Protein AF-A0A8J9VGG2-F1 (afdb_monomer)

InterPro domains:
  IPR019734 Tetratricopeptide repeat [SM00028] (83-116)
  IPR045464 F-box protein Hrt3/FBXO9, C-terminal [PF19270] (188-276)

Mean predicted aligned error: 22.16 Å

Structure (mmCIF, N/CA/C/O backbone):
data_AF-A0A8J9VGG2-F1
#
_entry.id   AF-A0A8J9VGG2-F1
#
loop_
_atom_site.group_PDB
_atom_site.id
_atom_site.type_symbol
_atom_site.label_atom_id
_atom_site.label_alt_id
_atom_site.label_comp_id
_atom_site.label_asym_id
_atom_site.label_entity_id
_atom_site.label_seq_id
_atom_site.pdbx_PDB_ins_code
_atom_site.Cartn_x
_atom_site.Cartn_y
_atom_site.Cartn_z
_atom_site.occupancy
_atom_site.B_iso_or_equiv
_atom_site.auth_seq_id
_atom_site.auth_comp_id
_atom_site.auth_asym_id
_atom_site.auth_atom_id
_atom_site.pdbx_PDB_model_num
ATOM 1 N N . MET A 1 1 ? -46.929 -49.476 19.664 1.00 39.81 1 MET A N 1
ATOM 2 C CA . MET A 1 1 ? -47.043 -50.307 18.453 1.00 39.81 1 MET A CA 1
ATOM 3 C C . MET A 1 1 ? -45.844 -50.043 17.564 1.00 39.81 1 MET A C 1
ATOM 5 O O . MET A 1 1 ? -45.929 -49.175 16.709 1.00 39.81 1 MET A O 1
ATOM 9 N N . ASP A 1 2 ? -44.697 -50.698 17.651 1.00 34.84 2 ASP A N 1
ATOM 10 C CA . ASP A 1 2 ? -44.003 -51.622 18.573 1.00 34.84 2 ASP A CA 1
ATOM 11 C C . ASP A 1 2 ? -43.024 -52.385 17.660 1.00 34.84 2 ASP A C 1
ATOM 13 O O . ASP A 1 2 ? -43.399 -52.746 16.543 1.00 34.84 2 ASP A O 1
ATOM 17 N N . GLY A 1 3 ? -41.793 -52.610 18.134 1.00 39.62 3 GLY A N 1
ATOM 18 C CA . GLY A 1 3 ? -40.709 -53.344 17.455 1.00 39.62 3 GLY A CA 1
ATOM 19 C C . GLY A 1 3 ? -39.585 -52.405 17.005 1.00 39.62 3 GLY A C 1
ATOM 20 O O . GLY A 1 3 ? -39.687 -51.814 15.937 1.00 39.62 3 GLY A O 1
ATOM 21 N N . GLU A 1 4 ? -38.529 -52.087 17.764 1.00 35.72 4 GLU A N 1
ATOM 22 C CA . GLU A 1 4 ? -37.668 -52.862 18.688 1.00 35.72 4 GLU A CA 1
ATOM 23 C C . GLU A 1 4 ? -36.941 -54.073 18.072 1.00 35.72 4 GLU A C 1
ATOM 25 O O . GLU A 1 4 ? -37.570 -54.963 17.505 1.00 35.72 4 GLU A O 1
ATOM 30 N N . GLY A 1 5 ? -35.607 -54.110 18.258 1.00 34.16 5 GLY A N 1
ATOM 31 C CA . GLY A 1 5 ? -34.723 -55.264 18.013 1.00 34.16 5 GLY A CA 1
ATOM 32 C C . GLY A 1 5 ? -33.374 -54.897 17.356 1.00 34.16 5 GLY A C 1
ATOM 33 O O . GLY A 1 5 ? -33.293 -54.965 16.139 1.00 34.16 5 GLY A O 1
ATOM 34 N N . ASN A 1 6 ? -32.378 -54.304 18.044 1.00 34.09 6 ASN A N 1
ATOM 35 C CA . ASN A 1 6 ? -31.301 -54.956 18.842 1.00 34.09 6 ASN A CA 1
ATOM 36 C C . ASN A 1 6 ? -30.332 -55.816 17.978 1.00 34.09 6 ASN A C 1
ATOM 38 O O . ASN A 1 6 ? -30.805 -56.555 17.132 1.00 34.09 6 ASN A O 1
ATOM 42 N N . ALA A 1 7 ? -29.008 -55.928 18.132 1.00 35.62 7 ALA A N 1
ATOM 43 C CA . ALA A 1 7 ? -27.901 -55.263 18.828 1.00 35.62 7 ALA A CA 1
ATOM 44 C C . ALA A 1 7 ? -26.609 -56.074 18.518 1.00 35.62 7 ALA A C 1
ATOM 46 O O . ALA A 1 7 ? -26.688 -57.231 18.115 1.00 35.62 7 ALA A O 1
ATOM 47 N N . ASN A 1 8 ? -25.459 -55.483 18.856 1.00 32.94 8 ASN A N 1
ATOM 48 C CA . ASN A 1 8 ? -24.209 -56.108 19.321 1.00 32.94 8 ASN A CA 1
ATOM 49 C C . ASN A 1 8 ? -23.148 -56.713 18.371 1.00 32.94 8 ASN A C 1
ATOM 51 O O . ASN A 1 8 ? -23.344 -57.694 17.665 1.00 32.94 8 ASN A O 1
ATOM 55 N N . VAL A 1 9 ? -21.952 -56.135 18.552 1.00 43.19 9 VAL A N 1
ATOM 56 C CA . VAL A 1 9 ? -20.570 -56.619 18.343 1.00 43.19 9 VAL A CA 1
ATOM 57 C C . VAL A 1 9 ? -20.181 -57.581 19.496 1.00 43.19 9 VAL A C 1
ATOM 59 O O . VAL A 1 9 ? -20.784 -57.464 20.568 1.00 43.19 9 VAL A O 1
ATOM 62 N N . PRO A 1 10 ? -19.249 -58.549 19.322 1.00 44.28 10 PRO A N 1
ATOM 63 C CA . PRO A 1 10 ? -17.856 -58.445 19.851 1.00 44.28 10 PRO A CA 1
ATOM 64 C C . PRO A 1 10 ? -16.787 -59.059 18.891 1.00 44.28 10 PRO A C 1
ATOM 66 O O . PRO A 1 10 ? -17.122 -59.918 18.086 1.00 44.28 10 PRO A O 1
ATOM 69 N N . LEU A 1 11 ? -15.564 -58.522 18.726 1.00 35.53 11 LEU A N 1
ATOM 70 C CA . LEU A 1 11 ? -14.311 -58.634 19.526 1.00 35.53 11 LEU A CA 1
ATOM 71 C C . LEU A 1 11 ? -13.658 -60.040 19.624 1.00 35.53 11 LEU A C 1
ATOM 73 O O . LEU A 1 11 ? -14.307 -60.988 20.049 1.00 35.53 11 LEU A O 1
ATOM 77 N N . GLY A 1 12 ? -12.344 -60.094 19.327 1.00 29.00 12 GLY A N 1
ATOM 78 C CA . GLY A 1 12 ? -11.362 -61.168 19.621 1.00 29.00 12 GLY A CA 1
ATOM 79 C C . GLY A 1 12 ? -10.436 -61.433 18.413 1.00 29.00 12 GLY A C 1
ATOM 80 O O . GLY A 1 12 ? -10.952 -61.842 17.382 1.00 29.00 12 GLY A O 1
ATOM 81 N N . SER A 1 13 ? -9.149 -61.059 18.308 1.00 36.41 13 SER A N 1
ATOM 82 C CA . SER A 1 13 ? -7.922 -61.218 19.131 1.00 36.41 13 SER A CA 1
ATOM 83 C C . SER A 1 13 ? -7.431 -62.666 19.305 1.00 36.41 13 SER A C 1
ATOM 85 O O . SER A 1 13 ? -8.048 -63.405 20.060 1.00 36.41 13 SER A O 1
ATOM 87 N N . ASP A 1 14 ? -6.320 -62.999 18.635 1.00 30.70 14 ASP A N 1
ATOM 88 C CA . ASP A 1 14 ? -5.258 -63.976 18.989 1.00 30.70 14 ASP A CA 1
ATOM 89 C C . ASP A 1 14 ? -4.149 -63.768 17.925 1.00 30.70 14 ASP A C 1
ATOM 91 O O . ASP A 1 14 ? -4.469 -63.731 16.736 1.00 30.70 14 ASP A O 1
ATOM 95 N N . GLU A 1 15 ? -2.888 -63.393 18.168 1.00 35.53 15 GLU A N 1
ATOM 96 C CA . GLU A 1 15 ? -1.846 -63.809 19.130 1.00 35.53 15 GLU A CA 1
ATOM 97 C C . GLU A 1 15 ? -1.398 -65.278 19.034 1.00 35.53 15 GLU A C 1
ATOM 99 O O . GLU A 1 15 ? -2.011 -66.158 19.611 1.00 35.53 15 GLU A O 1
ATOM 104 N N . THR A 1 16 ? -0.262 -65.487 18.349 1.00 35.12 16 THR A N 1
ATOM 105 C CA . THR A 1 16 ? 0.821 -66.475 18.602 1.00 35.12 16 THR A CA 1
ATOM 106 C C . THR A 1 16 ? 2.044 -65.949 17.810 1.00 35.12 16 THR A C 1
ATOM 108 O O . THR A 1 16 ? 1.914 -65.800 16.596 1.00 35.12 16 THR A O 1
ATOM 111 N N . ALA A 1 17 ? 3.177 -65.457 18.343 1.00 31.94 17 ALA A N 1
ATOM 112 C CA . ALA A 1 17 ? 4.130 -65.974 19.350 1.00 31.94 17 ALA A CA 1
ATOM 113 C C . ALA A 1 17 ? 4.572 -67.419 19.033 1.00 31.94 17 ALA A C 1
ATOM 115 O O . ALA A 1 17 ? 3.709 -68.275 18.900 1.00 31.94 17 ALA A O 1
ATOM 116 N N . GLY A 1 18 ? 5.847 -67.785 18.874 1.00 29.69 18 GLY A N 1
ATOM 117 C CA . GLY A 1 18 ? 7.128 -67.096 19.036 1.00 29.69 18 GLY A CA 1
ATOM 118 C C . GLY A 1 18 ? 8.285 -67.993 18.547 1.00 29.69 18 GLY A C 1
ATOM 119 O O . GLY A 1 18 ? 8.027 -69.085 18.039 1.00 29.69 18 GLY A O 1
ATOM 120 N N . ASP A 1 19 ? 9.501 -67.447 18.617 1.00 31.78 19 ASP A N 1
ATOM 121 C CA . ASP A 1 19 ? 10.800 -68.060 18.994 1.00 31.78 19 ASP A CA 1
ATOM 122 C C . ASP A 1 19 ? 11.916 -67.164 18.417 1.00 31.78 19 ASP A C 1
ATOM 124 O O . ASP A 1 19 ? 11.993 -66.967 17.202 1.00 31.78 19 ASP A O 1
ATOM 128 N N . GLU A 1 20 ? 12.547 -66.325 19.254 1.00 38.28 20 GLU A N 1
ATOM 129 C CA . GLU A 1 20 ? 13.740 -66.623 20.094 1.00 38.28 20 GLU A CA 1
ATOM 130 C C . GLU A 1 20 ? 14.980 -66.784 19.191 1.00 38.28 20 GLU A C 1
ATOM 132 O O . GLU A 1 20 ? 15.068 -67.723 18.407 1.00 38.28 20 GLU A O 1
ATOM 137 N N . ASP A 1 21 ? 15.836 -65.774 19.015 1.00 36.94 21 ASP A N 1
ATOM 138 C CA . ASP A 1 21 ? 16.807 -65.127 19.927 1.00 36.94 21 ASP A CA 1
ATOM 139 C C . ASP A 1 21 ? 18.221 -65.565 19.502 1.00 36.94 21 ASP A C 1
ATOM 141 O O . ASP A 1 21 ? 18.486 -66.756 19.411 1.00 36.94 21 ASP A O 1
ATOM 145 N N . ASP A 1 22 ? 19.087 -64.597 19.169 1.00 36.78 22 ASP A N 1
ATOM 146 C CA . ASP A 1 22 ? 20.527 -64.596 19.491 1.00 36.78 22 ASP A CA 1
ATOM 147 C C . ASP A 1 22 ? 21.212 -63.305 18.971 1.00 36.78 22 ASP A C 1
ATOM 149 O O . ASP A 1 22 ? 21.416 -63.086 17.776 1.00 36.78 22 ASP A O 1
ATOM 153 N N . GLU A 1 23 ? 21.472 -62.415 19.934 1.00 40.50 23 GLU A N 1
ATOM 154 C CA . GLU A 1 23 ? 22.647 -61.552 20.165 1.00 40.50 23 GLU A CA 1
ATOM 155 C C . GLU A 1 23 ? 23.716 -61.383 19.050 1.00 40.50 23 GLU A C 1
ATOM 157 O O . GLU A 1 23 ? 24.375 -62.331 18.639 1.00 40.50 23 GLU A O 1
ATOM 162 N N . GLU A 1 24 ? 23.992 -60.133 18.641 1.00 33.00 24 GLU A N 1
ATOM 163 C CA . GLU A 1 24 ? 25.226 -59.388 18.995 1.00 33.00 24 GLU A CA 1
ATOM 164 C C . GLU A 1 24 ? 25.444 -58.122 18.121 1.00 33.00 24 GLU A C 1
ATOM 166 O O . GLU A 1 24 ? 25.590 -58.148 16.902 1.00 33.00 24 GLU A O 1
ATOM 171 N N . SER A 1 25 ? 25.499 -56.980 18.810 1.00 31.25 25 SER A N 1
ATOM 172 C CA . SER A 1 25 ? 26.386 -55.818 18.640 1.00 31.25 25 SER A CA 1
ATOM 173 C C . SER A 1 25 ? 27.029 -55.444 17.279 1.00 31.25 25 SER A C 1
ATOM 175 O O . SER A 1 25 ? 27.983 -56.047 16.800 1.00 31.25 25 SER A O 1
ATOM 177 N N . SER A 1 26 ? 26.714 -54.201 16.881 1.00 31.36 26 SER A N 1
ATOM 178 C CA . SER A 1 26 ? 27.638 -53.121 16.460 1.00 31.36 26 SER A CA 1
ATOM 179 C C . SER A 1 26 ? 27.632 -52.629 14.997 1.00 31.36 26 SER A C 1
ATOM 181 O O . SER A 1 26 ? 28.011 -53.295 14.044 1.00 31.36 26 SER A O 1
ATOM 183 N N . SER A 1 27 ? 27.384 -51.317 14.904 1.00 31.31 27 SER A N 1
ATOM 184 C CA . SER A 1 27 ? 27.995 -50.343 13.987 1.00 31.31 27 SER A CA 1
ATOM 185 C C . SER A 1 27 ? 27.492 -50.212 12.533 1.00 31.31 27 SER A C 1
ATOM 187 O O . SER A 1 27 ? 27.743 -51.020 11.653 1.00 31.31 27 SER A O 1
ATOM 189 N N . SER A 1 28 ? 26.890 -49.041 12.287 1.00 36.94 28 SER A N 1
ATOM 190 C CA . SER A 1 28 ? 27.261 -48.097 11.221 1.00 36.94 28 SER A CA 1
ATOM 191 C C . SER A 1 28 ? 27.287 -48.584 9.761 1.00 36.94 28 SER A C 1
ATOM 193 O O . SER A 1 28 ? 28.278 -49.127 9.288 1.00 36.94 28 SER A O 1
ATOM 195 N N . ALA A 1 29 ? 26.274 -48.122 9.018 1.00 43.78 29 ALA A N 1
ATOM 196 C CA . ALA A 1 29 ? 26.357 -47.621 7.640 1.00 43.78 29 ALA A CA 1
ATOM 197 C C . ALA A 1 29 ? 26.977 -48.544 6.579 1.00 43.78 29 ALA A C 1
ATOM 199 O O . ALA A 1 29 ? 28.195 -48.611 6.454 1.00 43.78 29 ALA A O 1
ATOM 200 N N . ARG A 1 30 ? 26.146 -49.112 5.690 1.00 40.47 30 ARG A N 1
ATOM 201 C CA . ARG A 1 30 ? 26.582 -49.494 4.333 1.00 40.47 30 ARG A CA 1
ATOM 202 C C . ARG A 1 30 ? 25.420 -49.843 3.403 1.00 40.47 30 ARG A C 1
ATOM 204 O O . ARG A 1 30 ? 24.946 -50.968 3.374 1.00 40.47 30 ARG A O 1
ATOM 211 N N . ALA A 1 31 ? 25.022 -48.864 2.597 1.00 42.94 31 ALA A N 1
ATOM 212 C CA . ALA A 1 31 ? 24.462 -49.075 1.260 1.00 42.94 31 ALA A CA 1
ATOM 213 C C . ALA A 1 31 ? 24.642 -47.794 0.425 1.00 42.94 31 ALA A C 1
ATOM 215 O O . ALA A 1 31 ? 23.698 -47.247 -0.133 1.00 42.94 31 ALA A O 1
ATOM 216 N N . GLY A 1 32 ? 25.870 -47.273 0.399 1.00 42.00 32 GLY A N 1
ATOM 217 C CA . GLY A 1 32 ? 26.318 -46.336 -0.623 1.00 42.00 32 GLY A CA 1
ATOM 218 C C . GLY A 1 32 ? 27.158 -47.137 -1.599 1.00 42.00 32 GLY A C 1
ATOM 219 O O . GLY A 1 32 ? 28.267 -47.540 -1.260 1.00 42.00 32 GLY A O 1
ATOM 220 N N . VAL A 1 33 ? 26.603 -47.440 -2.767 1.00 56.53 33 VAL A N 1
ATOM 221 C CA . VAL A 1 33 ? 27.398 -47.918 -3.898 1.00 56.53 33 VAL A CA 1
ATOM 222 C C . VAL A 1 33 ? 28.413 -46.809 -4.181 1.00 56.53 33 VAL A C 1
ATOM 224 O O . VAL A 1 33 ? 28.028 -45.656 -4.371 1.00 56.53 33 VAL A O 1
ATOM 227 N N . ASP A 1 34 ? 29.697 -47.132 -4.052 1.00 64.56 34 ASP A N 1
ATOM 228 C CA . ASP A 1 34 ? 30.791 -46.165 -4.003 1.00 64.56 34 ASP A CA 1
ATOM 229 C C . ASP A 1 34 ? 30.998 -45.500 -5.374 1.00 64.56 34 ASP A C 1
ATOM 231 O O . ASP A 1 34 ? 31.777 -45.965 -6.208 1.00 64.56 34 ASP A O 1
ATOM 235 N N . LEU A 1 35 ? 30.270 -44.401 -5.605 1.00 66.69 35 LEU A N 1
ATOM 236 C CA . LEU A 1 35 ? 30.372 -43.551 -6.798 1.00 66.69 35 LEU A CA 1
ATOM 237 C C . LEU A 1 35 ? 31.822 -43.136 -7.087 1.00 66.69 35 LEU A C 1
ATOM 239 O O . LEU A 1 35 ? 32.179 -42.893 -8.239 1.00 66.69 35 LEU A O 1
ATOM 243 N N . GLN A 1 36 ? 32.658 -43.042 -6.050 1.00 66.69 36 GLN A N 1
ATOM 244 C CA . GLN A 1 36 ? 34.047 -42.632 -6.188 1.00 66.69 36 GLN A CA 1
ATOM 245 C C . GLN A 1 36 ? 34.868 -43.702 -6.916 1.00 66.69 36 GLN A C 1
ATOM 247 O O . 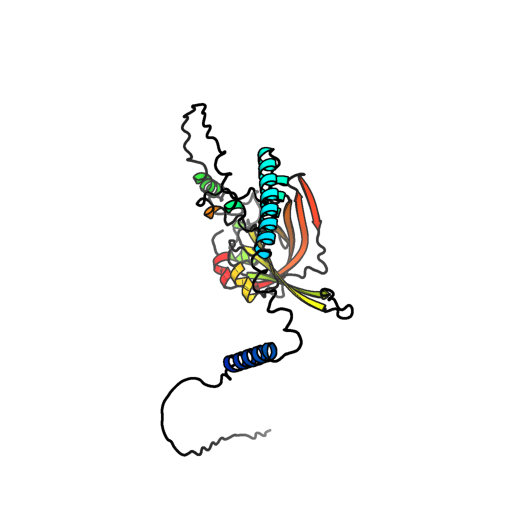GLN A 1 36 ? 35.614 -43.377 -7.839 1.00 66.69 36 GLN A O 1
ATOM 252 N N . ALA A 1 37 ? 34.657 -44.977 -6.581 1.00 75.50 37 ALA A N 1
ATOM 253 C CA . ALA A 1 37 ? 35.302 -46.097 -7.258 1.00 75.50 37 ALA A CA 1
ATOM 254 C C . ALA A 1 37 ? 34.873 -46.209 -8.732 1.00 75.50 37 ALA A C 1
ATOM 256 O O . ALA A 1 37 ? 35.685 -46.546 -9.597 1.00 75.50 37 ALA A O 1
ATOM 257 N N . GLU A 1 38 ? 33.615 -45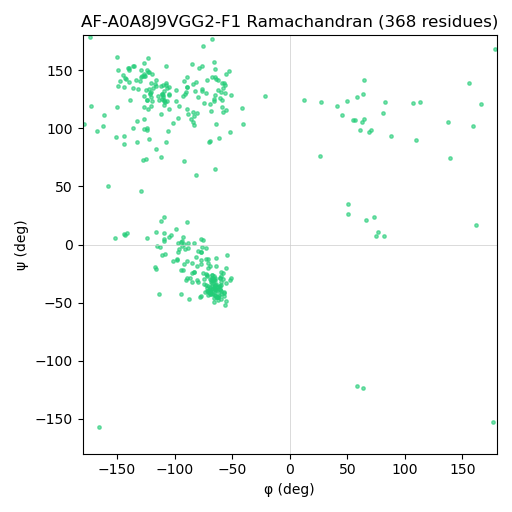.886 -9.044 1.00 77.00 38 GLU A N 1
ATOM 258 C CA . GLU A 1 38 ? 33.110 -45.886 -10.421 1.00 77.00 38 GLU A CA 1
ATOM 259 C C . GLU A 1 38 ? 33.707 -44.736 -11.251 1.00 77.00 38 GLU A C 1
ATOM 261 O O . GLU A 1 38 ? 34.140 -44.942 -12.390 1.00 77.00 38 GLU A O 1
ATOM 266 N N . LEU A 1 39 ? 33.836 -43.546 -10.653 1.00 69.94 39 LEU A N 1
ATOM 267 C CA . LEU A 1 39 ? 34.500 -42.393 -11.265 1.00 69.94 39 LEU A CA 1
ATOM 268 C C . LEU A 1 39 ? 35.997 -42.627 -11.487 1.00 69.94 39 LEU A C 1
ATOM 270 O O . LEU A 1 39 ? 36.541 -42.215 -12.515 1.00 69.94 39 LEU A O 1
ATOM 274 N N . ASP A 1 40 ? 36.672 -43.295 -10.557 1.00 77.88 40 ASP A N 1
ATOM 275 C CA . ASP A 1 40 ? 38.098 -43.582 -10.691 1.00 77.88 40 ASP A CA 1
ATOM 276 C C . ASP A 1 40 ? 38.357 -44.670 -11.741 1.00 77.88 40 ASP A C 1
ATOM 278 O O . ASP A 1 40 ? 39.287 -44.534 -12.542 1.00 77.88 40 ASP A O 1
ATOM 282 N N . ASN A 1 41 ? 37.465 -45.661 -11.860 1.00 84.19 41 ASN A N 1
ATOM 283 C CA . ASN A 1 41 ? 37.478 -46.604 -12.981 1.00 84.19 41 ASN A CA 1
ATOM 284 C C . ASN A 1 41 ? 37.226 -45.915 -14.328 1.00 84.19 41 ASN A C 1
ATOM 286 O O . ASN A 1 41 ? 37.883 -46.242 -15.317 1.00 84.19 41 ASN A O 1
ATOM 290 N N . PHE A 1 42 ? 36.308 -44.948 -14.382 1.00 78.25 42 PHE A N 1
ATOM 291 C CA . PHE A 1 42 ? 36.075 -44.160 -15.592 1.00 78.25 42 PHE A CA 1
ATOM 292 C C . PHE A 1 42 ? 37.321 -43.353 -15.982 1.00 78.25 42 PHE A C 1
ATOM 294 O O . PHE A 1 42 ? 37.749 -43.387 -17.134 1.00 78.25 42 PHE A O 1
ATOM 301 N N . ARG A 1 43 ? 37.968 -42.689 -15.015 1.00 81.44 43 ARG A N 1
ATOM 302 C CA . ARG A 1 43 ? 39.211 -41.932 -15.242 1.00 81.44 43 ARG A CA 1
ATOM 303 C C . ARG A 1 43 ? 40.369 -42.820 -15.685 1.00 81.44 43 ARG A C 1
ATOM 305 O O . ARG A 1 43 ? 41.176 -42.381 -16.500 1.00 81.44 43 ARG A O 1
ATOM 312 N N . ALA A 1 44 ? 40.470 -44.036 -15.152 1.00 79.88 44 ALA A N 1
ATOM 313 C CA . ALA A 1 44 ? 41.478 -45.003 -15.572 1.00 79.88 44 ALA A CA 1
ATOM 314 C C . ALA A 1 44 ? 41.245 -45.442 -17.023 1.00 79.88 44 ALA A C 1
ATOM 316 O O . ALA A 1 44 ? 42.148 -45.317 -17.845 1.00 79.88 44 ALA A O 1
ATOM 317 N N . ARG A 1 45 ? 40.008 -45.827 -17.368 1.00 79.69 45 ARG A N 1
ATOM 318 C CA . ARG A 1 45 ? 39.637 -46.209 -18.740 1.00 79.69 45 ARG A CA 1
ATOM 319 C C . ARG A 1 45 ? 39.853 -45.079 -19.740 1.00 79.69 45 ARG A C 1
ATOM 321 O O . ARG A 1 45 ? 40.351 -45.328 -20.826 1.00 79.69 45 ARG A O 1
ATOM 328 N N . TRP A 1 46 ? 39.550 -43.843 -19.356 1.00 66.69 46 TRP A N 1
ATOM 329 C CA . TRP A 1 46 ? 39.762 -42.674 -20.207 1.00 66.69 46 TRP A CA 1
ATOM 330 C C . TRP A 1 46 ? 41.251 -42.342 -20.411 1.00 66.69 46 TRP A C 1
ATOM 332 O O . TRP A 1 46 ? 41.663 -41.964 -21.506 1.00 66.69 46 TRP A O 1
ATOM 342 N N . ARG A 1 47 ? 42.097 -42.529 -19.384 1.00 71.94 47 ARG A N 1
ATOM 343 C CA . ARG A 1 47 ? 43.562 -42.413 -19.535 1.00 71.94 47 ARG A CA 1
ATOM 344 C C . ARG A 1 47 ? 44.135 -43.516 -20.420 1.00 71.94 47 ARG A C 1
ATOM 346 O O . ARG A 1 47 ? 45.013 -43.239 -21.236 1.00 71.94 47 ARG A O 1
ATOM 353 N N . ASP A 1 48 ? 43.631 -44.734 -20.283 1.00 73.69 48 ASP A N 1
ATOM 354 C CA . ASP A 1 48 ? 44.024 -45.844 -21.146 1.00 73.69 48 ASP A CA 1
ATOM 355 C C . ASP A 1 48 ? 43.557 -45.607 -22.589 1.00 73.69 48 ASP A C 1
ATOM 357 O O . ASP A 1 48 ? 44.320 -45.832 -23.521 1.00 73.69 48 ASP A O 1
ATOM 361 N N . GLU A 1 49 ? 42.366 -45.047 -22.805 1.00 73.62 49 GLU A N 1
ATOM 362 C CA . GLU A 1 49 ? 41.843 -44.668 -24.128 1.00 73.62 49 GLU A CA 1
ATOM 363 C C . GLU A 1 49 ? 42.684 -43.563 -24.800 1.00 73.62 49 GLU A C 1
ATOM 365 O O . GLU A 1 49 ? 42.985 -43.640 -25.992 1.00 73.62 49 GLU A O 1
ATOM 370 N N . LEU A 1 50 ? 43.163 -42.581 -24.025 1.00 64.62 50 LEU A N 1
ATOM 371 C CA . LEU A 1 50 ? 44.094 -41.546 -24.497 1.00 64.62 50 LEU A CA 1
ATOM 372 C C . LEU A 1 50 ? 45.481 -42.097 -24.860 1.00 64.62 50 LEU A C 1
ATOM 374 O O . LEU A 1 50 ? 46.165 -41.527 -25.709 1.00 64.62 50 LEU A O 1
ATOM 378 N N . THR A 1 51 ? 45.917 -43.175 -24.208 1.00 60.38 51 THR A N 1
ATOM 379 C CA . THR A 1 51 ? 47.255 -43.757 -24.415 1.00 60.38 51 THR A CA 1
ATOM 380 C C . THR A 1 51 ? 47.267 -44.897 -25.432 1.00 60.38 51 THR A C 1
ATOM 382 O O . THR A 1 51 ? 48.306 -45.158 -26.036 1.00 60.38 51 THR A O 1
ATOM 385 N N . SER A 1 52 ? 46.122 -45.540 -25.673 1.00 53.69 52 SER A N 1
ATOM 386 C CA . SER A 1 52 ? 45.977 -46.686 -26.580 1.00 53.69 52 SER A CA 1
ATOM 387 C C . SER A 1 52 ? 45.562 -46.326 -28.009 1.00 53.69 52 SER A C 1
ATOM 389 O O . SER A 1 52 ? 45.515 -47.223 -28.845 1.00 53.69 52 SER A O 1
ATOM 391 N N . SER A 1 53 ? 45.335 -45.046 -28.334 1.00 48.62 53 SER A N 1
ATOM 392 C CA . SER A 1 53 ? 45.134 -44.584 -29.718 1.00 48.62 53 SER A CA 1
ATOM 393 C C . SER A 1 53 ? 46.487 -44.351 -30.424 1.00 48.62 53 SER A C 1
ATOM 395 O O . SER A 1 53 ? 47.130 -43.327 -30.177 1.00 48.62 53 SER A O 1
ATOM 397 N N . PRO A 1 54 ? 46.971 -45.252 -31.309 1.00 55.22 54 PRO A N 1
ATOM 398 C CA . PRO A 1 54 ? 48.318 -45.169 -31.878 1.00 55.22 54 PRO A CA 1
ATOM 399 C C . PRO A 1 54 ? 48.366 -44.408 -33.210 1.00 55.22 54 PRO A C 1
ATOM 401 O O . PRO A 1 54 ? 49.421 -44.342 -33.836 1.00 55.22 54 PRO A O 1
ATOM 404 N N . GLU A 1 55 ? 47.266 -43.803 -33.659 1.00 51.06 55 GLU A N 1
ATOM 405 C CA . GLU A 1 55 ? 47.222 -43.056 -34.918 1.00 51.06 55 GLU A CA 1
ATOM 406 C C . GLU A 1 55 ? 46.932 -41.582 -34.647 1.00 51.06 55 GLU A C 1
ATOM 408 O O . GLU A 1 55 ? 45.790 -41.143 -34.683 1.00 51.06 55 GLU A O 1
ATOM 413 N N . LEU A 1 56 ? 48.008 -40.861 -34.307 1.00 51.72 56 LEU A N 1
ATOM 414 C CA . LEU A 1 56 ? 48.288 -39.429 -34.553 1.00 51.72 56 LEU A CA 1
ATOM 415 C C . LEU A 1 56 ? 49.407 -38.882 -33.637 1.00 51.72 56 LEU A C 1
ATOM 417 O O . LEU A 1 56 ? 49.609 -37.675 -33.549 1.00 51.72 56 LEU A O 1
ATOM 421 N N . SER A 1 57 ? 50.214 -39.735 -32.997 1.00 47.28 57 SER A N 1
ATOM 422 C CA . SER A 1 57 ? 51.333 -39.285 -32.158 1.00 47.28 57 SER A CA 1
ATOM 423 C C . SER A 1 57 ? 52.661 -39.906 -32.580 1.00 47.28 57 SER A C 1
ATOM 425 O O . SER A 1 57 ? 53.186 -40.767 -31.890 1.00 47.28 57 SER A O 1
ATOM 427 N N . HIS A 1 58 ? 53.229 -39.454 -33.704 1.00 45.88 58 HIS A N 1
ATOM 428 C CA . HIS A 1 58 ? 54.680 -39.564 -33.968 1.00 45.88 58 HIS A CA 1
ATOM 429 C C . HIS A 1 58 ? 55.289 -38.355 -34.715 1.00 45.88 58 HIS A C 1
ATOM 431 O O . HIS A 1 58 ? 56.469 -38.358 -35.048 1.00 45.88 58 HIS A O 1
ATOM 437 N N . LYS A 1 59 ? 54.531 -37.263 -34.914 1.00 45.78 59 LYS A N 1
ATOM 438 C CA . LYS A 1 59 ? 55.072 -35.965 -35.384 1.00 45.78 59 LYS A CA 1
ATOM 439 C C . LYS A 1 59 ? 54.954 -34.814 -34.378 1.00 45.78 59 LYS A C 1
ATOM 441 O O . LYS A 1 59 ? 55.452 -33.726 -34.650 1.00 45.78 59 LYS A O 1
ATOM 446 N N . GLN A 1 60 ? 54.368 -35.039 -33.200 1.00 48.41 60 GLN A N 1
ATOM 447 C CA . GLN A 1 60 ? 54.162 -33.988 -32.190 1.00 48.41 60 GLN A CA 1
ATOM 448 C C . GLN A 1 60 ? 55.054 -34.089 -30.944 1.00 48.41 60 GLN A C 1
ATOM 450 O O . GLN A 1 60 ? 55.111 -33.131 -30.180 1.00 48.41 60 GLN A O 1
ATOM 455 N N . GLN A 1 61 ? 55.824 -35.165 -30.756 1.00 46.97 61 GLN A N 1
ATOM 456 C CA . GLN A 1 61 ? 56.647 -35.341 -29.545 1.00 46.97 61 GLN A CA 1
ATOM 457 C C . GLN A 1 61 ? 58.125 -34.929 -29.680 1.00 46.97 61 GLN A C 1
ATOM 459 O O . GLN A 1 61 ? 58.854 -34.962 -28.695 1.00 46.97 61 GLN A O 1
ATOM 464 N N . GLN A 1 62 ? 58.560 -34.427 -30.843 1.00 44.41 62 GLN A N 1
ATOM 465 C CA . GLN A 1 62 ? 59.859 -33.739 -30.985 1.00 44.41 62 GLN A CA 1
ATOM 466 C C . GLN A 1 62 ? 59.753 -32.234 -31.296 1.00 44.41 62 GLN A C 1
ATOM 468 O O . GLN A 1 62 ? 60.772 -31.553 -31.305 1.00 44.41 62 GLN A O 1
ATOM 473 N N . ARG A 1 63 ? 58.539 -31.678 -31.458 1.00 42.34 63 ARG A N 1
ATOM 474 C CA . ARG A 1 63 ? 58.319 -30.215 -31.549 1.00 42.34 63 ARG A CA 1
ATOM 475 C C . ARG A 1 63 ? 57.797 -29.564 -30.263 1.00 42.34 63 ARG A C 1
ATOM 477 O O . ARG A 1 63 ? 57.910 -28.356 -30.137 1.00 42.34 63 ARG A O 1
ATOM 484 N N . ARG A 1 64 ? 57.310 -30.333 -29.282 1.00 43.97 64 ARG A N 1
ATOM 485 C CA . ARG A 1 64 ? 56.701 -29.797 -28.041 1.00 43.97 64 ARG A CA 1
ATOM 486 C C . ARG A 1 64 ? 57.621 -29.760 -26.817 1.00 43.97 64 ARG A C 1
ATOM 488 O O . ARG A 1 64 ? 57.155 -29.585 -25.703 1.00 43.97 64 ARG A O 1
ATOM 495 N N . LYS A 1 65 ? 58.937 -29.930 -26.989 1.00 43.84 65 LYS A N 1
ATOM 496 C CA . LYS A 1 65 ? 59.903 -29.814 -25.872 1.00 43.84 65 LYS A CA 1
ATOM 497 C C . LYS A 1 65 ? 60.910 -28.671 -26.026 1.00 43.84 65 LYS A C 1
ATOM 499 O O . LYS A 1 65 ? 61.874 -28.604 -25.274 1.00 43.84 65 LYS A O 1
ATOM 504 N N . ARG A 1 66 ? 60.694 -27.778 -27.000 1.00 42.28 66 ARG A N 1
ATOM 505 C CA . ARG A 1 66 ? 61.520 -26.577 -27.225 1.00 42.28 66 ARG A CA 1
ATOM 506 C C . ARG A 1 66 ? 60.739 -25.333 -27.690 1.00 42.28 66 ARG A C 1
ATOM 508 O O . ARG A 1 66 ? 61.384 -24.373 -28.076 1.00 42.28 66 ARG A O 1
ATOM 515 N N . GLN A 1 67 ? 59.401 -25.335 -27.690 1.00 44.84 67 GLN A N 1
ATOM 516 C CA . GLN A 1 67 ? 58.613 -24.246 -28.300 1.00 44.84 67 GLN A CA 1
ATOM 517 C C . GLN A 1 67 ? 57.335 -23.823 -27.546 1.00 44.84 67 GLN A C 1
ATOM 519 O O . GLN A 1 67 ? 56.585 -23.030 -28.091 1.00 44.84 67 GLN A O 1
ATOM 524 N N . ASP A 1 68 ? 57.104 -24.291 -26.313 1.00 40.88 68 ASP A N 1
ATOM 525 C CA . ASP A 1 68 ? 55.893 -23.961 -25.523 1.00 40.88 68 ASP A CA 1
ATOM 526 C C . ASP A 1 68 ? 56.213 -23.086 -24.283 1.00 40.88 68 ASP A C 1
ATOM 528 O O . ASP A 1 68 ? 55.446 -23.051 -23.331 1.00 40.88 68 ASP A O 1
ATOM 532 N N . SER A 1 69 ? 57.359 -22.393 -24.256 1.00 45.16 69 SER A N 1
ATOM 533 C CA . SER A 1 69 ? 57.716 -21.457 -23.168 1.00 45.16 69 SER A CA 1
ATOM 534 C C . SER A 1 69 ? 58.034 -20.036 -23.643 1.00 45.16 69 SER A C 1
ATOM 536 O O . SER A 1 69 ? 58.461 -19.227 -22.838 1.00 45.16 69 SER A O 1
ATOM 538 N N . GLU A 1 70 ? 57.864 -19.731 -24.933 1.00 45.00 70 GLU A N 1
ATOM 539 C CA . GLU A 1 70 ? 58.100 -18.382 -25.483 1.00 45.00 70 GLU A CA 1
ATOM 540 C C . GLU A 1 70 ? 56.824 -17.745 -26.068 1.00 45.00 70 GLU A C 1
ATOM 542 O O . GLU A 1 70 ? 56.766 -16.533 -26.203 1.00 45.00 70 GLU A O 1
ATOM 547 N N . SER A 1 71 ? 55.778 -18.520 -26.393 1.00 48.59 71 SER A N 1
ATOM 548 C CA . SER A 1 71 ? 54.554 -18.000 -27.038 1.00 48.59 71 SER A CA 1
ATOM 549 C C . SER A 1 71 ? 53.452 -17.551 -26.076 1.00 48.59 71 SER A C 1
ATOM 551 O O . SER A 1 71 ? 52.683 -16.655 -26.416 1.00 48.59 71 SER A O 1
ATOM 553 N N . ASP A 1 72 ? 53.353 -18.170 -24.897 1.00 49.69 72 ASP A N 1
ATOM 554 C CA . ASP A 1 72 ? 52.320 -17.818 -23.911 1.00 49.69 72 ASP A CA 1
ATOM 555 C C . ASP A 1 72 ? 52.718 -16.572 -23.099 1.00 49.69 72 ASP A C 1
ATOM 557 O O . ASP A 1 72 ? 51.854 -15.775 -22.733 1.00 49.69 72 ASP A O 1
ATOM 561 N N . ASP A 1 73 ? 54.022 -16.355 -22.891 1.00 52.03 73 ASP A N 1
ATOM 562 C CA . ASP A 1 73 ? 54.550 -15.130 -22.277 1.00 52.03 73 ASP A CA 1
ATOM 563 C C . ASP A 1 73 ? 54.419 -13.923 -23.221 1.00 52.03 73 ASP A C 1
ATOM 565 O O . ASP A 1 73 ? 54.001 -12.860 -22.776 1.00 52.03 73 ASP A O 1
ATOM 569 N N . ASP A 1 74 ? 54.660 -14.087 -24.529 1.00 56.22 74 ASP A N 1
ATOM 570 C CA . ASP A 1 74 ? 54.532 -13.006 -25.526 1.00 56.22 74 ASP A CA 1
ATOM 571 C C . ASP A 1 74 ? 53.071 -12.534 -25.683 1.00 56.22 74 ASP A C 1
ATOM 573 O O . ASP A 1 74 ? 52.786 -11.340 -25.788 1.00 56.22 74 ASP A O 1
ATOM 577 N N . PHE A 1 75 ? 52.107 -13.461 -25.600 1.00 57.28 75 PHE A N 1
ATOM 578 C CA . PHE A 1 75 ? 50.680 -13.126 -25.646 1.00 57.28 75 PHE A CA 1
ATOM 579 C C . PHE A 1 75 ? 50.191 -12.426 -24.368 1.00 57.28 75 PHE A C 1
ATOM 581 O O . PHE A 1 75 ? 49.407 -11.476 -24.439 1.00 57.28 75 PHE A O 1
ATOM 588 N N . ASN A 1 76 ? 50.660 -12.868 -23.197 1.00 65.38 76 ASN A N 1
ATOM 589 C CA . ASN A 1 76 ? 50.355 -12.197 -21.933 1.00 65.38 76 ASN A CA 1
ATOM 590 C C . ASN A 1 76 ? 51.016 -10.814 -21.859 1.00 65.38 76 ASN A C 1
ATOM 592 O O . ASN A 1 76 ? 50.395 -9.872 -21.365 1.00 65.38 76 ASN A O 1
ATOM 596 N N . GLN A 1 77 ? 52.216 -10.667 -22.421 1.00 68.44 77 GLN A N 1
ATOM 597 C CA . GLN A 1 77 ? 52.928 -9.396 -22.487 1.00 68.44 77 GLN A CA 1
ATOM 598 C C . GLN A 1 77 ? 52.245 -8.396 -23.438 1.00 68.44 77 GLN A C 1
ATOM 600 O O . GLN A 1 77 ? 52.092 -7.231 -23.068 1.00 68.44 77 GLN A O 1
ATOM 605 N N . ASP A 1 78 ? 51.729 -8.836 -24.595 1.00 82.75 78 ASP A N 1
ATOM 606 C CA . ASP A 1 78 ? 50.933 -7.983 -25.502 1.00 82.75 78 ASP A CA 1
ATOM 607 C C . ASP A 1 78 ? 49.599 -7.542 -24.863 1.00 82.75 78 ASP A C 1
ATOM 609 O O . ASP A 1 78 ? 49.177 -6.382 -24.979 1.00 82.75 78 ASP A O 1
ATOM 613 N N . LEU A 1 79 ? 48.944 -8.440 -24.115 1.00 82.06 79 LEU A N 1
ATOM 614 C CA . LEU A 1 79 ? 47.720 -8.123 -23.374 1.00 82.06 79 LEU A CA 1
ATOM 615 C C . LEU A 1 79 ? 47.981 -7.089 -22.267 1.00 82.06 79 LEU A C 1
ATOM 617 O O . LEU A 1 79 ? 47.214 -6.129 -22.114 1.00 82.06 79 LEU A O 1
ATOM 621 N N . GLU A 1 80 ? 49.079 -7.254 -21.531 1.00 84.25 80 GLU A N 1
ATOM 622 C CA . GLU A 1 80 ? 49.507 -6.345 -20.472 1.00 84.25 80 GLU A CA 1
ATOM 623 C C . GLU A 1 80 ? 49.907 -4.972 -21.033 1.00 84.25 80 GLU A C 1
ATOM 625 O O . GLU A 1 80 ? 49.482 -3.934 -20.520 1.00 84.25 80 GLU A O 1
ATOM 630 N N . GLU A 1 81 ? 50.643 -4.933 -22.145 1.00 85.50 81 GLU A N 1
ATOM 631 C CA . GLU A 1 81 ? 51.034 -3.689 -22.811 1.00 85.50 81 GLU A CA 1
ATOM 632 C C . GLU A 1 81 ? 49.817 -2.923 -23.357 1.00 85.50 81 GLU A C 1
ATOM 634 O O . GLU A 1 81 ? 49.755 -1.685 -23.327 1.00 85.50 81 GLU A O 1
ATOM 639 N N . ARG A 1 82 ? 48.798 -3.645 -23.833 1.00 87.12 82 ARG A N 1
ATOM 640 C CA . ARG A 1 82 ? 47.524 -3.052 -24.253 1.00 87.12 82 ARG A CA 1
ATOM 641 C C . ARG A 1 82 ? 46.728 -2.498 -23.069 1.00 87.12 82 ARG A C 1
ATOM 643 O O . ARG A 1 82 ? 46.143 -1.418 -23.196 1.00 87.12 82 ARG A O 1
ATOM 650 N N . ALA A 1 83 ? 46.731 -3.190 -21.929 1.00 89.38 83 ALA A N 1
ATOM 651 C CA . ALA A 1 83 ? 46.103 -2.719 -20.696 1.00 89.38 83 ALA A CA 1
ATOM 652 C C . ALA A 1 83 ? 46.798 -1.459 -20.148 1.00 89.38 83 ALA A C 1
ATOM 654 O O . ALA A 1 83 ? 46.118 -0.477 -19.838 1.00 89.38 83 ALA A O 1
ATOM 655 N N . LYS A 1 84 ? 48.140 -1.422 -20.144 1.00 89.44 84 LYS A N 1
ATOM 656 C CA . LYS A 1 84 ? 48.939 -0.250 -19.734 1.00 89.44 84 LYS A CA 1
ATOM 657 C C . LYS A 1 84 ? 48.643 0.979 -20.589 1.00 89.44 84 LYS A C 1
ATOM 659 O O . LYS A 1 84 ? 48.371 2.051 -20.055 1.00 89.44 84 LYS A O 1
ATOM 664 N N . ARG A 1 85 ? 48.605 0.832 -21.919 1.00 89.88 85 ARG A N 1
ATOM 665 C CA . ARG A 1 85 ? 48.273 1.943 -22.834 1.00 89.88 85 ARG A CA 1
ATOM 666 C C . ARG A 1 85 ? 46.886 2.535 -22.577 1.00 89.88 85 ARG A C 1
ATOM 668 O O . ARG A 1 85 ? 46.715 3.751 -22.651 1.00 89.88 85 ARG A O 1
ATOM 675 N N . LEU A 1 86 ? 45.897 1.691 -22.282 1.00 91.94 86 LEU A N 1
ATOM 676 C CA . LEU A 1 86 ? 44.551 2.148 -21.930 1.00 91.94 86 LEU A CA 1
ATOM 677 C C . LEU A 1 86 ? 44.539 2.863 -20.576 1.00 91.94 86 LEU A C 1
ATOM 679 O O . LEU A 1 86 ? 43.920 3.917 -20.463 1.00 91.94 86 LEU A O 1
ATOM 683 N N . PHE A 1 87 ? 45.265 2.344 -19.587 1.00 91.38 87 PHE A N 1
ATOM 684 C CA . PHE A 1 87 ? 45.370 2.962 -18.268 1.00 91.38 87 PHE A CA 1
ATOM 685 C C . PHE A 1 87 ? 46.012 4.358 -18.330 1.00 91.38 87 PHE A C 1
ATOM 687 O O . PHE A 1 87 ? 45.432 5.323 -17.840 1.00 91.38 87 PHE A O 1
ATOM 694 N N . LEU A 1 88 ? 47.138 4.502 -19.037 1.00 89.81 88 LEU A N 1
ATOM 695 C CA . LEU A 1 88 ? 47.831 5.786 -19.228 1.00 89.81 88 LEU A CA 1
ATOM 696 C C . LEU A 1 88 ? 46.960 6.838 -19.929 1.00 89.81 88 LEU A C 1
ATOM 698 O O . LEU A 1 88 ? 47.011 8.026 -19.610 1.00 89.81 88 LEU A O 1
ATOM 702 N N . ARG A 1 89 ? 46.111 6.403 -20.864 1.00 89.50 89 ARG A N 1
ATOM 703 C CA . ARG A 1 89 ? 45.134 7.282 -21.514 1.00 89.50 89 ARG A CA 1
ATOM 704 C C . ARG A 1 89 ? 44.039 7.748 -20.549 1.00 89.50 89 ARG A C 1
ATOM 706 O O . ARG A 1 89 ? 43.546 8.863 -20.700 1.00 89.50 89 ARG A O 1
ATOM 713 N N . GLY A 1 90 ? 43.680 6.912 -19.574 1.00 92.25 90 GLY A N 1
ATOM 714 C CA . GLY A 1 90 ? 42.813 7.287 -18.457 1.00 92.25 90 GLY A CA 1
ATOM 715 C C . GLY A 1 90 ? 43.431 8.391 -17.599 1.00 92.25 90 GLY A C 1
ATOM 716 O O . GLY A 1 90 ? 42.765 9.392 -17.350 1.00 92.25 90 GLY A O 1
ATOM 717 N N . VAL A 1 91 ? 44.721 8.261 -17.268 1.00 88.75 91 VAL A N 1
ATOM 718 C CA . VAL A 1 91 ? 45.473 9.248 -16.467 1.00 88.75 91 VAL A CA 1
ATOM 719 C C . VAL A 1 91 ? 45.575 10.599 -17.178 1.00 88.75 91 VAL A C 1
ATOM 721 O O . VAL A 1 91 ? 45.302 11.633 -16.577 1.00 88.75 91 VAL A O 1
ATOM 724 N N . SER A 1 92 ? 45.894 10.609 -18.477 1.00 87.25 92 SER A N 1
ATOM 725 C CA . SER A 1 92 ? 45.913 11.852 -19.267 1.00 87.25 92 SER A CA 1
ATOM 726 C C . SER A 1 92 ? 44.538 12.531 -19.282 1.00 87.25 92 SER A C 1
ATOM 728 O O . SER A 1 92 ? 44.450 13.737 -19.091 1.00 87.25 92 SER A O 1
ATOM 730 N N . ALA A 1 93 ? 43.455 11.762 -19.450 1.00 88.44 93 ALA A N 1
ATOM 731 C CA . ALA A 1 93 ? 42.098 12.308 -19.440 1.00 88.44 93 ALA A CA 1
ATOM 732 C C . ALA A 1 93 ? 41.672 12.836 -18.055 1.00 88.44 93 ALA A C 1
ATOM 734 O O . ALA A 1 93 ? 40.855 13.751 -17.975 1.00 88.44 93 ALA A O 1
ATOM 735 N N . GLU A 1 94 ? 42.217 12.278 -16.972 1.00 86.81 94 GLU A N 1
ATOM 736 C CA . GLU A 1 94 ? 42.024 12.762 -15.603 1.00 86.81 94 GLU A CA 1
ATOM 737 C C . GLU A 1 94 ? 42.763 14.085 -15.356 1.00 86.81 94 GLU A C 1
ATOM 739 O O . GLU A 1 94 ? 42.163 15.016 -14.819 1.00 86.81 94 GLU A O 1
ATOM 744 N N . GLN A 1 95 ? 44.011 14.202 -15.828 1.00 84.25 95 GLN A N 1
ATOM 745 C CA . GLN A 1 95 ? 44.788 15.451 -15.796 1.00 84.25 95 GLN A CA 1
ATOM 746 C C . GLN A 1 95 ? 44.125 16.564 -16.623 1.00 84.25 95 GLN A C 1
ATOM 748 O O . GLN A 1 95 ? 44.101 17.718 -16.200 1.00 84.25 95 GLN A O 1
ATOM 753 N N . ASP A 1 96 ? 43.504 16.205 -17.748 1.00 87.69 96 ASP A N 1
ATOM 754 C CA . ASP A 1 96 ? 42.724 17.119 -18.590 1.00 87.69 96 ASP A CA 1
ATOM 755 C C . ASP A 1 96 ? 41.329 17.450 -18.003 1.00 87.69 96 ASP A C 1
ATOM 757 O O . ASP A 1 96 ? 40.559 18.212 -18.594 1.00 87.69 96 ASP A O 1
ATOM 761 N N . GLY A 1 97 ? 40.958 16.867 -16.852 1.00 83.31 97 GLY A N 1
ATOM 762 C CA . GLY A 1 97 ? 39.675 17.088 -16.173 1.00 83.31 97 GLY A CA 1
ATOM 763 C C . GLY A 1 97 ? 38.468 16.396 -16.823 1.00 83.31 97 GLY A C 1
ATOM 764 O O . GLY A 1 97 ? 37.326 16.593 -16.396 1.00 83.31 97 GLY A O 1
ATOM 765 N N . ASN A 1 98 ? 38.683 15.555 -17.838 1.00 85.19 98 ASN A N 1
ATOM 766 C CA . ASN A 1 98 ? 37.634 14.829 -18.549 1.00 85.19 98 ASN A CA 1
ATOM 767 C C . ASN A 1 98 ? 37.384 13.440 -17.929 1.00 85.19 98 ASN A C 1
ATOM 769 O O . ASN A 1 98 ? 37.687 12.382 -18.491 1.00 85.19 98 ASN A O 1
ATOM 773 N N . LEU A 1 99 ? 36.771 13.462 -16.743 1.00 82.62 99 LEU A N 1
ATOM 774 C CA . LEU A 1 99 ? 36.547 12.287 -15.890 1.00 82.62 99 LEU A CA 1
ATOM 775 C C . LEU A 1 99 ? 35.694 11.187 -16.547 1.00 82.62 99 LEU A C 1
ATOM 777 O O . LEU A 1 99 ? 35.844 10.008 -16.231 1.00 82.62 99 LEU A O 1
ATOM 781 N N . HIS A 1 100 ? 34.791 11.546 -17.464 1.00 83.44 100 HIS A N 1
ATOM 782 C CA . HIS A 1 100 ? 33.924 10.574 -18.135 1.00 83.44 100 HIS A CA 1
ATOM 783 C C . HIS A 1 100 ? 34.717 9.664 -19.083 1.00 83.44 100 HIS A C 1
ATOM 785 O O . HIS A 1 100 ? 34.513 8.445 -19.106 1.00 83.44 100 HIS A O 1
ATOM 791 N N . ASP A 1 101 ? 35.649 10.246 -19.838 1.00 80.31 101 ASP A N 1
ATOM 792 C CA . ASP A 1 101 ? 36.516 9.491 -20.737 1.00 80.31 101 ASP A CA 1
ATOM 793 C C . ASP A 1 101 ? 37.594 8.731 -19.954 1.00 80.31 101 ASP A C 1
ATOM 795 O O . ASP A 1 101 ? 37.880 7.579 -20.289 1.00 80.31 101 ASP A O 1
ATOM 799 N N . ALA A 1 102 ? 38.089 9.296 -18.846 1.00 89.31 102 ALA A N 1
ATOM 800 C CA . ALA A 1 102 ? 39.011 8.618 -17.933 1.00 89.31 102 ALA A CA 1
ATOM 801 C C . ALA A 1 102 ? 38.432 7.292 -17.398 1.00 89.31 102 ALA A C 1
ATOM 803 O O . ALA A 1 102 ? 39.028 6.227 -17.573 1.00 89.31 102 ALA A O 1
ATOM 804 N N . VAL A 1 103 ? 37.208 7.317 -16.853 1.00 89.69 103 VAL A N 1
ATOM 805 C CA . VAL A 1 103 ? 36.523 6.117 -16.327 1.00 89.69 103 VAL A CA 1
ATOM 806 C C . VAL A 1 103 ? 36.315 5.052 -17.408 1.00 89.69 103 VAL A C 1
ATOM 808 O O . VAL A 1 103 ? 36.416 3.851 -17.137 1.00 89.69 103 VAL A O 1
ATOM 811 N N . LYS A 1 104 ? 36.043 5.467 -18.650 1.00 90.12 104 LYS A N 1
ATOM 812 C CA . LYS A 1 104 ? 35.891 4.543 -19.778 1.00 90.12 104 LYS A CA 1
ATOM 813 C C . LYS A 1 104 ? 37.196 3.803 -20.071 1.00 90.12 1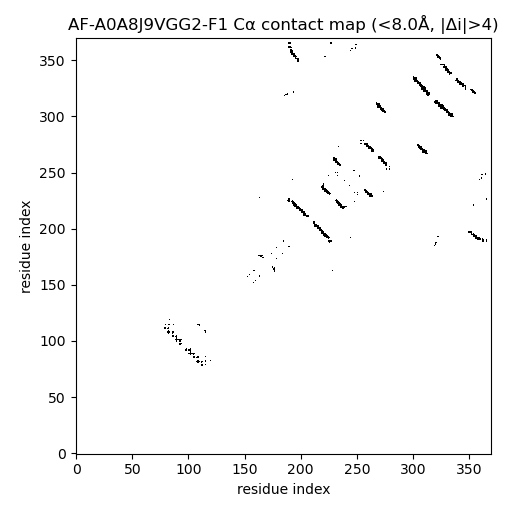04 LYS A C 1
ATOM 815 O O . LYS A 1 104 ? 37.157 2.588 -20.264 1.00 90.12 104 LYS A O 1
ATOM 820 N N . PHE A 1 105 ? 38.323 4.511 -20.096 1.00 91.50 105 PHE A N 1
ATOM 821 C CA . PHE A 1 105 ? 39.628 3.911 -20.367 1.00 91.50 105 PHE A CA 1
ATOM 822 C C . PHE A 1 105 ? 40.109 3.017 -19.217 1.00 91.50 105 PHE A C 1
ATOM 824 O O . PHE A 1 105 ? 40.545 1.896 -19.480 1.00 91.50 105 PHE A O 1
ATOM 831 N N . TYR A 1 106 ? 39.908 3.424 -17.958 1.00 91.75 106 TYR A N 1
ATOM 832 C CA . TYR A 1 106 ? 40.221 2.583 -16.795 1.00 91.75 106 TYR A CA 1
ATOM 833 C C . TYR A 1 106 ? 39.410 1.285 -16.778 1.00 91.75 106 TYR A C 1
ATOM 835 O O . TYR A 1 106 ? 39.960 0.198 -16.599 1.00 91.75 106 TYR A O 1
ATOM 843 N N . LYS A 1 107 ? 38.106 1.362 -17.069 1.00 89.56 107 LYS A N 1
ATOM 844 C CA . LYS A 1 107 ? 37.250 0.172 -17.162 1.00 89.56 107 LYS A CA 1
ATOM 845 C C . LYS A 1 107 ? 37.718 -0.797 -18.251 1.00 89.56 107 LYS A C 1
ATOM 847 O O . LYS A 1 107 ? 37.630 -2.005 -18.059 1.00 89.56 107 LYS A O 1
ATOM 852 N N . GLN A 1 108 ? 38.193 -0.283 -19.386 1.00 89.00 108 GLN A N 1
ATOM 853 C CA . GLN A 1 108 ? 38.724 -1.111 -20.473 1.00 89.00 108 GLN A CA 1
ATOM 854 C C . GLN A 1 108 ? 40.071 -1.752 -20.112 1.00 89.00 108 GLN A C 1
ATOM 856 O O . GLN A 1 108 ? 40.298 -2.895 -20.492 1.00 89.00 108 GLN A O 1
ATOM 861 N N . ALA A 1 109 ? 40.931 -1.062 -19.358 1.00 90.75 109 ALA A N 1
ATOM 862 C CA . ALA A 1 109 ? 42.196 -1.619 -18.876 1.00 90.75 109 ALA A CA 1
ATOM 863 C C . ALA A 1 109 ? 41.980 -2.773 -17.876 1.00 90.75 109 ALA A C 1
ATOM 865 O O . ALA A 1 109 ? 42.546 -3.849 -18.059 1.00 90.75 109 ALA A O 1
ATOM 866 N N . ILE A 1 110 ? 41.083 -2.594 -16.896 1.00 89.44 110 ILE A N 1
ATOM 867 C CA . ILE A 1 110 ? 40.764 -3.610 -15.870 1.00 89.44 110 ILE A CA 1
ATOM 868 C C . ILE A 1 110 ? 40.118 -4.864 -16.483 1.00 89.44 110 ILE A C 1
ATOM 870 O O . ILE A 1 110 ? 40.282 -5.970 -15.977 1.00 89.44 110 ILE A O 1
ATOM 874 N N . GLN A 1 111 ? 39.378 -4.711 -17.587 1.00 87.00 111 GLN A N 1
ATOM 875 C CA . GLN A 1 111 ? 38.797 -5.844 -18.316 1.00 87.00 111 GLN A CA 1
ATOM 876 C C . GLN A 1 111 ? 39.845 -6.738 -18.990 1.00 87.00 111 GLN A C 1
ATOM 878 O O . GLN A 1 111 ? 39.552 -7.909 -19.223 1.00 87.00 111 GLN A O 1
ATOM 883 N N . LEU A 1 112 ? 41.018 -6.194 -19.331 1.00 85.62 112 LEU A N 1
ATOM 884 C CA . LEU A 1 112 ? 42.113 -6.952 -19.940 1.00 85.62 112 LEU A CA 1
ATOM 885 C C . LEU A 1 112 ? 43.005 -7.584 -18.871 1.00 85.62 112 LEU A C 1
ATOM 887 O O . LEU A 1 112 ? 43.297 -8.771 -18.956 1.00 85.62 112 LEU A O 1
ATOM 891 N N . VAL A 1 113 ? 43.390 -6.807 -17.855 1.00 84.25 113 VAL A N 1
ATOM 892 C CA . VAL A 1 113 ? 44.197 -7.275 -16.724 1.00 84.25 113 VAL A CA 1
ATOM 893 C C . VAL A 1 113 ? 43.556 -6.778 -15.424 1.00 84.25 113 VAL A C 1
ATOM 895 O O . VAL A 1 113 ? 43.637 -5.582 -15.117 1.00 84.25 113 VAL A O 1
ATOM 898 N N . PRO A 1 114 ? 42.901 -7.665 -14.653 1.00 78.00 114 PRO A N 1
ATOM 899 C CA . PRO A 1 114 ? 42.515 -7.369 -13.278 1.00 78.00 114 PRO A CA 1
ATOM 900 C C . PRO A 1 114 ? 43.777 -7.026 -12.471 1.00 78.00 114 PRO A C 1
ATOM 902 O O . PRO A 1 114 ? 44.789 -7.701 -12.614 1.00 78.00 114 PRO A O 1
ATOM 905 N N . ASP A 1 115 ? 43.736 -5.967 -11.664 1.00 77.19 115 ASP A N 1
ATOM 906 C CA . ASP A 1 115 ? 44.864 -5.461 -10.857 1.00 77.19 115 ASP A CA 1
ATOM 907 C C . ASP A 1 115 ? 45.995 -4.747 -11.631 1.00 77.19 115 ASP A C 1
ATOM 909 O O . ASP A 1 115 ? 47.107 -4.601 -11.116 1.00 77.19 115 ASP A O 1
ATOM 913 N N . ILE A 1 116 ? 45.702 -4.206 -12.825 1.00 80.62 116 ILE A N 1
ATOM 914 C CA . ILE A 1 116 ? 46.643 -3.398 -13.634 1.00 80.62 116 ILE A CA 1
ATOM 915 C C . ILE A 1 116 ? 47.298 -2.236 -12.860 1.00 80.62 116 ILE A C 1
ATOM 917 O O . ILE A 1 116 ? 48.446 -1.894 -13.125 1.00 80.62 116 ILE A O 1
ATOM 921 N N . GLU A 1 117 ? 46.603 -1.671 -11.866 1.00 77.38 117 GLU A N 1
ATOM 922 C CA . GLU A 1 117 ? 47.109 -0.597 -10.995 1.00 77.38 117 GLU A CA 1
ATOM 923 C C . GLU A 1 117 ? 48.366 -1.011 -10.217 1.00 77.38 117 GLU A C 1
ATOM 925 O O . GLU A 1 117 ? 49.252 -0.194 -9.995 1.00 77.38 117 GLU A O 1
ATOM 930 N N . SER A 1 118 ? 48.485 -2.290 -9.852 1.00 74.25 118 SER A N 1
ATOM 931 C CA . SER A 1 118 ? 49.649 -2.812 -9.125 1.00 74.25 118 SER A CA 1
ATOM 932 C C . SER A 1 118 ? 50.891 -2.981 -10.007 1.00 74.25 118 SER A C 1
ATOM 934 O O . SER A 1 118 ? 52.011 -2.971 -9.504 1.00 74.25 118 SER A O 1
ATOM 936 N N . HIS A 1 119 ? 50.694 -3.134 -11.322 1.00 65.75 119 HIS A N 1
ATOM 937 C CA . HIS A 1 119 ? 51.759 -3.306 -12.319 1.00 65.75 119 HIS A CA 1
ATOM 938 C C . HIS A 1 119 ? 52.280 -1.973 -12.872 1.00 65.75 119 HIS A C 1
ATOM 940 O O . HIS A 1 119 ? 53.204 -1.952 -13.686 1.00 65.75 119 HIS A O 1
ATOM 946 N N . ILE A 1 120 ? 51.687 -0.857 -12.446 1.00 71.62 120 ILE A N 1
ATOM 947 C CA . ILE A 1 120 ? 52.074 0.499 -12.825 1.00 71.62 120 ILE A CA 1
ATOM 948 C C . ILE A 1 120 ? 52.646 1.161 -11.564 1.00 71.62 120 ILE A C 1
ATOM 950 O O . ILE A 1 120 ? 51.998 1.960 -10.896 1.00 71.62 120 ILE A O 1
ATOM 954 N N . THR A 1 121 ? 53.870 0.771 -11.203 1.00 56.56 121 THR A N 1
ATOM 955 C CA . THR A 1 121 ? 54.552 1.178 -9.960 1.00 56.56 121 THR A CA 1
ATOM 956 C C . THR 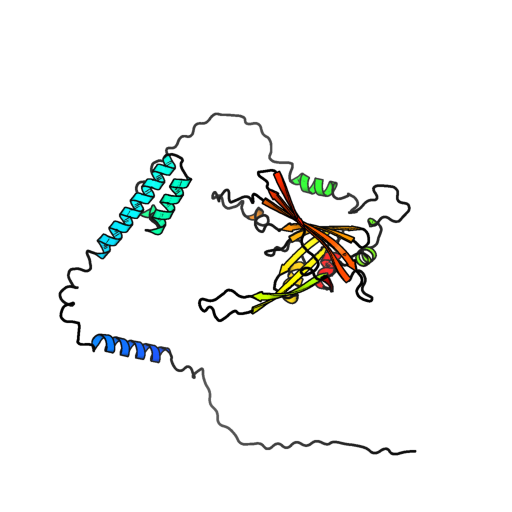A 1 121 ? 55.035 2.631 -9.933 1.00 56.56 121 THR A C 1
ATOM 958 O O . THR A 1 121 ? 55.503 3.081 -8.894 1.00 56.56 121 THR A O 1
ATOM 961 N N . ASP A 1 122 ? 54.879 3.391 -11.019 1.00 56.94 122 ASP A N 1
ATOM 962 C CA . ASP A 1 122 ? 55.577 4.677 -11.182 1.00 56.94 122 ASP A CA 1
ATOM 963 C C . ASP A 1 122 ? 54.661 5.917 -11.092 1.00 56.94 122 ASP A C 1
ATOM 965 O O . ASP A 1 122 ? 55.091 7.026 -11.394 1.00 56.94 122 ASP A O 1
ATOM 969 N N . TYR A 1 123 ? 53.394 5.775 -10.681 1.00 53.62 123 TYR A N 1
ATOM 970 C CA . TYR A 1 123 ? 52.411 6.878 -10.726 1.00 53.62 123 TYR A CA 1
ATOM 971 C C . TYR A 1 123 ? 51.995 7.468 -9.366 1.00 53.62 123 TYR A C 1
ATOM 973 O O . TYR A 1 123 ? 51.171 8.382 -9.325 1.00 53.62 123 TYR A O 1
ATOM 981 N N . SER A 1 124 ? 52.568 7.014 -8.244 1.00 45.97 124 SER A N 1
ATOM 982 C CA . SER A 1 124 ? 52.215 7.519 -6.904 1.00 45.97 124 SER A CA 1
ATOM 983 C C . SER A 1 124 ? 52.918 8.818 -6.474 1.00 45.97 124 SER A C 1
ATOM 985 O O . SER A 1 124 ? 52.664 9.283 -5.368 1.00 45.97 124 SER A O 1
ATOM 987 N N . GLU A 1 125 ? 53.768 9.436 -7.304 1.00 45.16 125 GLU A N 1
ATOM 988 C CA . GLU A 1 125 ? 54.621 10.575 -6.895 1.00 45.16 125 GLU A CA 1
ATOM 989 C C . GLU A 1 125 ? 54.233 11.955 -7.473 1.00 45.16 125 GLU A C 1
ATOM 991 O O . GLU A 1 125 ? 55.059 12.861 -7.528 1.00 45.16 125 GLU A O 1
ATOM 996 N N . GLN A 1 126 ? 52.977 12.182 -7.876 1.00 43.03 126 GLN A N 1
ATOM 997 C CA . GLN A 1 126 ? 52.522 13.521 -8.312 1.00 43.03 126 GLN A CA 1
ATOM 998 C C . GLN A 1 126 ? 51.240 14.000 -7.618 1.00 43.03 126 GLN A C 1
ATOM 1000 O O . GLN A 1 126 ? 50.334 14.548 -8.243 1.00 43.03 126 GLN A O 1
ATOM 1005 N N . LYS A 1 127 ? 51.177 13.846 -6.293 1.00 39.38 127 LYS A N 1
ATOM 1006 C CA . LYS A 1 127 ? 50.370 14.734 -5.444 1.00 39.38 127 LYS A CA 1
ATOM 1007 C C . LYS A 1 127 ? 51.333 15.636 -4.685 1.00 39.38 127 LYS A C 1
ATOM 1009 O O . LYS A 1 127 ? 51.807 15.277 -3.617 1.00 39.38 127 LYS A O 1
ATOM 1014 N N . SER A 1 128 ? 51.676 16.762 -5.303 1.00 32.62 128 SER A N 1
ATOM 1015 C CA . SER A 1 128 ? 52.372 17.852 -4.632 1.00 32.62 128 SER A CA 1
ATOM 1016 C C . SER A 1 128 ? 51.458 18.445 -3.566 1.00 32.62 128 SER A C 1
ATOM 1018 O O . SER A 1 128 ? 50.334 18.859 -3.862 1.00 32.62 128 SER A O 1
ATOM 1020 N N . ASP A 1 129 ? 51.975 18.443 -2.344 1.00 43.00 129 ASP A N 1
ATOM 1021 C CA . ASP A 1 129 ? 51.547 19.268 -1.228 1.00 43.00 129 ASP A CA 1
ATOM 1022 C C . ASP A 1 129 ? 51.492 20.741 -1.653 1.00 43.00 129 ASP A C 1
ATOM 1024 O O . ASP A 1 129 ? 52.470 21.262 -2.182 1.00 43.00 129 ASP A O 1
ATOM 1028 N N . ASP A 1 130 ? 50.363 21.401 -1.407 1.00 30.56 130 ASP A N 1
ATOM 1029 C CA . ASP A 1 130 ? 50.302 22.853 -1.238 1.00 30.56 130 ASP A CA 1
ATOM 1030 C C . ASP A 1 130 ? 49.128 23.179 -0.303 1.00 30.56 130 ASP A C 1
ATOM 1032 O O . ASP A 1 130 ? 47.967 23.302 -0.703 1.00 30.56 130 ASP A O 1
ATOM 1036 N N . GLU A 1 131 ? 49.462 23.273 0.985 1.00 40.88 131 GLU A N 1
ATOM 1037 C CA . GLU A 1 131 ? 48.751 24.092 1.962 1.00 40.88 131 GLU A CA 1
ATOM 1038 C C . GLU A 1 131 ? 49.199 25.557 1.810 1.00 40.88 131 GLU A C 1
ATOM 1040 O O . GLU A 1 131 ? 50.385 25.869 1.877 1.00 40.88 131 GLU A O 1
ATOM 1045 N N . SER A 1 132 ? 48.241 26.470 1.656 1.00 32.50 132 SER A N 1
ATOM 1046 C CA . SER A 1 132 ? 48.261 27.838 2.206 1.00 32.50 132 SER A CA 1
ATOM 1047 C C . SER A 1 132 ? 46.812 28.339 2.158 1.00 32.50 132 SER A C 1
ATOM 1049 O O . SER A 1 132 ? 46.197 28.408 1.097 1.00 32.50 132 SER A O 1
ATOM 1051 N N . ASP A 1 133 ? 46.089 28.339 3.273 1.00 31.22 133 ASP A N 1
ATOM 1052 C CA . ASP A 1 133 ? 46.144 29.293 4.389 1.00 31.22 133 ASP A CA 1
ATOM 1053 C C . ASP A 1 133 ? 45.763 30.728 3.986 1.00 31.22 133 ASP A C 1
ATOM 1055 O O . ASP A 1 133 ? 46.532 31.461 3.365 1.00 31.22 133 ASP A O 1
ATOM 1059 N N . SER A 1 134 ? 44.553 31.120 4.395 1.00 30.77 134 SER A N 1
ATOM 1060 C CA . SER A 1 134 ? 44.279 32.475 4.867 1.00 30.77 134 SER A CA 1
ATOM 1061 C C . SER A 1 134 ? 43.263 32.413 6.016 1.00 30.77 134 SER A C 1
ATOM 1063 O O . SER A 1 134 ? 42.051 32.443 5.795 1.00 30.77 134 SER A O 1
ATOM 1065 N N . SER A 1 135 ? 43.803 32.229 7.220 1.00 34.75 135 SER A N 1
ATOM 1066 C CA . SER A 1 135 ? 43.574 33.030 8.434 1.00 34.75 135 SER A CA 1
ATOM 1067 C C . SER A 1 135 ? 42.154 33.515 8.785 1.00 34.75 135 SER A C 1
ATOM 1069 O O . SER A 1 135 ? 41.597 34.393 8.126 1.00 34.75 135 SER A O 1
ATOM 1071 N N . ASP A 1 136 ? 41.735 33.039 9.960 1.00 31.95 136 ASP A N 1
ATOM 1072 C CA . ASP A 1 136 ? 41.119 33.777 11.070 1.00 31.95 136 ASP A CA 1
ATOM 1073 C C . ASP A 1 136 ? 39.713 34.365 10.897 1.00 31.95 136 ASP A C 1
ATOM 1075 O O . ASP A 1 136 ? 39.539 35.507 10.494 1.00 31.95 136 ASP A O 1
ATOM 1079 N N . ASP A 1 137 ? 38.731 33.604 11.388 1.00 29.52 137 ASP A N 1
ATOM 1080 C CA . ASP A 1 137 ? 37.716 34.128 12.309 1.00 29.52 137 ASP A CA 1
ATOM 1081 C C . ASP A 1 137 ? 37.368 33.018 13.322 1.00 29.52 137 ASP A C 1
ATOM 1083 O O . ASP A 1 137 ? 36.541 32.134 13.089 1.00 29.52 137 ASP A O 1
ATOM 1087 N N . GLU A 1 138 ? 38.067 33.044 14.459 1.00 44.19 138 GLU A N 1
ATOM 1088 C CA . GLU A 1 138 ? 37.610 32.439 15.711 1.00 44.19 138 GLU A CA 1
ATOM 1089 C C . GLU A 1 138 ? 36.426 33.273 16.216 1.00 44.19 138 GLU A C 1
ATOM 1091 O O . GLU A 1 138 ? 36.604 34.224 16.973 1.00 44.19 138 GLU A O 1
ATOM 1096 N N . ASP A 1 139 ? 35.214 32.912 15.795 1.00 32.47 139 ASP A N 1
ATOM 1097 C CA . ASP A 1 139 ? 34.001 33.261 16.528 1.00 32.47 139 ASP A CA 1
ATOM 1098 C C . ASP A 1 139 ? 33.220 31.985 16.851 1.00 32.47 139 ASP A C 1
ATOM 1100 O O . ASP A 1 139 ? 32.525 31.364 16.043 1.00 32.47 139 ASP A O 1
ATOM 1104 N N . LEU A 1 140 ? 33.411 31.593 18.104 1.00 45.06 140 LEU A N 1
ATOM 1105 C CA . LEU A 1 140 ? 32.680 30.609 18.877 1.00 45.06 140 LEU A CA 1
ATOM 1106 C C . LEU A 1 140 ? 31.164 30.689 18.631 1.00 45.06 140 LEU A C 1
ATOM 1108 O O . LEU A 1 140 ? 30.464 31.490 19.249 1.00 45.06 140 LEU A O 1
ATOM 1112 N N . LEU A 1 141 ? 30.626 29.761 17.843 1.00 32.09 141 LEU A N 1
ATOM 1113 C CA . LEU A 1 141 ? 29.249 29.302 18.008 1.00 32.09 141 LEU A CA 1
ATOM 1114 C C . LEU A 1 141 ? 29.246 27.780 18.133 1.00 32.09 141 LEU A C 1
ATOM 1116 O O . LEU A 1 141 ? 29.344 27.029 17.166 1.00 32.09 141 LEU A O 1
ATOM 1120 N N . SER A 1 142 ? 29.162 27.359 19.392 1.00 35.84 142 SER A N 1
ATOM 1121 C CA . SER A 1 142 ? 28.651 26.073 19.862 1.00 35.84 142 SER A CA 1
ATOM 1122 C C . SER A 1 142 ? 27.717 25.373 18.859 1.00 35.84 142 SER A C 1
ATOM 1124 O O . SER A 1 142 ? 26.696 25.965 18.499 1.00 35.84 142 SER A O 1
ATOM 1126 N N . PRO A 1 143 ? 27.944 24.099 18.484 1.00 37.09 143 PRO A N 1
ATOM 1127 C CA . PRO A 1 143 ? 26.907 23.276 17.881 1.00 37.09 143 PRO A CA 1
ATOM 1128 C C . PRO A 1 143 ? 26.035 22.710 19.004 1.00 37.09 143 PRO A C 1
ATOM 1130 O O . PRO A 1 143 ? 25.948 21.503 19.187 1.00 37.09 143 PRO A O 1
ATOM 1133 N N . ASP A 1 144 ? 25.422 23.592 19.785 1.00 43.44 144 ASP A N 1
ATOM 1134 C CA . ASP A 1 144 ? 24.382 23.205 20.721 1.00 43.44 144 ASP A CA 1
ATOM 1135 C C . ASP A 1 144 ? 23.162 24.075 20.453 1.00 43.44 144 ASP A C 1
ATOM 1137 O O . ASP A 1 144 ? 23.243 25.301 20.481 1.00 43.44 144 ASP A O 1
ATOM 1141 N N . ILE A 1 145 ? 22.030 23.387 20.267 1.00 48.28 145 ILE A N 1
ATOM 1142 C CA . ILE A 1 145 ? 20.681 23.879 19.948 1.00 48.28 145 ILE A CA 1
ATOM 1143 C C . ILE A 1 145 ? 20.510 24.009 18.420 1.00 48.28 145 ILE A C 1
ATOM 1145 O O . ILE A 1 145 ? 20.955 24.964 17.808 1.00 48.28 145 ILE A O 1
ATOM 1149 N N . GLU A 1 146 ? 19.978 22.999 17.720 1.00 50.97 146 GLU A N 1
ATOM 1150 C CA . GLU A 1 146 ? 18.517 22.884 17.541 1.00 50.97 146 GLU A CA 1
ATOM 1151 C C . GLU A 1 146 ? 17.968 21.447 17.358 1.00 50.97 146 GLU A C 1
ATOM 1153 O O . GLU A 1 146 ? 16.763 21.280 17.198 1.00 50.97 146 GLU A O 1
ATOM 1158 N N . ASP A 1 147 ? 18.760 20.375 17.473 1.00 46.59 147 ASP A N 1
ATOM 1159 C CA . ASP A 1 147 ? 18.193 19.008 17.364 1.00 46.59 147 ASP A CA 1
ATOM 1160 C C . ASP A 1 147 ? 17.584 18.486 18.678 1.00 46.59 147 ASP A C 1
ATOM 1162 O O . ASP A 1 147 ? 16.657 17.670 18.667 1.00 46.59 147 ASP A O 1
ATOM 1166 N N . ALA A 1 148 ? 18.013 19.020 19.827 1.00 45.41 148 ALA A N 1
ATOM 1167 C CA . ALA A 1 148 ? 17.323 18.794 21.100 1.00 45.41 148 ALA A CA 1
ATOM 1168 C C . ALA A 1 148 ? 15.949 19.494 21.144 1.00 45.41 148 ALA A C 1
ATOM 1170 O O . ALA A 1 148 ? 15.078 19.124 21.941 1.00 45.41 148 ALA A O 1
ATOM 1171 N N . ASP A 1 149 ? 15.739 20.481 20.262 1.00 55.72 149 ASP A N 1
ATOM 1172 C CA . ASP A 1 149 ? 14.492 21.223 20.192 1.00 55.72 149 ASP A CA 1
ATOM 1173 C C . ASP A 1 149 ? 13.541 20.728 19.108 1.00 55.72 149 ASP A C 1
ATOM 1175 O O . ASP A 1 149 ? 12.371 21.046 19.188 1.00 55.72 149 ASP A O 1
ATOM 1179 N N . LEU A 1 150 ? 13.938 19.884 18.153 1.00 56.12 150 LEU A N 1
ATOM 1180 C CA . LEU A 1 150 ? 12.963 19.305 17.219 1.00 56.12 150 LEU A CA 1
ATOM 1181 C C . LEU A 1 150 ? 12.074 18.265 17.890 1.00 56.12 150 LEU A C 1
ATOM 1183 O O . LEU A 1 150 ? 10.882 18.237 17.611 1.00 56.12 150 LEU A O 1
ATOM 1187 N N . LEU A 1 151 ? 12.606 17.451 18.809 1.00 52.91 151 LEU A N 1
ATOM 1188 C CA . LEU A 1 151 ? 11.782 16.536 19.602 1.00 52.91 151 LEU A CA 1
ATOM 1189 C C . LEU A 1 151 ? 10.901 17.318 20.579 1.00 52.91 151 LEU A C 1
ATOM 1191 O O . LEU A 1 151 ? 9.739 16.979 20.728 1.00 52.91 151 LEU A O 1
ATOM 1195 N N . SER A 1 152 ? 11.417 18.393 21.181 1.00 56.78 152 SER A N 1
ATOM 1196 C CA . SER A 1 152 ? 10.673 19.274 22.094 1.00 56.78 152 SER A CA 1
ATOM 1197 C C . SER A 1 152 ? 9.685 20.196 21.361 1.00 56.78 152 SER A C 1
ATOM 1199 O O . SER A 1 152 ? 8.630 20.515 21.898 1.00 56.78 152 SER A O 1
ATOM 1201 N N . GLN A 1 153 ? 9.956 20.581 20.113 1.00 54.00 153 GLN A N 1
ATOM 1202 C CA . GLN A 1 153 ? 9.035 21.249 19.189 1.00 54.00 153 GLN A CA 1
ATOM 1203 C C . GLN A 1 153 ? 8.000 20.263 18.681 1.00 54.00 153 GLN A C 1
ATOM 1205 O O . GLN A 1 153 ? 6.833 20.612 18.674 1.00 54.00 153 GLN A O 1
ATOM 1210 N N . PHE A 1 154 ? 8.361 19.020 18.356 1.00 49.47 154 PHE A N 1
ATOM 1211 C CA . PHE A 1 154 ? 7.389 17.963 18.085 1.00 49.47 154 PHE A CA 1
ATOM 1212 C C . PHE A 1 154 ? 6.581 17.606 19.326 1.00 49.47 154 PHE A C 1
ATOM 1214 O O . PHE A 1 154 ? 5.426 17.256 19.175 1.00 49.47 154 PHE A O 1
ATOM 1221 N N . HIS A 1 155 ? 7.128 17.736 20.534 1.00 50.16 155 HIS A N 1
ATOM 1222 C CA . HIS A 1 155 ? 6.412 17.534 21.796 1.00 50.16 155 HIS A CA 1
ATOM 1223 C C . HIS A 1 155 ? 5.571 18.764 22.199 1.00 50.16 155 HIS A C 1
ATOM 1225 O O . HIS A 1 155 ? 4.663 18.637 23.016 1.00 50.16 155 HIS A O 1
ATOM 1231 N N . ARG A 1 156 ? 5.855 19.945 21.622 1.00 52.78 156 ARG A N 1
ATOM 1232 C CA . ARG A 1 156 ? 5.046 21.180 21.710 1.00 52.78 156 ARG A CA 1
ATOM 1233 C C . ARG A 1 156 ? 3.991 21.290 20.599 1.00 52.78 156 ARG A C 1
ATOM 1235 O O . ARG A 1 156 ? 2.967 21.931 20.808 1.00 52.78 156 ARG A O 1
ATOM 1242 N N . LEU A 1 157 ? 4.247 20.690 19.434 1.00 52.75 157 LEU A N 1
ATOM 1243 C CA . LEU A 1 157 ? 3.339 20.549 18.286 1.00 52.75 157 LEU A CA 1
ATOM 1244 C C . LEU A 1 157 ? 2.459 19.305 18.416 1.00 52.75 157 LEU A C 1
ATOM 1246 O O . LEU A 1 157 ? 1.331 19.290 17.925 1.00 52.75 157 LEU A O 1
ATOM 1250 N N . ALA A 1 158 ? 2.950 18.268 19.098 1.00 52.44 158 ALA A N 1
ATOM 1251 C CA . ALA A 1 158 ? 2.106 17.293 19.749 1.00 52.44 158 ALA A CA 1
ATOM 1252 C C . ALA A 1 158 ? 1.264 18.100 20.718 1.00 52.44 158 ALA A C 1
ATOM 1254 O O . ALA A 1 158 ? 1.774 18.746 21.633 1.00 52.44 158 ALA A O 1
ATOM 1255 N N . VAL A 1 159 ? -0.028 18.122 20.429 1.00 52.47 159 VAL A N 1
ATOM 1256 C CA . VAL A 1 159 ? -1.043 18.740 21.259 1.00 52.47 159 VAL A CA 1
ATOM 1257 C C . VAL A 1 159 ? -0.715 18.399 22.709 1.00 52.47 159 VAL A C 1
ATOM 1259 O O . VAL A 1 159 ? -0.707 17.223 23.065 1.00 52.47 159 VAL A O 1
ATOM 1262 N N . SER A 1 160 ? -0.436 19.415 23.526 1.00 51.97 160 SER A N 1
ATOM 1263 C CA . SER A 1 160 ? -0.029 19.303 24.940 1.00 51.97 160 SER A CA 1
ATOM 1264 C C . SER A 1 160 ? -0.994 18.484 25.809 1.00 51.97 160 SER A C 1
ATOM 1266 O O . SER A 1 160 ? -0.690 18.149 26.947 1.00 51.97 160 SER A O 1
ATOM 1268 N N . ASP A 1 161 ? -2.144 18.141 25.241 1.00 51.81 161 ASP A N 1
ATOM 1269 C CA . ASP A 1 161 ? -3.257 17.420 25.832 1.00 51.81 161 ASP A CA 1
ATOM 1270 C C . ASP A 1 161 ? -3.427 15.982 25.281 1.00 51.81 161 ASP A C 1
ATOM 1272 O O . ASP A 1 161 ? -4.422 15.330 25.591 1.00 51.81 161 ASP A O 1
ATOM 1276 N N . GLY A 1 162 ? -2.522 15.493 24.415 1.00 52.03 162 GLY A N 1
ATOM 1277 C CA . GLY A 1 162 ? -2.592 14.146 23.818 1.00 52.03 162 GLY A CA 1
ATOM 1278 C C . GLY A 1 162 ? -3.775 13.937 22.860 1.00 52.03 162 GLY A C 1
ATOM 1279 O O . GLY A 1 162 ? -4.223 12.818 22.633 1.00 52.03 162 GLY A O 1
ATOM 1280 N N . ARG A 1 163 ? -4.353 15.019 22.319 1.00 51.25 163 ARG A N 1
ATOM 1281 C CA . ARG A 1 163 ? -5.546 14.946 21.456 1.00 51.25 163 ARG A CA 1
ATOM 1282 C C . ARG A 1 163 ? -5.166 15.184 19.999 1.00 51.25 163 ARG A C 1
ATOM 1284 O O . ARG A 1 163 ? -5.092 16.325 19.561 1.00 51.25 163 ARG A O 1
ATOM 1291 N N . LEU A 1 164 ? -5.003 14.099 19.240 1.00 52.84 164 LEU A N 1
ATOM 1292 C CA . LEU A 1 164 ? -4.708 14.079 17.793 1.00 52.84 164 LEU A CA 1
ATOM 1293 C C . LEU A 1 164 ? -5.708 14.855 16.912 1.00 52.84 164 LEU A C 1
ATOM 1295 O O . LEU A 1 164 ? -5.397 15.206 15.777 1.00 52.84 164 LEU A O 1
ATOM 1299 N N . CYS A 1 165 ? -6.921 15.114 17.401 1.00 55.75 165 CYS A N 1
ATOM 1300 C CA . CYS A 1 165 ? -7.926 15.918 16.713 1.00 55.75 165 CYS A CA 1
ATOM 1301 C C . CYS A 1 165 ? -8.570 16.868 17.724 1.00 55.75 165 CYS A C 1
ATOM 1303 O O . CYS A 1 165 ? -8.993 16.429 18.795 1.00 55.75 165 CYS A O 1
ATOM 1305 N N . GLN A 1 166 ? -8.731 18.138 17.361 1.00 61.56 166 GLN A N 1
ATOM 1306 C CA . GLN A 1 166 ? -9.474 19.119 18.149 1.00 61.56 166 GLN A CA 1
ATOM 1307 C C . GLN A 1 166 ? -10.545 19.796 17.286 1.00 61.56 166 GLN A C 1
ATOM 1309 O O . GLN A 1 166 ? -10.328 19.981 16.086 1.00 61.56 166 GLN A O 1
ATOM 1314 N N . PRO A 1 167 ? -11.700 20.158 17.870 1.00 63.16 167 PRO A N 1
ATOM 1315 C CA . PRO A 1 167 ? -12.729 20.884 17.145 1.00 63.16 167 PRO A CA 1
ATOM 1316 C C . PRO A 1 167 ? -12.228 22.296 16.832 1.00 63.16 167 PRO A C 1
ATOM 1318 O O . PRO A 1 167 ? -12.027 23.101 17.734 1.00 63.16 167 PRO A O 1
ATOM 1321 N N . GLU A 1 168 ? -12.051 22.597 15.548 1.00 66.62 168 GLU A N 1
ATOM 1322 C CA . GLU A 1 168 ? -11.633 23.922 15.062 1.00 66.62 168 GLU A CA 1
ATOM 1323 C C . GLU A 1 168 ? -12.747 24.977 15.209 1.00 66.62 168 GLU A C 1
ATOM 1325 O O . GLU A 1 168 ? -12.495 26.177 15.252 1.00 66.62 168 GLU A O 1
ATOM 1330 N N . LEU A 1 169 ? -13.999 24.527 15.333 1.00 75.06 169 LEU A N 1
ATOM 1331 C CA . LEU A 1 169 ? -15.184 25.362 15.506 1.00 75.06 169 LEU A CA 1
ATOM 1332 C C . LEU A 1 169 ? -16.082 24.781 16.607 1.00 75.06 169 LEU A C 1
ATOM 1334 O O . LEU A 1 169 ? -16.083 23.564 16.817 1.00 75.06 169 LEU A O 1
ATOM 1338 N N . PRO A 1 170 ? -16.891 25.609 17.292 1.00 69.69 170 PRO A N 1
ATOM 1339 C CA . PRO A 1 170 ? -17.900 25.123 18.221 1.00 69.69 170 PRO A CA 1
ATOM 1340 C C . PRO A 1 170 ? -18.951 24.307 17.461 1.00 69.69 170 PRO A C 1
ATOM 1342 O O . PRO A 1 170 ? -19.806 24.832 16.747 1.00 69.69 170 PRO A O 1
ATOM 1345 N N . LEU A 1 171 ? -18.856 22.989 17.600 1.00 67.75 171 LEU A N 1
ATOM 1346 C CA . LEU A 1 171 ? -19.771 22.036 16.991 1.00 67.75 171 LEU A CA 1
ATOM 1347 C C . LEU A 1 171 ? -20.943 21.771 17.937 1.00 67.75 171 LEU A C 1
ATOM 1349 O O . LEU A 1 171 ? -20.788 21.679 19.152 1.00 67.75 171 LEU A O 1
ATOM 1353 N N . ARG A 1 172 ? -22.132 21.579 17.362 1.00 70.19 172 ARG A N 1
ATOM 1354 C CA . ARG A 1 172 ? -23.345 21.197 18.103 1.00 70.19 172 ARG A CA 1
ATOM 1355 C C . ARG A 1 172 ? -23.370 19.703 18.482 1.00 70.19 172 ARG A C 1
ATOM 1357 O O . ARG A 1 172 ? -24.271 19.267 19.189 1.00 70.19 172 ARG A O 1
ATOM 1364 N N . MET A 1 173 ? -22.404 18.922 17.995 1.00 60.75 173 MET A N 1
ATOM 1365 C CA . MET A 1 173 ? -22.277 17.475 18.200 1.00 60.75 173 MET A CA 1
ATOM 1366 C C . MET A 1 173 ? -20.922 17.120 18.829 1.00 60.75 173 MET A C 1
ATOM 1368 O O . MET A 1 173 ? -19.976 17.902 18.756 1.00 60.75 173 MET A O 1
ATOM 1372 N N . THR A 1 174 ? -20.824 15.928 19.428 1.00 66.06 174 THR A N 1
ATOM 1373 C CA . THR A 1 174 ? -19.600 15.414 20.064 1.00 66.06 174 THR A CA 1
ATOM 1374 C C . THR A 1 174 ? -18.453 15.288 19.061 1.00 66.06 174 THR A C 1
ATOM 1376 O O . THR A 1 174 ? -18.592 14.631 18.029 1.00 66.06 174 THR A O 1
ATOM 1379 N N . HIS A 1 175 ? -17.312 15.898 19.380 1.00 73.19 175 HIS A N 1
ATOM 1380 C CA . HIS A 1 175 ? -16.099 15.838 18.568 1.00 73.19 175 HIS A CA 1
ATOM 1381 C C . HIS A 1 175 ? -15.499 14.417 18.555 1.00 73.19 175 HIS A C 1
ATOM 1383 O O . HIS A 1 175 ? -15.528 13.727 19.572 1.00 73.19 175 HIS A O 1
ATOM 1389 N N . ILE A 1 176 ? -14.926 13.979 17.426 1.00 71.94 176 ILE A N 1
ATOM 1390 C CA . ILE A 1 176 ? -14.428 12.600 17.231 1.00 71.94 176 ILE A CA 1
ATOM 1391 C C . ILE A 1 176 ? -13.372 12.178 18.266 1.00 71.94 176 ILE A C 1
ATOM 1393 O O . ILE A 1 176 ? -13.310 11.013 18.641 1.00 71.94 176 ILE A O 1
ATOM 1397 N N . SER A 1 177 ? -12.587 13.127 18.783 1.00 67.88 177 SER A N 1
ATOM 1398 C CA . SER A 1 177 ? -11.579 12.874 19.823 1.00 67.88 177 SER A CA 1
ATOM 1399 C C . SER A 1 177 ? -12.163 12.573 21.207 1.00 67.88 177 SER A C 1
ATOM 1401 O O . SER A 1 177 ? -11.422 12.180 22.097 1.00 67.88 177 SER A O 1
ATOM 1403 N N . ALA A 1 178 ? -13.460 12.816 21.418 1.00 68.25 178 ALA A N 1
ATOM 1404 C CA . ALA A 1 178 ? -14.162 12.492 22.658 1.00 68.25 178 ALA A CA 1
ATOM 1405 C C . ALA A 1 178 ? -14.800 11.092 22.615 1.00 68.25 178 ALA A C 1
ATOM 1407 O O . ALA A 1 178 ? -15.460 10.685 23.570 1.00 68.25 178 ALA A O 1
ATOM 1408 N N . LEU A 1 179 ? -14.642 10.367 21.502 1.00 66.25 179 LEU A N 1
ATOM 1409 C CA . LEU A 1 179 ? -15.140 9.008 21.363 1.00 66.25 179 LEU A CA 1
ATOM 1410 C C . LEU A 1 179 ? -14.143 8.024 21.996 1.00 66.25 179 LEU A C 1
ATOM 1412 O O . LEU A 1 179 ? -12.953 8.093 21.682 1.00 66.25 179 LEU A O 1
ATOM 1416 N N . PRO A 1 180 ? -14.611 7.081 22.832 1.00 66.31 180 PRO A N 1
ATOM 1417 C CA . PRO A 1 180 ? -13.796 5.957 23.278 1.00 66.31 180 PRO A CA 1
ATOM 1418 C C . PRO A 1 180 ? -13.179 5.201 22.088 1.00 66.31 180 PRO A C 1
ATOM 1420 O O . PRO A 1 180 ? -13.761 5.149 20.997 1.00 66.31 180 PRO A O 1
ATOM 1423 N N . THR A 1 181 ? -12.002 4.601 22.264 1.00 55.09 181 THR A N 1
ATOM 1424 C CA . THR A 1 181 ? -11.286 3.858 21.206 1.00 55.09 181 THR A CA 1
ATOM 1425 C C . THR A 1 181 ? -12.103 2.680 20.662 1.00 55.09 181 THR A C 1
ATOM 1427 O O . THR A 1 181 ? -11.966 2.295 19.497 1.00 55.09 181 THR A O 1
ATOM 1430 N N . GLU A 1 182 ? -13.039 2.163 21.451 1.00 54.97 182 GLU A N 1
ATOM 1431 C CA . GLU A 1 182 ? -14.044 1.172 21.065 1.00 54.97 182 GLU A CA 1
ATOM 1432 C C . GLU A 1 182 ? -15.020 1.717 20.004 1.00 54.97 182 GLU A C 1
ATOM 1434 O O . GLU A 1 182 ? -15.444 0.993 19.103 1.00 54.97 182 GLU A O 1
ATOM 1439 N N . LEU A 1 183 ? -15.346 3.013 20.049 1.00 59.66 183 LEU A N 1
ATOM 1440 C CA . LEU A 1 183 ? -16.154 3.671 19.018 1.00 59.66 183 LEU A CA 1
ATOM 1441 C C . LEU A 1 183 ? -15.317 4.027 17.783 1.00 59.66 183 LEU A C 1
ATOM 1443 O O . LEU A 1 183 ? -15.817 3.932 16.663 1.00 59.66 183 LEU A O 1
ATOM 1447 N N . LEU A 1 184 ? -14.028 4.347 17.948 1.00 59.44 184 LEU A N 1
ATOM 1448 C CA . LEU A 1 184 ? -13.106 4.525 16.817 1.00 59.44 184 LEU A CA 1
ATOM 1449 C C . LEU A 1 184 ? -12.884 3.214 16.048 1.00 59.44 184 LEU A C 1
ATOM 1451 O O . LEU A 1 184 ? -12.831 3.227 14.820 1.00 59.44 184 LEU A O 1
ATOM 1455 N N . THR A 1 185 ? -12.824 2.081 16.751 1.00 57.72 185 THR A N 1
ATOM 1456 C CA . THR A 1 185 ? -12.748 0.744 16.134 1.00 57.72 185 THR A CA 1
ATOM 1457 C C . THR A 1 185 ? -14.062 0.304 15.486 1.00 57.72 185 THR A C 1
ATOM 1459 O O . THR A 1 185 ? -14.038 -0.445 14.506 1.00 57.72 185 THR A O 1
ATOM 1462 N N . TYR A 1 186 ? -15.206 0.808 15.965 1.00 59.91 186 TYR A N 1
ATOM 1463 C CA . TYR A 1 186 ? -16.498 0.654 15.288 1.00 59.91 186 TYR A CA 1
ATOM 1464 C C . TYR A 1 186 ? -16.543 1.426 13.957 1.00 59.91 186 TYR A C 1
ATOM 1466 O O . TYR A 1 186 ? -17.144 0.971 12.981 1.00 59.91 186 TYR A O 1
ATOM 1474 N N . ILE A 1 187 ? -15.856 2.571 13.895 1.00 68.12 187 ILE A N 1
ATOM 1475 C CA . ILE A 1 187 ? -15.731 3.401 12.693 1.00 68.12 187 ILE A CA 1
ATOM 1476 C C . ILE A 1 187 ? -14.715 2.801 11.702 1.00 68.12 187 ILE A C 1
ATOM 1478 O O . ILE A 1 187 ? -15.002 2.726 10.509 1.00 68.12 187 ILE A O 1
ATOM 1482 N N . PHE A 1 188 ? -13.549 2.335 12.164 1.00 73.94 188 PHE A N 1
ATOM 1483 C CA . PHE A 1 188 ? -12.516 1.751 11.301 1.00 73.94 188 PHE A CA 1
ATOM 1484 C C . PHE A 1 188 ? -11.694 0.676 12.027 1.00 73.94 188 PHE A C 1
ATOM 1486 O O . PHE A 1 188 ? -11.261 0.861 13.159 1.00 73.94 188 PHE A O 1
ATOM 1493 N N . ARG A 1 189 ? -11.428 -0.461 11.372 1.00 83.19 189 ARG A N 1
ATOM 1494 C CA . ARG A 1 189 ? -10.764 -1.607 12.019 1.00 83.19 189 ARG A CA 1
ATOM 1495 C C . ARG A 1 189 ? -9.235 -1.545 11.945 1.00 83.19 189 ARG A C 1
ATOM 1497 O O . ARG A 1 189 ? -8.660 -1.726 10.872 1.00 83.19 189 ARG A O 1
ATOM 1504 N N . TYR A 1 190 ? -8.591 -1.351 13.098 1.00 86.69 190 TYR A N 1
ATOM 1505 C CA . TYR A 1 190 ? -7.122 -1.267 13.263 1.00 86.69 190 TYR A CA 1
ATOM 1506 C C . TYR A 1 190 ? -6.464 -2.571 13.715 1.00 86.69 190 TYR A C 1
ATOM 1508 O O . TYR A 1 190 ? -5.249 -2.754 13.658 1.00 86.69 190 TYR A O 1
ATOM 1516 N N . ASP A 1 191 ? -7.279 -3.511 14.163 1.00 88.31 191 ASP A N 1
ATOM 1517 C CA . ASP A 1 191 ? -6.872 -4.736 14.827 1.00 88.31 191 ASP A CA 1
ATOM 1518 C C . ASP A 1 191 ? -6.623 -5.889 13.826 1.00 88.31 191 ASP A C 1
ATOM 1520 O O . ASP A 1 191 ? -6.604 -7.075 14.171 1.00 88.31 191 ASP A O 1
ATOM 1524 N N . GLY A 1 192 ? -6.405 -5.552 12.556 1.00 92.19 192 GLY A N 1
ATOM 1525 C CA . GLY A 1 192 ? -6.197 -6.506 11.475 1.00 92.19 192 GLY A CA 1
ATOM 1526 C C . GLY A 1 192 ? -5.634 -5.869 10.211 1.00 92.19 192 GLY A C 1
ATOM 1527 O O . GLY A 1 192 ? -4.971 -4.833 10.251 1.00 92.19 192 GLY A O 1
ATOM 1528 N N . VAL A 1 193 ? -5.864 -6.533 9.086 1.00 94.88 193 VAL A N 1
ATOM 1529 C CA . VAL A 1 193 ? -5.357 -6.141 7.767 1.00 94.88 193 VAL A CA 1
ATOM 1530 C C . VAL A 1 193 ? -6.416 -6.426 6.713 1.00 94.88 193 VAL A C 1
ATOM 1532 O O . VAL A 1 193 ? -7.126 -7.429 6.784 1.00 94.88 193 VAL A O 1
ATOM 1535 N N . TYR A 1 194 ? -6.524 -5.551 5.723 1.00 96.06 194 TYR A N 1
ATOM 1536 C CA . TYR A 1 194 ? -7.370 -5.775 4.561 1.00 96.06 194 TYR A CA 1
ATOM 1537 C C . TYR A 1 194 ? -6.553 -6.459 3.472 1.00 96.06 194 TYR A C 1
ATOM 1539 O O . TYR A 1 194 ? -5.453 -6.012 3.146 1.00 96.06 194 TYR A O 1
ATOM 1547 N N . ILE A 1 195 ? -7.086 -7.551 2.930 1.00 96.88 195 ILE A N 1
ATOM 1548 C CA . ILE A 1 195 ? -6.392 -8.404 1.967 1.00 96.88 195 ILE A CA 1
ATOM 1549 C C . ILE A 1 195 ? -7.250 -8.539 0.714 1.00 96.88 195 ILE A C 1
ATOM 1551 O O . ILE A 1 195 ? -8.446 -8.817 0.796 1.00 96.88 195 ILE A O 1
ATOM 1555 N N . SER A 1 196 ? -6.634 -8.366 -0.449 1.00 96.00 196 SER A N 1
ATOM 1556 C CA . SER A 1 196 ? -7.236 -8.672 -1.748 1.00 96.00 196 SER A CA 1
ATOM 1557 C C . SER A 1 196 ? -6.346 -9.654 -2.495 1.00 96.00 196 SER A C 1
ATOM 1559 O O . SER A 1 196 ? -5.158 -9.388 -2.669 1.00 96.00 196 SER A O 1
ATOM 1561 N N . LYS A 1 197 ? -6.912 -10.792 -2.908 1.00 94.38 197 LYS A N 1
ATOM 1562 C CA . LYS A 1 197 ? -6.258 -11.771 -3.783 1.00 94.38 197 LYS A CA 1
ATOM 1563 C C . LYS A 1 197 ? -6.629 -11.441 -5.223 1.00 94.38 197 LYS A C 1
ATOM 1565 O O . LYS A 1 197 ? -7.807 -11.307 -5.542 1.00 94.38 197 LYS A O 1
ATOM 1570 N N . THR A 1 198 ? -5.634 -11.314 -6.089 1.00 92.56 198 THR A N 1
ATOM 1571 C CA . THR A 1 198 ? -5.832 -11.167 -7.532 1.00 92.56 198 THR A CA 1
ATOM 1572 C C . THR A 1 198 ? -5.085 -12.286 -8.238 1.00 92.56 198 THR A C 1
ATOM 1574 O O . THR A 1 198 ? -3.933 -12.565 -7.915 1.00 92.56 198 THR A O 1
ATOM 1577 N N . SER A 1 199 ? -5.745 -12.925 -9.198 1.00 91.44 199 SER A N 1
ATOM 1578 C CA . SER A 1 199 ? -5.135 -13.944 -10.044 1.00 91.44 199 SER A CA 1
ATOM 1579 C C . SER A 1 199 ? -5.424 -13.640 -11.508 1.00 91.44 199 SER A C 1
ATOM 1581 O O . SER A 1 199 ? -6.506 -13.150 -11.835 1.00 91.44 199 SER A O 1
ATOM 1583 N N . TYR A 1 200 ? -4.442 -13.849 -12.377 1.00 90.25 200 TYR A N 1
ATOM 1584 C CA . TYR A 1 200 ? -4.603 -13.677 -13.815 1.00 90.25 200 TYR A CA 1
ATOM 1585 C C . TYR A 1 200 ? -3.690 -14.634 -14.570 1.00 90.25 200 TYR A C 1
ATOM 1587 O O . TYR A 1 200 ? -2.605 -14.984 -14.108 1.00 90.25 200 TYR A O 1
ATOM 1595 N N . VAL A 1 201 ? -4.127 -15.029 -15.760 1.00 90.06 201 VAL A N 1
ATOM 1596 C CA . VAL A 1 201 ? -3.318 -15.833 -16.671 1.00 90.06 201 VAL A CA 1
ATOM 1597 C C . VAL A 1 201 ? -2.525 -14.893 -17.572 1.00 90.06 201 VAL A C 1
ATOM 1599 O O . VAL A 1 201 ? -3.092 -13.964 -18.150 1.00 90.06 201 VAL A O 1
ATOM 1602 N N . ARG A 1 202 ? -1.218 -15.127 -17.710 1.00 87.44 202 ARG A N 1
ATOM 1603 C CA . ARG A 1 202 ? -0.372 -14.426 -18.682 1.00 87.44 202 ARG A CA 1
ATOM 1604 C C . ARG A 1 202 ? 0.380 -15.411 -19.575 1.00 87.44 202 ARG A C 1
ATOM 1606 O O . ARG A 1 202 ? 0.795 -16.460 -19.082 1.00 87.44 202 ARG A O 1
ATOM 1613 N N . PRO A 1 203 ? 0.604 -15.086 -20.855 1.00 87.88 203 PRO A N 1
ATOM 1614 C CA . PRO A 1 203 ? 1.544 -15.834 -21.679 1.00 87.88 203 PRO A CA 1
ATOM 1615 C C . PRO A 1 203 ? 2.948 -15.795 -21.058 1.00 87.88 203 PRO A C 1
ATOM 1617 O O . PRO A 1 203 ? 3.370 -14.762 -20.531 1.00 87.88 203 PRO A O 1
ATOM 1620 N N . GLY A 1 204 ? 3.647 -16.924 -21.088 1.00 84.56 204 GLY A N 1
ATOM 1621 C CA . GLY A 1 204 ? 5.067 -17.017 -20.772 1.00 84.56 204 GLY A CA 1
ATOM 1622 C C . GLY A 1 204 ? 5.938 -16.486 -21.904 1.00 84.56 204 GLY A C 1
ATOM 1623 O O . GLY A 1 204 ? 5.450 -16.174 -22.994 1.00 84.56 204 GLY A O 1
ATOM 1624 N N . GLU A 1 205 ? 7.234 -16.358 -21.629 1.00 82.00 205 GLU A N 1
ATOM 1625 C CA . GLU A 1 205 ? 8.203 -15.973 -22.653 1.00 82.00 205 GLU A CA 1
ATOM 1626 C C . GLU A 1 205 ? 8.245 -17.024 -23.765 1.00 82.00 205 GLU A C 1
ATOM 1628 O O . GLU A 1 205 ? 8.125 -18.227 -23.520 1.00 82.00 205 GLU A O 1
ATOM 1633 N N . GLN A 1 206 ? 8.380 -16.555 -25.006 1.00 73.31 206 GLN A N 1
ATOM 1634 C CA . GLN A 1 206 ? 8.562 -17.446 -26.144 1.00 73.31 206 GLN A CA 1
ATOM 1635 C C . GLN A 1 206 ? 9.945 -18.083 -26.021 1.00 73.31 206 GLN A C 1
ATOM 1637 O O . GLN A 1 206 ? 10.951 -17.376 -25.963 1.00 73.31 206 GLN A O 1
ATOM 1642 N N . GLY A 1 207 ? 9.989 -19.413 -25.951 1.00 70.25 207 GLY A N 1
ATOM 1643 C CA . GLY A 1 207 ? 11.246 -20.144 -26.046 1.00 70.25 207 GLY A CA 1
ATOM 1644 C C . GLY A 1 207 ? 11.855 -20.034 -27.447 1.00 70.25 207 GLY A C 1
ATOM 1645 O O . GLY A 1 207 ? 11.254 -19.481 -28.367 1.00 70.25 207 GLY A O 1
ATOM 1646 N N . LEU A 1 208 ? 13.044 -20.617 -27.622 1.00 71.00 208 LEU A N 1
ATOM 1647 C CA . LEU A 1 208 ? 13.672 -20.775 -28.943 1.00 71.00 208 LEU A CA 1
ATOM 1648 C C . LEU A 1 208 ? 12.798 -21.602 -29.902 1.00 71.00 208 LEU A C 1
ATOM 1650 O O . LEU A 1 208 ? 12.869 -21.420 -31.115 1.00 71.00 208 LEU A O 1
ATOM 1654 N N . ASP A 1 209 ? 11.963 -22.486 -29.350 1.00 71.31 209 ASP A N 1
ATOM 1655 C CA . ASP A 1 209 ? 10.999 -23.273 -30.104 1.00 71.31 209 ASP A CA 1
ATOM 1656 C C . 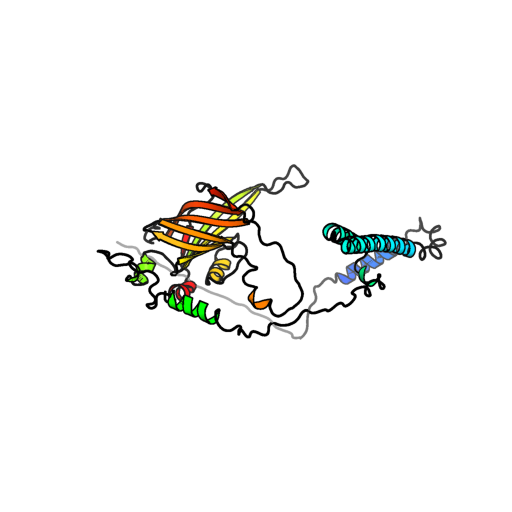ASP A 1 209 ? 9.661 -22.524 -30.224 1.00 71.31 209 ASP A C 1
ATOM 1658 O O . ASP A 1 209 ? 8.990 -22.221 -29.235 1.00 71.31 209 ASP A O 1
ATOM 1662 N N . THR A 1 210 ? 9.271 -22.192 -31.455 1.00 68.75 210 THR A N 1
ATOM 1663 C CA . THR A 1 210 ? 8.151 -21.281 -31.757 1.00 68.75 210 THR A CA 1
ATOM 1664 C C . THR A 1 210 ? 6.775 -21.907 -31.492 1.00 68.75 210 THR A C 1
ATOM 1666 O O . THR A 1 210 ? 5.760 -21.199 -31.478 1.00 68.75 210 THR A O 1
ATOM 1669 N N . PHE A 1 211 ? 6.732 -23.227 -31.285 1.00 72.31 211 PHE A N 1
ATOM 1670 C CA . PHE A 1 211 ? 5.507 -24.015 -31.141 1.00 72.31 211 PHE A CA 1
ATOM 1671 C C . PHE A 1 211 ? 5.029 -24.170 -29.691 1.00 72.31 211 PHE A C 1
ATOM 1673 O O . PHE A 1 211 ? 3.858 -24.482 -29.473 1.00 72.31 211 PHE A O 1
ATOM 1680 N N . TYR A 1 212 ? 5.883 -23.909 -28.696 1.00 72.62 212 TYR A N 1
ATOM 1681 C CA . TYR A 1 212 ? 5.514 -24.020 -27.286 1.00 72.62 212 TYR A CA 1
ATOM 1682 C C . TYR A 1 212 ? 5.312 -22.639 -26.652 1.00 72.62 212 TYR A C 1
ATOM 1684 O O . TYR A 1 212 ? 6.237 -21.835 -26.546 1.00 72.62 212 TYR A O 1
ATOM 1692 N N . ARG A 1 213 ? 4.078 -22.360 -26.216 1.00 70.88 213 ARG A N 1
ATOM 1693 C CA . ARG A 1 213 ? 3.703 -21.115 -25.527 1.00 70.88 213 ARG A CA 1
ATOM 1694 C C . ARG A 1 213 ? 3.111 -21.448 -24.159 1.00 70.88 213 ARG A C 1
ATOM 1696 O O . ARG A 1 213 ? 1.903 -21.674 -24.069 1.00 70.88 213 ARG A O 1
ATOM 1703 N N . PRO A 1 214 ? 3.932 -21.515 -23.099 1.00 84.38 214 PRO A N 1
ATOM 1704 C CA . PRO A 1 214 ? 3.418 -21.783 -21.765 1.00 84.38 214 PRO A CA 1
ATOM 1705 C C . PRO A 1 214 ? 2.512 -20.631 -21.315 1.00 84.38 214 PRO A C 1
ATOM 1707 O O . PRO A 1 214 ? 2.776 -19.469 -21.615 1.00 84.38 214 PRO A O 1
ATOM 1710 N N . PHE A 1 215 ? 1.446 -20.940 -20.581 1.00 86.88 215 PHE A N 1
ATOM 1711 C CA . PHE A 1 215 ? 0.650 -19.944 -19.866 1.00 86.88 215 PHE A CA 1
ATOM 1712 C C . PHE A 1 215 ? 0.976 -20.029 -18.377 1.00 86.88 215 PHE A C 1
ATOM 1714 O O . PHE A 1 215 ? 1.045 -21.117 -17.808 1.00 86.88 215 PHE A O 1
ATOM 1721 N N . HIS A 1 216 ? 1.163 -18.880 -17.736 1.00 88.50 216 HIS A N 1
ATOM 1722 C CA . HIS A 1 216 ? 1.392 -18.779 -16.301 1.00 88.50 216 HIS A CA 1
ATOM 1723 C C . HIS A 1 216 ? 0.141 -18.264 -15.607 1.00 88.50 216 HIS A C 1
ATOM 1725 O O . HIS A 1 216 ? -0.380 -17.208 -15.967 1.00 88.50 216 HIS A O 1
ATOM 1731 N N . MET A 1 217 ? -0.296 -18.974 -14.573 1.00 90.38 217 MET A N 1
ATOM 1732 C CA . MET A 1 217 ? -1.248 -18.452 -13.602 1.00 90.38 217 MET A CA 1
ATOM 1733 C C . MET A 1 217 ? -0.469 -17.639 -12.568 1.00 90.38 217 MET A C 1
ATOM 1735 O O . MET A 1 217 ? 0.322 -18.191 -11.807 1.00 90.38 217 MET A O 1
ATOM 1739 N N . VAL A 1 218 ? -0.642 -16.320 -12.581 1.00 91.06 218 VAL A N 1
ATOM 1740 C CA . VAL A 1 218 ? -0.000 -15.411 -11.631 1.00 91.06 218 VAL A CA 1
ATOM 1741 C C . VAL A 1 218 ? -0.998 -15.074 -10.542 1.00 91.06 218 VAL A C 1
ATOM 1743 O O . VAL A 1 218 ? -2.068 -14.539 -10.827 1.00 91.06 218 VAL A O 1
ATOM 1746 N N . GLU A 1 219 ? -0.621 -15.330 -9.296 1.00 93.38 219 GLU A N 1
ATOM 1747 C CA . GLU A 1 219 ? -1.388 -14.943 -8.118 1.00 93.38 219 GLU A CA 1
ATOM 1748 C C . GLU A 1 219 ? -0.593 -13.951 -7.275 1.00 93.38 219 GLU A C 1
ATOM 1750 O O . GLU A 1 219 ? 0.616 -14.091 -7.092 1.00 93.38 219 GLU A O 1
ATOM 1755 N N . TYR A 1 220 ? -1.273 -12.926 -6.771 1.00 94.12 220 TYR A N 1
ATOM 1756 C CA . TYR A 1 220 ? -0.684 -11.978 -5.839 1.00 94.12 220 TYR A CA 1
ATOM 1757 C C . TYR A 1 220 ? -1.732 -11.407 -4.888 1.00 94.12 220 TYR A C 1
ATOM 1759 O O . TYR A 1 220 ? -2.942 -11.429 -5.138 1.00 94.12 220 TYR A O 1
ATOM 1767 N N . TYR A 1 221 ? -1.239 -10.860 -3.788 1.00 95.56 221 TYR A N 1
ATOM 1768 C CA . TYR A 1 221 ? -2.017 -10.307 -2.700 1.00 95.56 221 TYR A CA 1
ATOM 1769 C C . TYR A 1 221 ? -1.676 -8.832 -2.502 1.00 95.56 221 TYR A C 1
ATOM 1771 O O . TYR A 1 221 ? -0.511 -8.429 -2.545 1.00 95.56 221 TYR A O 1
ATOM 1779 N N . ARG A 1 222 ? -2.704 -8.020 -2.250 1.00 95.19 222 ARG A N 1
ATOM 1780 C CA . ARG A 1 222 ? -2.560 -6.647 -1.761 1.00 95.19 222 ARG A CA 1
ATOM 1781 C C . ARG A 1 222 ? -2.961 -6.595 -0.299 1.00 95.19 222 ARG A C 1
ATOM 1783 O O . ARG A 1 222 ? -4.088 -6.950 0.039 1.00 95.19 222 ARG A O 1
ATOM 1790 N N . TYR A 1 223 ? -2.043 -6.130 0.533 1.00 96.12 223 TYR A N 1
ATOM 1791 C CA . TYR A 1 223 ? -2.217 -5.963 1.966 1.00 96.12 223 TYR A CA 1
ATOM 1792 C C . TYR A 1 223 ? -2.291 -4.475 2.287 1.00 96.12 223 TYR A C 1
ATOM 1794 O O . TYR A 1 223 ? -1.372 -3.727 1.952 1.00 96.12 223 TYR A O 1
ATOM 1802 N N . MET A 1 224 ? -3.366 -4.058 2.953 1.00 95.44 224 MET A N 1
ATOM 1803 C CA . MET A 1 224 ? -3.517 -2.709 3.492 1.00 95.44 224 MET A CA 1
ATOM 1804 C C . MET A 1 224 ? -3.714 -2.769 4.996 1.00 95.44 224 MET A C 1
ATOM 1806 O O . MET A 1 224 ? -4.686 -3.353 5.487 1.00 95.44 224 MET A O 1
ATOM 1810 N N . ARG A 1 225 ? -2.787 -2.154 5.726 1.00 93.38 225 ARG A N 1
ATOM 1811 C CA . ARG A 1 225 ? -2.858 -2.038 7.179 1.00 93.38 225 ARG A CA 1
ATOM 1812 C C . ARG A 1 225 ? -2.972 -0.577 7.574 1.00 93.38 225 ARG A C 1
ATOM 1814 O O . ARG A 1 225 ? -2.240 0.256 7.050 1.00 93.38 225 ARG A O 1
ATOM 1821 N N . PHE A 1 226 ? -3.857 -0.309 8.522 1.00 90.88 226 PHE A N 1
ATOM 1822 C CA . PHE A 1 226 ? -4.156 1.024 9.024 1.00 90.88 226 PHE A CA 1
ATOM 1823 C C . PHE A 1 226 ? -3.842 1.091 10.510 1.00 90.88 226 PHE A C 1
ATOM 1825 O O . PHE A 1 226 ? -4.011 0.100 11.227 1.00 90.88 226 PHE A O 1
ATOM 1832 N N . PHE A 1 227 ? -3.406 2.259 10.954 1.00 88.06 227 PHE A N 1
ATOM 1833 C CA . PHE A 1 227 ? -3.058 2.524 12.339 1.00 88.06 227 PHE A CA 1
ATOM 1834 C C . PHE A 1 227 ? -3.869 3.701 12.888 1.00 88.06 227 PHE A C 1
ATOM 1836 O O . PHE A 1 227 ? -4.145 4.628 12.132 1.00 88.06 227 PHE A O 1
ATOM 1843 N N . PRO A 1 228 ? -4.187 3.718 14.194 1.00 82.69 228 PRO A N 1
ATOM 1844 C CA . PRO A 1 228 ? -4.998 4.778 14.803 1.00 82.69 228 PRO A CA 1
ATOM 1845 C C . PRO A 1 228 ? -4.444 6.202 14.642 1.00 82.69 228 PRO A C 1
ATOM 1847 O O . PRO A 1 228 ? -5.211 7.157 14.654 1.00 82.69 228 PRO A O 1
ATOM 1850 N N . ASP A 1 229 ? -3.131 6.349 14.449 1.00 79.19 229 ASP A N 1
ATOM 1851 C CA . ASP A 1 229 ? -2.454 7.636 14.234 1.00 79.19 229 ASP A CA 1
ATOM 1852 C C . ASP A 1 229 ? -2.624 8.194 12.809 1.00 79.19 229 ASP A C 1
ATOM 1854 O O . ASP A 1 229 ? -1.992 9.183 12.441 1.00 79.19 229 ASP A O 1
ATOM 1858 N N . GLY A 1 230 ? -3.427 7.541 11.966 1.00 83.56 230 GLY A N 1
ATOM 1859 C CA . GLY A 1 230 ? -3.623 7.944 10.578 1.00 83.56 230 GLY A CA 1
ATOM 1860 C C . GLY A 1 230 ? -2.527 7.453 9.633 1.00 83.56 230 GLY A C 1
ATOM 1861 O O . GLY A 1 230 ? -2.532 7.835 8.465 1.00 83.56 230 GLY A O 1
ATOM 1862 N N . THR A 1 231 ? -1.590 6.609 10.082 1.00 88.75 231 THR A N 1
ATOM 1863 C CA . THR A 1 231 ? -0.599 5.987 9.186 1.00 88.75 231 THR A CA 1
ATOM 1864 C C . THR A 1 231 ? -1.133 4.715 8.532 1.00 88.75 231 THR A C 1
ATOM 1866 O O . THR A 1 231 ? -2.033 4.037 9.032 1.00 88.75 231 THR A O 1
ATOM 1869 N N . MET A 1 232 ? -0.571 4.371 7.377 1.00 91.12 232 MET A N 1
ATOM 1870 C CA . MET A 1 232 ? -0.993 3.221 6.583 1.00 91.12 232 MET A CA 1
ATOM 1871 C C . MET A 1 232 ? 0.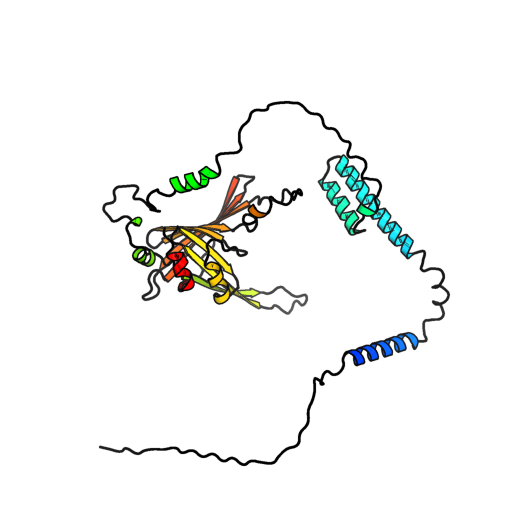195 2.559 5.881 1.00 91.12 232 MET A C 1
ATOM 1873 O O . MET A 1 232 ? 1.121 3.229 5.413 1.00 91.12 232 MET A O 1
ATOM 1877 N N . LEU A 1 233 ? 0.112 1.233 5.751 1.00 93.94 233 LEU A N 1
ATOM 1878 C CA . LEU A 1 233 ? 0.979 0.418 4.901 1.00 93.94 233 LEU A CA 1
ATOM 1879 C C . LEU A 1 233 ? 0.170 -0.144 3.738 1.00 93.94 233 LEU A C 1
ATOM 1881 O O . LEU A 1 233 ? -0.915 -0.688 3.948 1.00 93.94 233 LEU A O 1
ATOM 1885 N N . LEU A 1 234 ? 0.745 -0.089 2.542 1.00 94.50 234 LEU A N 1
ATOM 1886 C CA . LEU A 1 234 ? 0.272 -0.804 1.364 1.00 94.50 234 LEU A CA 1
ATOM 1887 C C . LEU A 1 234 ? 1.410 -1.668 0.819 1.00 94.50 234 LEU A C 1
ATOM 1889 O O . LEU A 1 234 ? 2.489 -1.168 0.503 1.00 94.50 234 LEU A O 1
ATOM 1893 N N . LEU A 1 235 ? 1.160 -2.966 0.677 1.00 94.56 235 LEU A N 1
ATOM 1894 C CA . LEU A 1 235 ? 2.106 -3.917 0.100 1.00 94.56 235 LEU A CA 1
ATOM 1895 C C . LEU A 1 235 ? 1.413 -4.772 -0.953 1.00 94.56 235 LEU A C 1
ATOM 1897 O O . LEU A 1 235 ? 0.343 -5.320 -0.705 1.00 94.56 235 LEU A O 1
ATOM 1901 N N . THR A 1 236 ? 2.064 -4.936 -2.101 1.00 93.75 236 THR A N 1
ATOM 1902 C CA . THR A 1 236 ? 1.698 -5.948 -3.096 1.00 93.75 236 THR A CA 1
ATOM 1903 C C . THR A 1 236 ? 2.776 -7.028 -3.088 1.00 93.75 236 THR A C 1
ATOM 1905 O O . THR A 1 236 ? 3.939 -6.706 -3.315 1.00 93.75 236 THR A O 1
ATOM 1908 N N . SER A 1 237 ? 2.413 -8.280 -2.799 1.00 93.19 237 SER A N 1
ATOM 1909 C CA . SER A 1 237 ? 3.345 -9.419 -2.778 1.00 93.19 237 SER A CA 1
ATOM 1910 C C . SER A 1 237 ? 2.708 -10.669 -3.385 1.00 93.19 237 SER A C 1
ATOM 1912 O O . SER A 1 237 ? 1.491 -10.828 -3.329 1.00 93.19 237 SER A O 1
ATOM 1914 N N . ALA A 1 238 ? 3.526 -11.556 -3.949 1.00 93.81 238 ALA A N 1
ATOM 1915 C CA . ALA A 1 238 ? 3.104 -12.900 -4.348 1.00 93.81 238 ALA A CA 1
ATOM 1916 C C . ALA A 1 238 ? 2.978 -13.855 -3.143 1.00 93.81 238 ALA A C 1
ATOM 1918 O O . ALA A 1 238 ? 2.315 -14.882 -3.241 1.00 93.81 238 ALA A O 1
ATOM 1919 N N . ASP A 1 239 ? 3.575 -13.499 -2.002 1.00 94.19 239 ASP A N 1
ATOM 1920 C CA . ASP A 1 239 ? 3.575 -14.332 -0.803 1.00 94.19 239 ASP A CA 1
ATOM 1921 C C . ASP A 1 239 ? 2.197 -14.383 -0.134 1.00 94.19 239 ASP A C 1
ATOM 1923 O O . ASP A 1 239 ? 1.495 -13.370 -0.001 1.00 94.19 239 ASP A O 1
ATOM 1927 N N . GLU A 1 240 ? 1.848 -15.567 0.364 1.00 93.81 240 GLU A N 1
ATOM 1928 C CA . GLU A 1 240 ? 0.609 -15.808 1.094 1.00 93.81 240 GLU A CA 1
ATOM 1929 C C . GLU A 1 240 ? 0.544 -15.065 2.444 1.00 93.81 240 GLU A C 1
ATOM 1931 O O . GLU A 1 240 ? 1.577 -14.758 3.060 1.00 93.81 240 GLU A O 1
ATOM 1936 N N . PRO A 1 241 ? -0.674 -14.821 2.977 1.00 94.06 241 PRO A N 1
ATOM 1937 C CA . PRO A 1 241 ? -0.860 -14.022 4.187 1.00 94.06 241 PRO A CA 1
ATOM 1938 C C . PRO A 1 241 ? -0.069 -14.514 5.402 1.00 94.06 241 PRO A C 1
ATOM 1940 O O . PRO A 1 241 ? 0.382 -13.695 6.201 1.00 94.06 241 PRO A O 1
ATOM 1943 N N . TYR A 1 242 ? 0.139 -15.825 5.539 1.00 92.19 242 TYR A N 1
ATOM 1944 C CA . TYR A 1 242 ? 0.805 -16.411 6.703 1.00 92.19 242 TYR A CA 1
ATOM 1945 C C . TYR A 1 242 ? 2.215 -15.836 6.942 1.00 92.19 242 TYR A C 1
ATOM 1947 O O . TYR A 1 242 ? 2.564 -15.522 8.079 1.00 92.19 242 TYR A O 1
ATOM 1955 N N . GLY A 1 243 ? 3.001 -15.619 5.880 1.00 91.75 243 GLY A N 1
ATOM 1956 C CA . GLY A 1 243 ? 4.366 -15.088 5.986 1.00 91.75 243 GLY A CA 1
ATOM 1957 C C . GLY A 1 243 ? 4.454 -13.558 6.056 1.00 91.75 243 GLY A C 1
ATOM 1958 O O . GLY A 1 243 ? 5.426 -13.014 6.587 1.00 91.75 243 GLY A O 1
ATOM 1959 N N . ILE A 1 244 ? 3.451 -12.851 5.529 1.00 93.56 244 ILE A N 1
ATOM 1960 C CA . ILE A 1 244 ? 3.458 -11.385 5.397 1.00 93.56 244 ILE A CA 1
ATOM 1961 C C . ILE A 1 244 ? 2.781 -10.693 6.578 1.00 93.56 244 ILE A C 1
ATOM 1963 O O . ILE A 1 244 ? 3.290 -9.695 7.093 1.00 93.56 244 ILE A O 1
ATOM 1967 N N . VAL A 1 245 ? 1.648 -11.222 7.040 1.00 93.81 245 VAL A N 1
ATOM 1968 C CA . VAL A 1 245 ? 0.839 -10.600 8.095 1.00 93.81 245 VAL A CA 1
ATOM 1969 C C . VAL A 1 245 ? 1.642 -10.361 9.384 1.00 93.81 245 VAL A C 1
ATOM 1971 O O . VAL A 1 245 ? 1.580 -9.247 9.908 1.00 93.81 245 VAL A O 1
ATOM 1974 N N . PRO A 1 246 ? 2.471 -11.294 9.891 1.00 91.81 246 PRO A N 1
ATOM 1975 C CA . PRO A 1 246 ? 3.290 -11.024 11.075 1.00 91.81 246 PRO A CA 1
ATOM 1976 C C . PRO A 1 246 ? 4.281 -9.866 10.878 1.00 91.81 246 PRO A C 1
ATOM 1978 O O . PRO A 1 246 ? 4.486 -9.065 11.791 1.00 91.81 246 PRO A O 1
ATOM 1981 N N . LYS A 1 247 ? 4.846 -9.728 9.670 1.00 90.44 247 LYS A N 1
ATOM 1982 C CA . LYS A 1 247 ? 5.822 -8.679 9.330 1.00 90.44 247 LYS A CA 1
ATOM 1983 C C . LYS A 1 247 ? 5.181 -7.298 9.292 1.00 90.44 247 LYS A C 1
ATOM 1985 O O . LYS A 1 247 ? 5.826 -6.309 9.622 1.00 90.44 247 LYS A O 1
ATOM 1990 N N . LEU A 1 248 ? 3.898 -7.216 8.958 1.00 90.62 248 LEU A N 1
ATOM 1991 C CA . LEU A 1 248 ? 3.166 -5.954 8.910 1.00 90.62 248 LEU A CA 1
ATOM 1992 C C . LEU A 1 248 ? 2.792 -5.400 10.295 1.00 90.62 248 LEU A C 1
ATOM 1994 O O . LEU A 1 248 ? 2.142 -4.367 10.328 1.00 90.62 248 LEU A O 1
ATOM 1998 N N . ARG A 1 249 ? 3.192 -6.017 11.426 1.00 88.19 249 ARG A N 1
ATOM 1999 C CA . ARG A 1 249 ? 2.837 -5.593 12.805 1.00 88.19 249 ARG A CA 1
ATOM 2000 C C . ARG A 1 249 ? 3.385 -4.221 13.226 1.00 88.19 249 ARG A C 1
ATOM 2002 O O . ARG A 1 249 ? 2.746 -3.544 14.034 1.00 88.19 249 ARG A O 1
ATOM 2009 N N . GLY A 1 250 ? 4.520 -3.781 12.694 1.00 83.38 250 GLY A N 1
ATOM 2010 C CA . GLY A 1 250 ? 5.118 -2.482 13.022 1.00 83.38 250 GLY A CA 1
ATOM 2011 C C . GLY A 1 250 ? 4.995 -1.463 11.889 1.00 83.38 250 GLY A C 1
ATOM 2012 O O . GLY A 1 250 ? 4.970 -1.835 10.720 1.00 83.38 250 GLY A O 1
ATOM 2013 N N . LYS A 1 251 ? 4.988 -0.166 12.228 1.00 79.62 251 LYS A N 1
ATOM 2014 C CA . LYS A 1 251 ? 5.146 0.938 11.254 1.00 79.62 251 LYS A CA 1
ATOM 2015 C C . LYS A 1 251 ? 6.566 0.969 10.663 1.00 79.62 251 LYS A C 1
ATOM 2017 O O . LYS A 1 251 ? 6.782 1.357 9.518 1.00 79.62 251 LYS A O 1
ATOM 2022 N N . GLY A 1 252 ? 7.548 0.530 11.455 1.00 71.50 252 GLY A N 1
ATOM 2023 C CA . GLY A 1 252 ? 8.972 0.516 11.112 1.00 71.50 252 GLY A CA 1
ATOM 2024 C C . GLY A 1 252 ? 9.420 -0.638 10.212 1.00 71.50 252 GLY A C 1
ATOM 2025 O O . GLY A 1 252 ? 10.577 -0.638 9.796 1.00 71.50 252 GLY A O 1
ATOM 2026 N N . THR A 1 253 ? 8.538 -1.592 9.893 1.00 74.00 253 THR A N 1
ATOM 2027 C CA . THR A 1 253 ? 8.849 -2.677 8.956 1.00 74.00 253 THR A CA 1
ATOM 2028 C C . THR A 1 253 ? 9.280 -2.079 7.624 1.00 74.00 253 THR A C 1
ATOM 2030 O O . THR A 1 253 ? 8.679 -1.115 7.164 1.00 74.00 253 THR A O 1
ATOM 2033 N N . SER A 1 254 ? 10.302 -2.644 6.989 1.00 74.38 254 SER A N 1
ATOM 2034 C CA . SER A 1 254 ? 10.718 -2.266 5.641 1.00 74.38 254 SER A CA 1
ATOM 2035 C C . SER A 1 254 ? 10.769 -3.524 4.790 1.00 74.38 254 SER A C 1
ATOM 2037 O O . SER A 1 254 ? 11.486 -4.468 5.107 1.00 74.38 254 SER A O 1
ATOM 2039 N N . MET A 1 255 ? 9.943 -3.563 3.749 1.00 82.81 255 MET A N 1
ATOM 2040 C CA . MET A 1 255 ? 9.896 -4.647 2.775 1.00 82.81 255 MET A CA 1
ATOM 2041 C C . MET A 1 255 ? 9.996 -4.044 1.382 1.00 82.81 255 MET A C 1
ATOM 2043 O O . MET A 1 255 ? 9.473 -2.955 1.124 1.00 82.81 255 MET A O 1
ATOM 2047 N N . THR A 1 256 ? 10.661 -4.757 0.480 1.00 83.00 256 THR A N 1
ATOM 2048 C CA . THR A 1 256 ? 10.762 -4.360 -0.922 1.00 83.00 256 THR A CA 1
ATOM 2049 C C . THR A 1 256 ? 9.368 -4.182 -1.514 1.00 83.00 256 THR A C 1
ATOM 2051 O O . THR A 1 256 ? 8.507 -5.043 -1.370 1.00 83.00 256 THR A O 1
ATOM 2054 N N . GLY A 1 257 ? 9.138 -3.045 -2.174 1.00 83.19 257 GLY A N 1
ATOM 2055 C CA . GLY A 1 257 ? 7.840 -2.747 -2.785 1.00 83.19 257 GLY A CA 1
ATOM 2056 C C . GLY A 1 257 ? 6.753 -2.308 -1.799 1.00 83.19 257 GLY A C 1
ATOM 2057 O O . GLY A 1 257 ? 5.593 -2.211 -2.193 1.00 83.19 257 GLY A O 1
ATOM 2058 N N . MET A 1 258 ? 7.103 -2.021 -0.541 1.00 89.81 258 MET A N 1
ATOM 2059 C CA . MET A 1 258 ? 6.160 -1.453 0.414 1.00 89.81 258 MET A CA 1
ATOM 2060 C C . MET A 1 258 ? 6.010 0.058 0.245 1.00 89.81 258 MET A C 1
ATOM 2062 O O . MET A 1 258 ? 6.978 0.806 0.072 1.00 89.81 258 MET A O 1
ATOM 2066 N N . TYR A 1 259 ? 4.767 0.494 0.368 1.00 92.38 259 TYR A N 1
ATOM 2067 C CA . TYR A 1 259 ? 4.365 1.881 0.382 1.00 92.38 259 TYR A CA 1
ATOM 2068 C C . TYR A 1 259 ? 3.891 2.257 1.780 1.00 92.38 259 TYR A C 1
ATOM 2070 O O . TYR A 1 259 ? 3.173 1.501 2.437 1.00 92.38 259 TYR A O 1
ATOM 2078 N N . THR A 1 260 ? 4.304 3.434 2.224 1.00 92.56 260 THR A N 1
ATOM 2079 C CA . THR A 1 260 ? 3.969 4.000 3.529 1.00 92.56 260 THR A CA 1
ATOM 2080 C C . THR A 1 260 ? 3.379 5.382 3.325 1.00 92.56 260 THR A C 1
ATOM 2082 O O . THR A 1 260 ? 3.804 6.116 2.430 1.00 92.56 260 THR A O 1
ATOM 2085 N N . GLY A 1 261 ? 2.425 5.759 4.161 1.00 90.81 261 GLY A N 1
ATOM 2086 C CA . GLY A 1 261 ? 1.896 7.111 4.137 1.00 90.81 261 GLY A CA 1
ATOM 2087 C C . GLY A 1 261 ? 0.758 7.305 5.116 1.00 90.81 261 GLY A C 1
ATOM 2088 O O . GLY A 1 261 ? 0.688 6.606 6.127 1.00 90.81 261 GLY A O 1
ATOM 2089 N N . HIS A 1 262 ? -0.121 8.248 4.801 1.00 89.88 262 HIS A N 1
ATOM 2090 C CA . HIS A 1 262 ? -1.186 8.680 5.695 1.00 89.88 262 HIS A CA 1
ATOM 2091 C C . HIS A 1 262 ? -2.548 8.512 5.040 1.00 89.88 262 HIS A C 1
ATOM 2093 O O . HIS A 1 262 ? -2.686 8.638 3.821 1.00 89.88 262 HIS A O 1
ATOM 2099 N N . TYR A 1 263 ? -3.553 8.229 5.856 1.00 89.62 263 TYR A N 1
ATOM 2100 C CA . TYR A 1 263 ? -4.937 8.146 5.431 1.00 89.62 263 TYR A CA 1
ATOM 2101 C C . TYR A 1 263 ? -5.814 9.053 6.287 1.00 89.62 263 TYR A C 1
ATOM 2103 O O . TYR A 1 263 ? -5.499 9.378 7.432 1.00 89.62 263 TYR A O 1
ATOM 2111 N N . ARG A 1 264 ? -6.948 9.443 5.717 1.00 85.62 264 ARG A N 1
ATOM 2112 C CA . ARG A 1 264 ? -8.009 10.163 6.406 1.00 85.62 264 ARG A CA 1
ATOM 2113 C C . ARG A 1 264 ? -9.342 9.520 6.076 1.00 85.62 264 ARG A C 1
ATOM 2115 O O . ARG A 1 264 ? -9.582 9.101 4.944 1.00 85.62 264 ARG A O 1
ATOM 2122 N N . LEU A 1 265 ? -10.202 9.453 7.081 1.00 82.19 265 LEU A N 1
ATOM 2123 C CA . LEU A 1 265 ? -11.551 8.930 6.950 1.00 82.19 265 LEU A CA 1
ATOM 2124 C C . LEU A 1 265 ? -12.564 10.074 7.001 1.00 82.19 265 LEU A C 1
ATOM 2126 O O . LEU A 1 265 ? -12.480 10.949 7.863 1.00 82.19 265 LEU A O 1
ATOM 2130 N N . GLN A 1 266 ? -13.533 10.044 6.094 1.00 79.31 266 GLN A N 1
ATOM 2131 C CA . GLN A 1 266 ? -14.675 10.945 6.068 1.00 79.31 266 GLN A CA 1
ATOM 2132 C C . GLN A 1 266 ? -15.938 10.126 5.777 1.00 79.31 266 GLN A C 1
ATOM 2134 O O . GLN A 1 266 ? -16.209 9.758 4.634 1.00 79.31 266 GLN A O 1
ATOM 2139 N N . GLY A 1 267 ? -16.709 9.820 6.823 1.00 80.31 267 GLY A N 1
ATOM 2140 C CA . GLY A 1 267 ? -17.872 8.937 6.712 1.00 80.31 267 GLY A CA 1
ATOM 2141 C C . GLY A 1 267 ? -17.467 7.521 6.294 1.00 80.31 267 GLY A C 1
ATOM 2142 O O . GLY A 1 267 ? -16.638 6.896 6.950 1.00 80.31 267 GLY A O 1
ATOM 2143 N N . ASP A 1 268 ? -18.036 7.033 5.190 1.00 83.38 268 ASP A N 1
ATOM 2144 C CA . ASP A 1 268 ? -17.729 5.731 4.586 1.00 83.38 268 ASP A CA 1
ATOM 2145 C C . ASP A 1 268 ? -16.565 5.785 3.582 1.00 83.38 268 ASP A C 1
ATOM 2147 O O . ASP A 1 268 ? -16.236 4.768 2.976 1.00 83.38 268 ASP A O 1
ATOM 2151 N N . LYS A 1 269 ? -15.933 6.944 3.370 1.00 86.81 269 LYS A N 1
ATOM 2152 C CA . LYS A 1 269 ? -14.840 7.108 2.404 1.00 86.81 269 LYS A CA 1
ATOM 2153 C C . LYS A 1 269 ? -13.507 7.307 3.104 1.00 86.81 269 LYS A C 1
ATOM 2155 O O . LYS A 1 269 ? -13.369 8.155 3.982 1.00 86.81 269 LYS A O 1
ATOM 2160 N N . MET A 1 270 ? -12.510 6.558 2.662 1.00 88.81 270 MET A N 1
ATOM 2161 C CA . MET A 1 270 ? -11.118 6.686 3.066 1.00 88.81 270 MET A CA 1
ATOM 2162 C C . MET A 1 270 ? -10.309 7.220 1.886 1.00 88.81 270 MET A C 1
ATOM 2164 O O . MET A 1 270 ? -10.391 6.679 0.783 1.00 88.81 270 MET A O 1
ATOM 2168 N N . ALA A 1 271 ? -9.531 8.270 2.136 1.00 91.69 271 ALA A N 1
ATOM 2169 C CA . ALA A 1 271 ? -8.559 8.816 1.200 1.00 91.69 271 ALA A CA 1
ATOM 2170 C C . ALA A 1 271 ? -7.153 8.674 1.781 1.00 91.69 271 ALA A C 1
ATOM 2172 O O . ALA A 1 271 ? -6.944 8.839 2.983 1.00 91.69 271 ALA A O 1
ATOM 2173 N N . ALA A 1 272 ? -6.193 8.356 0.928 1.00 91.31 272 ALA A N 1
ATOM 2174 C CA . ALA A 1 272 ? -4.884 7.881 1.325 1.00 91.31 272 ALA A CA 1
ATOM 2175 C C . ALA A 1 272 ? -3.806 8.422 0.389 1.00 91.31 272 ALA A C 1
ATOM 2177 O O . ALA A 1 272 ? -3.951 8.370 -0.831 1.00 91.31 272 ALA A O 1
ATOM 2178 N N . PHE A 1 273 ? -2.703 8.887 0.969 1.00 93.44 273 PHE A N 1
ATOM 2179 C CA . PHE A 1 273 ? -1.521 9.341 0.251 1.00 93.44 273 PHE A CA 1
ATOM 2180 C C . PHE A 1 273 ? -0.325 8.486 0.650 1.00 93.44 273 PHE A C 1
ATOM 2182 O O . PHE A 1 273 ? -0.004 8.384 1.834 1.00 93.44 273 PHE A O 1
ATOM 2189 N N . LEU A 1 274 ? 0.334 7.869 -0.329 1.00 93.12 274 LEU A N 1
ATOM 2190 C CA . LEU A 1 274 ? 1.408 6.906 -0.110 1.00 93.12 274 LEU A CA 1
ATOM 2191 C C . LEU A 1 274 ? 2.651 7.253 -0.922 1.00 93.12 274 LEU A C 1
ATOM 2193 O O . LEU A 1 274 ? 2.564 7.652 -2.082 1.00 93.12 274 LEU A O 1
ATOM 2197 N N . LYS A 1 275 ? 3.822 6.993 -0.347 1.00 91.12 275 LYS A N 1
ATOM 2198 C CA . LYS A 1 275 ? 5.107 7.019 -1.050 1.00 91.12 275 LYS A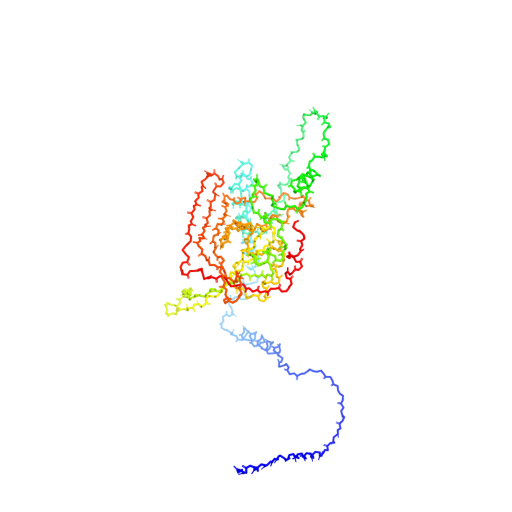 CA 1
ATOM 2199 C C . LYS A 1 275 ? 5.800 5.676 -0.891 1.00 91.12 275 LYS A C 1
ATOM 2201 O O . LYS A 1 275 ? 5.596 4.963 0.093 1.00 91.12 275 LYS A O 1
ATOM 2206 N N . LYS A 1 276 ? 6.605 5.304 -1.886 1.00 87.44 276 LYS A N 1
ATOM 2207 C CA . LYS A 1 276 ? 7.431 4.099 -1.786 1.00 87.44 276 LYS A CA 1
ATOM 2208 C C . LYS A 1 276 ? 8.451 4.322 -0.677 1.00 87.44 276 LYS A C 1
ATOM 2210 O O . LYS A 1 276 ? 9.148 5.334 -0.691 1.00 87.44 276 LYS A O 1
ATOM 2215 N N . ARG A 1 277 ? 8.545 3.388 0.267 1.00 74.50 277 ARG A N 1
ATOM 2216 C CA . ARG A 1 277 ? 9.544 3.483 1.331 1.00 74.50 277 ARG A CA 1
ATOM 2217 C C . ARG A 1 277 ? 10.933 3.354 0.710 1.00 74.50 277 ARG A C 1
ATOM 2219 O O . ARG A 1 277 ? 11.196 2.386 -0.007 1.00 74.50 277 ARG A O 1
ATOM 2226 N N . ASN A 1 278 ? 11.804 4.329 0.959 1.00 67.25 278 ASN A N 1
ATOM 2227 C CA . ASN A 1 278 ? 13.172 4.298 0.466 1.00 67.25 278 ASN A CA 1
ATOM 2228 C C . ASN A 1 278 ? 14.019 3.394 1.382 1.00 67.25 278 ASN A C 1
ATOM 2230 O O . ASN A 1 278 ? 14.224 3.741 2.547 1.00 67.25 278 ASN A O 1
ATOM 2234 N N . PRO A 1 279 ? 14.523 2.239 0.908 1.00 56.25 279 PRO A N 1
ATOM 2235 C CA . PRO A 1 279 ? 15.343 1.361 1.741 1.00 56.25 279 PRO A CA 1
ATOM 2236 C C . PRO A 1 279 ? 16.670 2.014 2.172 1.00 56.25 279 PRO A C 1
ATOM 2238 O O . PRO A 1 279 ? 17.271 1.568 3.146 1.00 56.25 279 PRO A O 1
ATOM 2241 N N . TYR A 1 280 ? 17.113 3.080 1.492 1.00 52.28 280 TYR A N 1
ATOM 2242 C CA . TYR A 1 280 ? 18.362 3.782 1.799 1.00 52.28 280 TYR A CA 1
ATOM 2243 C C . TYR A 1 280 ? 18.247 4.814 2.933 1.00 52.28 280 TYR A C 1
ATOM 2245 O O . TYR A 1 280 ? 19.245 5.090 3.594 1.00 52.28 280 TYR A O 1
ATOM 2253 N N . GLU A 1 281 ? 17.056 5.351 3.213 1.00 53.41 281 GLU A N 1
ATOM 2254 C CA . GLU A 1 281 ? 16.866 6.368 4.265 1.00 53.41 281 GLU A CA 1
ATOM 2255 C C . GLU A 1 281 ? 16.968 5.782 5.681 1.00 53.41 281 GLU A C 1
ATOM 2257 O O . GLU A 1 281 ? 17.377 6.469 6.610 1.00 53.41 281 GLU A O 1
ATOM 2262 N N . GLN A 1 282 ? 16.700 4.484 5.848 1.00 51.44 282 GLN A N 1
ATOM 2263 C CA . GLN A 1 282 ? 16.759 3.816 7.153 1.00 51.44 282 GLN A CA 1
ATOM 2264 C C . GLN A 1 282 ? 18.196 3.510 7.625 1.00 51.44 282 GLN A C 1
ATOM 2266 O O . GLN A 1 282 ? 18.405 3.220 8.798 1.00 51.44 282 GLN A O 1
ATOM 2271 N N . ASN A 1 283 ? 19.187 3.608 6.730 1.00 48.03 283 ASN A N 1
ATOM 2272 C CA . ASN A 1 283 ? 20.599 3.302 6.999 1.00 48.03 283 ASN A CA 1
ATOM 2273 C C . ASN A 1 283 ? 21.490 4.546 7.179 1.00 48.03 283 ASN A C 1
ATOM 2275 O O . ASN A 1 283 ? 22.709 4.410 7.265 1.00 48.03 283 ASN A O 1
ATOM 2279 N N . GLN A 1 284 ? 20.912 5.749 7.241 1.00 49.31 284 GLN A N 1
ATOM 2280 C CA . GLN A 1 284 ? 21.671 6.998 7.408 1.00 49.31 284 GLN A CA 1
ATOM 2281 C C . GLN A 1 284 ? 22.347 7.086 8.793 1.00 49.31 284 GLN A C 1
ATOM 2283 O O . GLN A 1 284 ? 23.462 7.583 8.890 1.00 49.31 284 GLN A O 1
ATOM 2288 N N . TYR A 1 285 ? 21.755 6.510 9.848 1.00 46.16 285 TYR A N 1
ATOM 2289 C CA . TYR A 1 285 ? 22.305 6.591 11.213 1.00 46.16 285 TYR A CA 1
ATOM 2290 C C . TYR A 1 285 ? 23.575 5.738 11.431 1.00 46.16 285 TYR A C 1
ATOM 2292 O O . TYR A 1 285 ? 24.423 6.086 12.243 1.00 46.16 285 TYR A O 1
ATOM 2300 N N . TYR A 1 286 ? 23.771 4.658 10.663 1.00 47.34 286 TYR A N 1
ATOM 2301 C CA . TYR A 1 286 ? 24.945 3.773 10.789 1.00 47.34 286 TYR A CA 1
ATOM 2302 C C . TYR A 1 286 ? 26.104 4.120 9.840 1.00 47.34 286 TYR A C 1
ATOM 2304 O O . TYR A 1 286 ? 27.105 3.403 9.803 1.00 47.34 286 TYR A O 1
ATOM 2312 N N . ARG A 1 287 ? 25.991 5.188 9.037 1.00 48.25 287 ARG A N 1
ATOM 2313 C CA . ARG A 1 287 ? 27.016 5.551 8.040 1.00 48.25 287 ARG A CA 1
ATOM 2314 C C . ARG A 1 287 ? 28.018 6.609 8.501 1.00 48.25 287 ARG A C 1
ATOM 2316 O O . ARG A 1 287 ? 28.981 6.848 7.782 1.00 48.25 287 ARG A O 1
ATOM 2323 N N . TYR A 1 288 ? 27.866 7.172 9.698 1.00 50.03 288 TYR A N 1
ATOM 2324 C CA . TYR A 1 288 ? 28.784 8.199 10.205 1.00 50.03 288 TYR A CA 1
ATOM 2325 C C . TYR A 1 288 ? 30.134 7.658 10.711 1.00 50.03 288 TYR A C 1
ATOM 2327 O O . TYR A 1 288 ? 31.026 8.443 11.003 1.00 50.03 288 TYR A O 1
ATOM 2335 N N . THR A 1 289 ? 30.336 6.336 10.784 1.00 47.47 289 THR A N 1
ATOM 2336 C CA . THR A 1 289 ? 31.560 5.746 11.375 1.00 47.47 289 THR A CA 1
ATOM 2337 C C . THR A 1 289 ? 32.563 5.189 10.360 1.00 47.47 289 THR A C 1
ATOM 2339 O O . THR A 1 289 ? 33.547 4.566 10.748 1.00 47.47 289 THR A O 1
ATOM 2342 N N . ARG A 1 290 ? 32.360 5.373 9.050 1.00 47.31 290 ARG A N 1
ATOM 2343 C CA . ARG A 1 290 ? 33.361 4.972 8.046 1.00 47.31 290 ARG A CA 1
ATOM 2344 C C . ARG A 1 290 ? 33.583 6.095 7.049 1.00 47.31 290 ARG A C 1
ATOM 2346 O O . ARG A 1 290 ? 32.936 6.154 6.008 1.00 47.31 290 ARG A O 1
ATOM 2353 N N . GLY A 1 291 ? 34.520 6.972 7.401 1.00 50.47 291 GLY A N 1
ATOM 2354 C CA . GLY A 1 291 ? 35.109 7.944 6.494 1.00 50.47 291 GLY A CA 1
ATOM 2355 C C . GLY A 1 291 ? 35.819 7.229 5.352 1.00 50.47 291 GLY A C 1
ATOM 2356 O O . GLY A 1 291 ? 36.973 6.863 5.477 1.00 50.47 291 GLY A O 1
ATOM 2357 N N . TYR A 1 292 ? 35.096 6.995 4.265 1.00 46.47 292 TYR A N 1
ATOM 2358 C CA . TYR A 1 292 ? 35.625 6.795 2.922 1.00 46.47 292 TYR A CA 1
ATOM 2359 C C . TYR A 1 292 ? 34.549 7.317 1.979 1.00 46.47 292 TYR A C 1
ATOM 2361 O O . TYR A 1 292 ? 33.414 6.834 2.007 1.00 46.47 292 TYR A O 1
ATOM 2369 N N . GLY A 1 293 ? 34.896 8.342 1.200 1.00 53.38 293 GLY A N 1
ATOM 2370 C CA . GLY A 1 293 ? 34.011 9.023 0.263 1.00 53.38 293 GLY A CA 1
ATOM 2371 C C . GLY A 1 293 ? 33.312 8.036 -0.665 1.00 53.38 293 GLY A C 1
ATOM 2372 O O . GLY A 1 293 ? 33.855 7.616 -1.681 1.00 53.38 293 GLY A O 1
ATOM 2373 N N . ARG A 1 294 ? 32.082 7.659 -0.315 1.00 48.53 294 ARG A N 1
ATOM 2374 C CA . ARG A 1 294 ? 31.198 6.902 -1.191 1.00 48.53 294 ARG A CA 1
ATOM 2375 C C . ARG A 1 294 ? 30.260 7.876 -1.865 1.00 48.53 294 ARG A C 1
ATOM 2377 O O . ARG A 1 294 ? 29.364 8.408 -1.225 1.00 48.53 294 ARG A O 1
ATOM 2384 N N . SER A 1 295 ? 30.515 8.034 -3.161 1.00 43.94 295 SER A N 1
ATOM 2385 C CA . SER A 1 295 ? 29.536 8.191 -4.230 1.00 43.94 295 SER A CA 1
ATOM 2386 C C . SER A 1 295 ? 28.398 9.166 -3.929 1.00 43.94 295 SER A C 1
ATOM 2388 O O . SER A 1 295 ? 27.477 8.893 -3.160 1.00 43.94 295 SER A O 1
ATOM 2390 N N . ARG A 1 296 ? 28.415 10.290 -4.645 1.00 45.81 296 ARG A N 1
ATOM 2391 C CA . ARG A 1 296 ? 27.257 11.155 -4.897 1.00 45.81 296 ARG A CA 1
ATOM 2392 C C . ARG A 1 296 ? 26.247 10.351 -5.743 1.00 45.81 296 ARG A C 1
ATOM 2394 O O . ARG A 1 296 ? 26.055 10.593 -6.929 1.00 45.81 296 ARG A O 1
ATOM 2401 N N . GLU A 1 297 ? 25.707 9.291 -5.153 1.00 51.59 297 GLU A N 1
ATOM 2402 C CA . GLU A 1 297 ? 25.061 8.173 -5.831 1.00 51.59 297 GLU A CA 1
ATOM 2403 C C . GLU A 1 297 ? 23.606 8.549 -6.126 1.00 51.59 297 GLU A C 1
ATOM 2405 O O . GLU A 1 297 ? 22.781 8.631 -5.221 1.00 51.59 297 GLU A O 1
ATOM 2410 N N . ASN A 1 298 ? 23.326 8.851 -7.400 1.00 57.66 298 ASN A N 1
ATOM 2411 C CA . ASN A 1 298 ? 22.006 8.926 -8.040 1.00 57.66 298 ASN A CA 1
ATOM 2412 C C . ASN A 1 298 ? 20.825 9.255 -7.109 1.00 57.66 298 ASN A C 1
ATOM 2414 O O . ASN A 1 298 ? 19.992 8.397 -6.808 1.00 57.66 298 ASN A O 1
ATOM 2418 N N . VAL A 1 299 ? 20.692 10.525 -6.712 1.00 60.75 299 VAL A N 1
ATOM 2419 C CA . VAL A 1 299 ? 19.436 11.000 -6.117 1.00 60.75 299 VAL A CA 1
ATOM 2420 C C . VAL A 1 299 ? 18.317 10.767 -7.142 1.00 60.75 299 VAL A C 1
ATOM 2422 O O . VAL A 1 299 ? 18.431 11.261 -8.269 1.00 60.75 299 VAL A O 1
ATOM 2425 N N . PRO A 1 300 ? 17.232 10.045 -6.795 1.00 65.88 300 PRO A N 1
ATOM 2426 C CA . PRO A 1 300 ? 16.124 9.817 -7.713 1.00 65.88 300 PRO A CA 1
ATOM 2427 C C . PRO A 1 300 ? 15.587 11.154 -8.232 1.00 65.88 300 PRO A C 1
ATOM 2429 O O . PRO A 1 300 ? 15.081 11.979 -7.463 1.00 65.88 300 PRO A O 1
ATOM 2432 N N . GLN A 1 301 ? 15.709 11.374 -9.544 1.00 74.94 301 GLN A N 1
ATOM 2433 C CA . GLN A 1 301 ? 15.283 12.618 -10.192 1.00 74.94 301 GLN A CA 1
ATOM 2434 C C . GLN A 1 301 ? 13.751 12.742 -10.247 1.00 74.94 301 GLN A C 1
ATOM 2436 O O . GLN A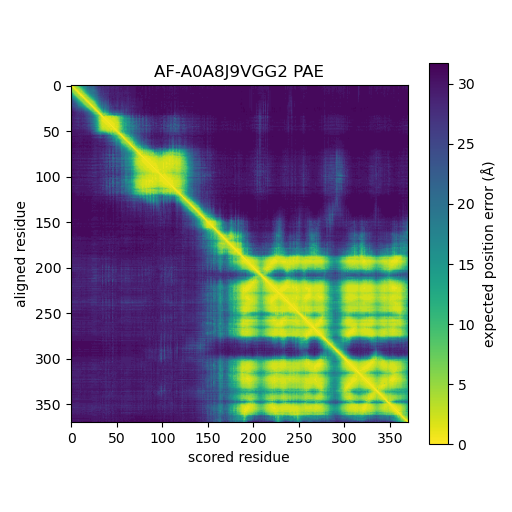 1 301 ? 13.219 13.834 -10.442 1.00 74.94 301 GLN A O 1
ATOM 2441 N N . THR A 1 302 ? 13.041 11.635 -10.029 1.00 81.38 302 THR A N 1
ATOM 2442 C CA . THR A 1 302 ? 11.582 11.569 -9.974 1.00 81.38 302 THR A CA 1
ATOM 2443 C C . THR A 1 302 ? 11.103 11.091 -8.614 1.00 81.38 302 THR A C 1
ATOM 2445 O O . THR A 1 302 ? 11.594 10.088 -8.095 1.00 81.38 302 THR A O 1
ATOM 2448 N N . GLU A 1 303 ? 10.098 11.764 -8.072 1.00 86.50 303 GLU A N 1
ATOM 2449 C CA . GLU A 1 303 ? 9.383 11.351 -6.872 1.00 86.50 303 GLU A CA 1
ATOM 2450 C C . GLU A 1 303 ? 8.012 10.801 -7.258 1.00 86.50 303 GLU A C 1
ATOM 2452 O O . GLU A 1 303 ? 7.278 11.430 -8.016 1.00 86.50 303 GLU A O 1
ATOM 2457 N N . GLN A 1 304 ? 7.683 9.612 -6.758 1.00 90.50 304 GLN A N 1
ATOM 2458 C CA . GLN A 1 304 ? 6.408 8.954 -7.024 1.00 90.50 304 GLN A CA 1
ATOM 2459 C C . GLN A 1 304 ? 5.558 8.951 -5.760 1.00 90.50 304 GLN A C 1
ATOM 2461 O O . GLN A 1 304 ? 6.001 8.489 -4.704 1.00 90.50 304 GLN A O 1
ATOM 2466 N N . SER A 1 305 ? 4.323 9.419 -5.889 1.00 92.62 305 SER A N 1
ATOM 2467 C CA . SER A 1 305 ? 3.314 9.326 -4.841 1.00 92.62 305 SER A CA 1
ATOM 2468 C C . SER A 1 305 ? 2.019 8.746 -5.385 1.00 92.62 305 SER A C 1
ATOM 2470 O O . SER A 1 305 ? 1.705 8.875 -6.565 1.00 92.62 305 SER A O 1
ATOM 2472 N N . PHE A 1 306 ? 1.280 8.065 -4.525 1.00 94.19 306 PHE A N 1
ATOM 2473 C CA . PHE A 1 306 ? 0.067 7.354 -4.882 1.00 94.19 306 PHE A CA 1
ATOM 2474 C C . PHE A 1 306 ? -1.091 7.896 -4.067 1.00 94.19 306 PHE A C 1
ATOM 2476 O O . PHE A 1 306 ? -0.997 7.985 -2.843 1.00 94.19 306 PHE A O 1
ATOM 2483 N N . HIS A 1 307 ? -2.183 8.215 -4.751 1.00 94.19 307 HIS A N 1
ATOM 2484 C CA . HIS A 1 307 ? -3.429 8.649 -4.136 1.00 94.19 307 HIS A CA 1
ATOM 2485 C C . HIS A 1 307 ? -4.451 7.537 -4.289 1.00 94.19 307 HIS A C 1
ATOM 2487 O O . HIS A 1 307 ? -4.721 7.068 -5.397 1.00 94.19 307 HIS A O 1
ATOM 2493 N N . VAL A 1 308 ? -4.983 7.090 -3.162 1.00 94.31 308 VAL A N 1
ATOM 2494 C CA . VAL A 1 308 ? -5.930 5.984 -3.067 1.00 94.31 308 VAL A CA 1
ATOM 2495 C C . VAL A 1 308 ? -7.202 6.517 -2.432 1.00 94.31 308 VAL A C 1
ATOM 2497 O O . VAL A 1 308 ? -7.158 7.081 -1.344 1.00 94.31 308 VAL A O 1
ATOM 2500 N N . GLU A 1 309 ? -8.339 6.297 -3.078 1.00 94.56 309 GLU A N 1
ATOM 2501 C CA . GLU A 1 309 ? -9.655 6.525 -2.491 1.00 94.56 309 GLU A CA 1
ATOM 2502 C C . GLU A 1 309 ? -10.426 5.214 -2.482 1.00 94.56 309 GLU A C 1
ATOM 2504 O O . GLU A 1 309 ? -10.506 4.509 -3.495 1.00 94.56 309 GLU A O 1
ATOM 2509 N N . MET A 1 310 ? -11.011 4.884 -1.336 1.00 94.50 310 MET A N 1
ATOM 2510 C CA . MET A 1 310 ? -11.798 3.672 -1.164 1.00 94.50 310 MET A CA 1
ATOM 2511 C C . MET A 1 310 ? -13.031 3.922 -0.309 1.00 94.50 310 MET A C 1
ATOM 2513 O O . MET A 1 310 ? -13.036 4.775 0.575 1.00 94.50 310 MET A O 1
ATOM 2517 N N . ARG A 1 311 ? -14.070 3.126 -0.543 1.00 93.44 311 ARG A N 1
ATOM 2518 C CA . ARG A 1 311 ? -15.275 3.074 0.280 1.00 93.44 311 ARG A CA 1
ATOM 2519 C C . ARG A 1 311 ? -15.203 1.903 1.254 1.00 93.44 311 ARG A C 1
ATOM 2521 O O . ARG A 1 311 ? -14.912 0.779 0.842 1.00 93.44 311 ARG A O 1
ATOM 2528 N N . LEU A 1 312 ? -15.518 2.154 2.517 1.00 91.81 312 LEU A N 1
ATOM 2529 C CA . LEU A 1 312 ? -15.773 1.134 3.521 1.00 91.81 312 LEU A CA 1
ATOM 2530 C C . LEU A 1 312 ? -17.163 0.544 3.304 1.00 91.81 312 LEU A C 1
ATOM 2532 O O . LEU A 1 312 ? -18.144 1.258 3.116 1.00 91.81 312 LEU A O 1
ATOM 2536 N N . ALA A 1 313 ? -17.238 -0.776 3.344 1.00 91.94 313 ALA A N 1
ATOM 2537 C CA . ALA A 1 313 ? -18.478 -1.512 3.218 1.00 91.94 313 ALA A CA 1
ATOM 2538 C C . ALA A 1 313 ? -18.547 -2.642 4.244 1.00 91.94 313 ALA A C 1
ATOM 2540 O O . ALA A 1 313 ? -17.535 -3.203 4.680 1.00 91.94 313 ALA A O 1
ATOM 2541 N N . ASP A 1 314 ? -19.773 -3.000 4.594 1.00 91.19 314 ASP A N 1
ATOM 2542 C CA . ASP A 1 314 ? -20.062 -4.101 5.498 1.00 91.19 314 ASP A CA 1
ATOM 2543 C C . ASP A 1 314 ? -19.961 -5.449 4.768 1.00 91.19 314 ASP A C 1
ATOM 2545 O O . ASP A 1 314 ? -20.194 -5.555 3.560 1.00 91.19 314 ASP A O 1
ATOM 2549 N N . VAL A 1 315 ? -19.631 -6.505 5.513 1.00 90.00 315 VAL A N 1
ATOM 2550 C CA . VAL A 1 315 ? -19.684 -7.894 5.034 1.00 90.00 315 VAL A CA 1
ATOM 2551 C C . VAL A 1 315 ? -20.575 -8.689 5.976 1.00 90.00 315 VAL A C 1
ATOM 2553 O O . VAL A 1 315 ? -20.151 -9.105 7.059 1.00 90.00 315 VAL A O 1
ATOM 2556 N N . GLY A 1 316 ? -21.831 -8.878 5.574 1.00 87.88 316 GLY A N 1
ATOM 2557 C CA . GLY A 1 316 ? -22.857 -9.450 6.443 1.00 87.88 316 GLY A CA 1
ATOM 2558 C C . GLY A 1 316 ? -23.025 -8.598 7.702 1.00 87.88 316 GLY A C 1
ATOM 2559 O O . GLY A 1 316 ? -23.280 -7.403 7.615 1.00 87.88 316 GLY A O 1
ATOM 2560 N N . GLN A 1 317 ? -22.828 -9.203 8.874 1.00 84.88 317 GLN A N 1
ATOM 2561 C CA . GLN A 1 317 ? -22.904 -8.509 10.169 1.00 84.88 317 GLN A CA 1
ATOM 2562 C C . GLN A 1 317 ? -21.619 -7.751 10.542 1.00 84.88 317 GLN A C 1
ATOM 2564 O O . GLN A 1 317 ? -21.592 -7.000 11.515 1.00 84.88 317 GLN A O 1
ATOM 2569 N N . ARG A 1 318 ? -20.520 -7.956 9.803 1.00 85.56 318 ARG A N 1
ATOM 2570 C CA . ARG A 1 318 ? -19.233 -7.326 10.113 1.00 85.56 318 ARG A CA 1
ATOM 2571 C C . ARG A 1 318 ? -19.183 -5.941 9.479 1.00 85.56 318 ARG A C 1
ATOM 2573 O O . ARG A 1 318 ? -19.045 -5.829 8.260 1.00 85.56 318 ARG A O 1
ATOM 2580 N N . LYS A 1 319 ? -19.263 -4.907 10.316 1.00 85.69 319 LYS A N 1
ATOM 2581 C CA . LYS A 1 319 ? -19.153 -3.513 9.887 1.00 85.69 319 LYS A CA 1
ATOM 2582 C C . LYS A 1 319 ? -17.779 -3.200 9.313 1.00 85.69 319 LYS A C 1
ATOM 2584 O O . LYS A 1 319 ? -16.777 -3.723 9.812 1.00 85.69 319 LYS A O 1
ATOM 2589 N N . ASN A 1 320 ? -17.747 -2.372 8.267 1.00 87.00 320 ASN A N 1
ATOM 2590 C CA . ASN A 1 320 ? -16.515 -1.841 7.673 1.00 87.00 320 ASN A CA 1
ATOM 2591 C C . ASN A 1 320 ? -15.476 -2.936 7.365 1.00 87.00 320 ASN A C 1
ATOM 2593 O O . ASN A 1 320 ? -14.274 -2.767 7.536 1.00 87.00 320 ASN A O 1
ATOM 2597 N N . ALA A 1 321 ? -15.943 -4.123 6.974 1.00 91.94 321 ALA A N 1
ATOM 2598 C CA . ALA A 1 321 ? -15.116 -5.310 6.788 1.00 91.94 321 ALA A CA 1
ATOM 2599 C C . ALA A 1 321 ? -14.626 -5.486 5.345 1.00 91.94 321 ALA A C 1
ATOM 2601 O O . ALA A 1 321 ? -13.976 -6.488 5.042 1.00 91.94 321 ALA A O 1
ATOM 2602 N N . LYS A 1 322 ? -14.941 -4.538 4.463 1.00 94.38 322 LYS A N 1
ATOM 2603 C CA . LYS A 1 322 ? -14.557 -4.541 3.056 1.00 94.38 322 LYS A CA 1
ATOM 2604 C C . LYS A 1 322 ? -14.166 -3.138 2.615 1.00 94.38 322 LYS A C 1
ATOM 2606 O O . LYS A 1 322 ? -14.827 -2.173 2.980 1.00 94.38 322 LYS A O 1
ATOM 2611 N N . LEU A 1 323 ? -13.116 -3.042 1.809 1.00 95.31 323 LEU A N 1
ATOM 2612 C CA . LEU A 1 323 ? -12.690 -1.813 1.148 1.00 95.31 323 LEU A CA 1
ATOM 2613 C C . LEU A 1 323 ? -12.879 -1.968 -0.356 1.00 95.31 323 LEU A C 1
ATOM 2615 O O . LEU A 1 323 ? -12.388 -2.923 -0.959 1.00 95.31 323 LEU A O 1
ATOM 2619 N N . ILE A 1 324 ? -13.625 -1.042 -0.945 1.00 94.88 324 ILE A N 1
ATOM 2620 C CA . ILE A 1 324 ? -13.952 -1.014 -2.369 1.00 94.88 324 ILE A CA 1
ATOM 2621 C C . ILE A 1 324 ? -13.211 0.163 -2.991 1.00 94.88 324 ILE A C 1
ATOM 2623 O O . ILE A 1 324 ? -13.338 1.287 -2.515 1.00 94.88 324 ILE A O 1
ATOM 2627 N N . TRP A 1 325 ? -12.449 -0.091 -4.047 1.00 94.88 325 TRP A N 1
ATOM 2628 C CA . TRP A 1 325 ? -11.722 0.944 -4.772 1.00 94.88 325 TRP A CA 1
ATOM 2629 C C . TRP A 1 325 ? -12.684 1.961 -5.398 1.00 94.88 325 TRP A C 1
ATOM 2631 O O . TRP A 1 325 ? -13.675 1.578 -6.016 1.00 94.88 325 TRP A O 1
ATOM 2641 N N . LEU A 1 326 ? -12.393 3.250 -5.216 1.00 92.88 326 LEU A N 1
ATOM 2642 C CA . LEU A 1 326 ? -13.092 4.360 -5.872 1.00 92.88 326 LEU A CA 1
ATOM 2643 C C . LEU A 1 326 ? -12.167 5.101 -6.835 1.00 92.88 326 LEU A C 1
ATOM 2645 O O . LEU A 1 326 ? -12.573 5.441 -7.940 1.00 92.88 326 LEU A O 1
ATOM 2649 N N . ARG A 1 327 ? -10.922 5.335 -6.411 1.00 92.81 327 ARG A N 1
ATOM 2650 C CA . ARG A 1 327 ? -9.887 5.976 -7.219 1.00 92.81 327 ARG A CA 1
ATOM 2651 C C . ARG A 1 327 ? -8.523 5.413 -6.859 1.00 92.81 327 ARG A C 1
ATOM 2653 O O . ARG A 1 327 ? -8.219 5.203 -5.686 1.00 92.81 327 ARG A O 1
ATOM 2660 N N . TYR A 1 328 ? -7.676 5.220 -7.859 1.00 94.00 328 TYR A N 1
ATOM 2661 C CA . TYR A 1 328 ? -6.260 4.981 -7.642 1.00 94.00 328 TYR A CA 1
ATOM 2662 C C . TYR A 1 328 ? -5.472 5.759 -8.685 1.00 94.00 328 TYR A C 1
ATOM 2664 O O . TYR A 1 328 ? -5.713 5.598 -9.876 1.00 94.00 328 TYR A O 1
ATOM 2672 N N . SER A 1 329 ? -4.548 6.613 -8.254 1.00 93.44 329 SER A N 1
ATOM 2673 C CA . SER A 1 329 ? -3.718 7.400 -9.167 1.00 93.44 329 SER A CA 1
ATOM 2674 C C . SER A 1 329 ? -2.275 7.483 -8.692 1.00 93.44 329 SER A C 1
ATOM 2676 O O . SER A 1 329 ? -1.984 7.409 -7.496 1.00 93.44 329 SER A O 1
ATOM 2678 N N . CYS A 1 330 ? -1.360 7.603 -9.648 1.00 93.38 330 CYS A N 1
ATOM 2679 C CA . CYS A 1 330 ? 0.060 7.823 -9.423 1.00 93.38 330 CYS A CA 1
ATOM 2680 C C . CYS A 1 330 ? 0.420 9.231 -9.891 1.00 93.38 330 CYS A C 1
ATOM 2682 O O . CYS A 1 330 ? 0.116 9.612 -11.019 1.00 93.38 330 CYS A O 1
ATOM 2684 N N . GLN A 1 331 ? 1.090 9.987 -9.032 1.00 92.25 331 GLN A N 1
ATOM 2685 C CA . GLN A 1 331 ? 1.675 11.276 -9.357 1.00 92.25 331 GLN A CA 1
ATOM 2686 C C . GLN A 1 331 ? 3.191 11.138 -9.389 1.00 92.25 331 GLN A C 1
ATOM 2688 O O . GLN A 1 331 ? 3.807 10.723 -8.403 1.00 92.25 331 GLN A O 1
ATOM 2693 N N . ILE A 1 332 ? 3.786 11.504 -10.519 1.00 91.56 332 ILE A N 1
ATOM 2694 C CA . ILE A 1 332 ? 5.231 11.505 -10.723 1.00 91.56 332 ILE A CA 1
ATOM 2695 C C . ILE A 1 332 ? 5.685 12.955 -10.857 1.00 91.56 332 ILE A C 1
ATOM 2697 O O . ILE A 1 332 ? 5.358 13.627 -11.838 1.00 91.56 332 ILE A O 1
ATOM 2701 N N . LEU A 1 333 ? 6.447 13.420 -9.869 1.00 90.62 333 LEU A N 1
ATOM 2702 C CA . LEU A 1 333 ? 7.074 14.736 -9.843 1.00 90.62 333 LEU A CA 1
ATOM 2703 C C . LEU A 1 333 ? 8.516 14.623 -10.338 1.00 90.62 333 LEU A C 1
ATOM 2705 O O . LEU A 1 333 ? 9.342 13.950 -9.718 1.00 90.62 333 LEU A O 1
ATOM 2709 N N . ASN A 1 334 ? 8.846 15.313 -11.427 1.00 87.25 334 ASN A N 1
ATOM 2710 C CA . ASN A 1 334 ? 10.228 15.466 -11.867 1.00 87.25 334 ASN A CA 1
ATOM 2711 C C . ASN A 1 334 ? 10.883 16.630 -11.111 1.00 87.25 334 ASN A C 1
ATOM 2713 O O . ASN A 1 334 ? 10.518 17.790 -11.305 1.00 87.25 334 ASN A O 1
ATOM 2717 N N . LYS A 1 335 ? 11.881 16.335 -10.272 1.00 82.81 335 LYS A N 1
ATOM 2718 C CA . LYS A 1 335 ? 12.545 17.332 -9.418 1.00 82.81 335 LYS A CA 1
ATOM 2719 C C . LYS A 1 335 ? 13.326 18.382 -10.215 1.00 82.81 335 LYS A C 1
ATOM 2721 O O . LYS A 1 335 ? 13.460 19.508 -9.747 1.00 82.81 335 LYS A O 1
ATOM 2726 N N . ARG A 1 336 ? 13.810 18.045 -11.420 1.00 83.19 336 ARG A N 1
ATOM 2727 C CA . ARG A 1 336 ? 14.592 18.959 -12.273 1.00 83.19 336 ARG A CA 1
ATOM 2728 C C . ARG A 1 336 ? 13.705 19.968 -12.994 1.00 83.19 336 ARG A C 1
ATOM 2730 O O . ARG A 1 336 ? 14.037 21.143 -13.050 1.00 83.19 336 ARG A O 1
ATOM 2737 N N . THR A 1 337 ? 12.594 19.509 -13.560 1.00 85.25 337 THR A N 1
ATOM 2738 C CA . THR A 1 337 ? 11.700 20.360 -14.363 1.00 85.25 337 THR A CA 1
ATOM 2739 C C . THR A 1 337 ? 10.513 20.901 -13.568 1.00 85.25 337 THR A C 1
ATOM 2741 O O . THR A 1 337 ? 9.754 21.704 -14.100 1.00 85.25 337 THR A O 1
ATOM 2744 N N . ARG A 1 338 ? 10.330 20.456 -12.312 1.00 85.75 338 ARG A N 1
ATOM 2745 C CA . ARG A 1 338 ? 9.146 20.708 -11.464 1.00 85.75 338 ARG A CA 1
ATOM 2746 C C . ARG A 1 338 ? 7.817 20.397 -12.161 1.00 85.75 338 ARG A C 1
ATOM 2748 O O . ARG A 1 338 ? 6.779 20.954 -11.818 1.00 85.75 338 ARG A O 1
ATOM 2755 N N . THR A 1 339 ? 7.850 19.494 -13.138 1.00 86.81 339 THR A N 1
ATOM 2756 C CA . THR A 1 339 ? 6.651 19.034 -13.839 1.00 86.81 339 THR A CA 1
ATOM 2757 C C . THR A 1 339 ? 6.060 17.841 -13.104 1.00 86.81 339 THR A C 1
ATOM 2759 O O . THR A 1 339 ? 6.784 16.928 -12.696 1.00 86.81 339 THR A O 1
ATOM 2762 N N . THR A 1 340 ? 4.741 17.859 -12.941 1.00 89.94 340 THR A N 1
ATOM 2763 C CA . THR A 1 340 ? 3.982 16.771 -12.326 1.00 89.94 340 THR A CA 1
ATOM 2764 C C . THR A 1 340 ? 3.140 16.111 -13.400 1.00 89.94 340 THR A C 1
ATOM 2766 O O . THR A 1 340 ? 2.358 16.776 -14.075 1.00 89.94 340 THR A O 1
ATOM 2769 N N . SER A 1 341 ? 3.296 14.801 -13.548 1.00 90.94 341 SER A N 1
ATOM 2770 C CA . SER A 1 341 ? 2.413 13.973 -14.371 1.00 90.94 341 SER A CA 1
ATOM 2771 C C . SER A 1 341 ? 1.534 13.129 -13.459 1.00 90.94 341 SER A C 1
ATOM 2773 O O . SER A 1 341 ? 2.002 12.636 -12.431 1.00 90.94 341 SER A O 1
ATOM 2775 N N . VAL A 1 342 ? 0.257 13.003 -13.807 1.00 92.56 342 VAL A N 1
ATOM 2776 C CA . VAL A 1 342 ? -0.720 12.222 -13.048 1.00 92.56 342 VAL A CA 1
ATOM 2777 C C . VAL A 1 342 ? -1.287 11.154 -13.965 1.00 92.56 342 VAL A C 1
ATOM 2779 O O . VAL A 1 342 ? -1.731 11.461 -15.069 1.00 92.56 342 VAL A O 1
ATOM 2782 N N . THR A 1 343 ? -1.272 9.913 -13.495 1.00 94.38 343 THR A N 1
ATOM 2783 C CA . THR A 1 343 ? -1.834 8.763 -14.199 1.00 94.38 343 THR A CA 1
ATOM 2784 C C . THR A 1 343 ? -2.873 8.108 -13.301 1.00 94.38 343 THR A C 1
ATOM 2786 O O . THR A 1 343 ? -2.530 7.608 -12.228 1.00 94.38 343 THR A O 1
ATOM 2789 N N . ASP A 1 344 ? -4.134 8.098 -13.725 1.00 91.31 344 ASP A N 1
ATOM 2790 C CA . ASP A 1 344 ? -5.199 7.353 -13.054 1.00 91.31 344 ASP A CA 1
ATOM 2791 C C . ASP A 1 344 ? -5.201 5.889 -13.534 1.00 91.31 344 ASP A C 1
ATOM 2793 O O . ASP A 1 344 ? -5.003 5.594 -14.716 1.00 91.31 344 ASP A O 1
ATOM 2797 N N . PHE A 1 345 ? -5.385 4.958 -12.601 1.00 89.31 345 PHE A N 1
ATOM 2798 C CA . PHE A 1 345 ? -5.462 3.529 -12.880 1.00 89.31 345 PHE A CA 1
ATOM 2799 C C . PHE A 1 345 ? -6.910 3.100 -13.107 1.00 89.31 345 PHE A C 1
ATOM 2801 O O . PHE A 1 345 ? -7.812 3.518 -12.384 1.00 89.31 345 PHE A O 1
ATOM 2808 N N . ASP A 1 346 ? -7.108 2.200 -14.068 1.00 86.12 346 ASP A N 1
ATOM 2809 C CA . ASP A 1 346 ? -8.397 1.555 -14.304 1.00 86.12 346 ASP A CA 1
ATOM 2810 C C . ASP A 1 346 ? -8.689 0.502 -13.221 1.00 86.12 346 ASP A C 1
ATOM 2812 O O . ASP A 1 346 ? -7.909 -0.436 -13.000 1.00 86.12 346 ASP A O 1
ATOM 2816 N N . ILE A 1 347 ? -9.806 0.688 -12.520 1.00 84.94 347 ILE A N 1
ATOM 2817 C CA . ILE A 1 347 ? -10.186 -0.073 -11.328 1.00 84.94 347 ILE A CA 1
ATOM 2818 C C . ILE A 1 347 ? -10.899 -1.376 -11.700 1.00 84.94 347 ILE A C 1
ATOM 2820 O O . ILE A 1 347 ? -10.716 -2.384 -11.010 1.00 84.94 347 ILE A O 1
ATOM 2824 N N . ASP A 1 348 ? -11.643 -1.388 -12.807 1.00 72.88 348 ASP A N 1
ATOM 2825 C CA . ASP A 1 348 ? -12.737 -2.342 -13.026 1.00 72.88 348 ASP A CA 1
ATOM 2826 C C . ASP A 1 348 ? -12.279 -3.799 -13.181 1.00 72.88 348 ASP A C 1
ATOM 2828 O O . ASP A 1 348 ? -13.023 -4.717 -12.835 1.00 72.88 348 ASP A O 1
ATOM 2832 N N . MET A 1 349 ? -11.040 -4.043 -13.629 1.00 68.94 349 MET A N 1
ATOM 2833 C CA . MET A 1 349 ? -10.545 -5.415 -13.844 1.00 68.94 349 MET A CA 1
ATOM 2834 C C . MET A 1 349 ? -9.369 -5.841 -12.958 1.00 68.94 349 MET A C 1
ATOM 2836 O O . MET A 1 349 ? -9.137 -7.036 -12.784 1.00 68.94 349 MET A O 1
ATOM 2840 N N . LYS A 1 350 ? -8.598 -4.902 -12.396 1.00 81.06 350 LYS A N 1
ATOM 2841 C CA . LYS A 1 350 ? -7.315 -5.216 -11.724 1.00 81.06 350 LYS A CA 1
ATOM 2842 C C . L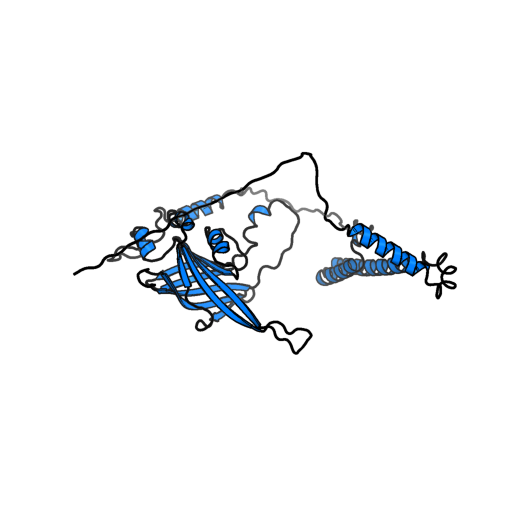YS A 1 350 ? -7.339 -5.030 -10.210 1.00 81.06 350 LYS A C 1
ATOM 2844 O O . LYS A 1 350 ? -6.374 -5.414 -9.535 1.00 81.06 350 LYS A O 1
ATOM 2849 N N . TYR A 1 351 ? -8.412 -4.452 -9.677 1.00 89.88 351 TYR A N 1
ATOM 2850 C CA . TYR A 1 351 ? -8.495 -4.016 -8.288 1.00 89.88 351 TYR A CA 1
ATOM 2851 C C . TYR A 1 351 ? -9.746 -4.579 -7.601 1.00 89.88 351 TYR A C 1
ATOM 2853 O O . TYR A 1 351 ? -10.691 -3.845 -7.311 1.00 89.88 351 TYR A O 1
ATOM 2861 N N . PRO A 1 352 ? -9.764 -5.892 -7.295 1.00 93.50 352 PRO A N 1
ATOM 2862 C CA . PRO A 1 352 ? -10.854 -6.460 -6.526 1.00 93.50 352 PRO A CA 1
ATOM 2863 C C . PRO A 1 352 ? -10.876 -5.874 -5.103 1.00 93.50 352 PRO A C 1
ATOM 2865 O O . PRO A 1 352 ? -9.815 -5.516 -4.564 1.00 93.50 352 PRO A O 1
ATOM 2868 N N . PRO A 1 353 ? -12.061 -5.803 -4.468 1.00 94.75 353 PRO A N 1
ATOM 2869 C CA . PRO A 1 353 ? -12.200 -5.291 -3.112 1.00 94.75 353 PRO A CA 1
ATOM 2870 C C . PRO A 1 353 ? -11.304 -6.026 -2.114 1.00 94.75 353 PRO A C 1
ATOM 2872 O O . PRO A 1 353 ? -11.097 -7.235 -2.225 1.00 94.75 353 PRO A O 1
ATOM 2875 N N . LEU A 1 354 ? -10.817 -5.308 -1.105 1.00 96.00 354 LEU A N 1
ATOM 2876 C CA . LEU A 1 354 ? -10.071 -5.909 -0.008 1.00 96.00 354 LEU A CA 1
ATOM 2877 C C . LEU A 1 354 ? -11.033 -6.327 1.103 1.00 96.00 354 LEU A C 1
ATOM 2879 O O . LEU A 1 354 ? -11.917 -5.561 1.479 1.00 96.00 354 LEU A O 1
ATOM 2883 N N . VAL A 1 355 ? -10.846 -7.521 1.655 1.00 95.81 355 VAL A N 1
ATOM 2884 C CA . VAL A 1 355 ? -11.643 -8.043 2.772 1.00 95.81 355 VAL A CA 1
ATOM 2885 C C . VAL A 1 355 ? -10.798 -8.037 4.037 1.00 95.81 355 VAL A C 1
ATOM 2887 O O . VAL A 1 355 ? -9.618 -8.385 4.022 1.00 95.81 355 VAL A O 1
ATOM 2890 N N . PHE A 1 356 ? -11.400 -7.624 5.146 1.00 95.06 356 PHE A N 1
ATOM 2891 C CA . PHE A 1 356 ? -10.724 -7.547 6.429 1.00 95.06 356 PHE A CA 1
ATOM 2892 C C . PHE A 1 356 ? -10.481 -8.930 7.036 1.00 95.06 356 PHE A C 1
ATOM 2894 O O . PHE A 1 356 ? -11.414 -9.716 7.229 1.00 95.06 356 PHE A O 1
ATOM 2901 N N . SER A 1 357 ? -9.241 -9.158 7.457 1.00 93.88 357 SER A N 1
ATOM 2902 C CA . SER A 1 357 ? -8.824 -10.292 8.271 1.00 93.88 357 SER A CA 1
ATOM 2903 C C . SER A 1 357 ? -8.345 -9.814 9.642 1.00 93.88 357 SER A C 1
ATOM 2905 O O . SER A 1 357 ? -7.499 -8.924 9.748 1.00 93.88 357 SER A O 1
ATOM 2907 N N . ARG A 1 358 ? -8.897 -10.406 10.706 1.00 91.81 358 ARG A N 1
ATOM 2908 C CA . ARG A 1 358 ? -8.559 -10.075 12.096 1.00 91.81 358 ARG A CA 1
ATOM 2909 C C . ARG A 1 358 ? -7.216 -10.693 12.473 1.00 91.81 358 ARG A C 1
ATOM 2911 O O . ARG A 1 358 ? -7.025 -11.890 12.283 1.00 91.81 358 ARG A O 1
ATOM 2918 N N . VAL A 1 359 ? -6.328 -9.910 13.085 1.00 91.00 359 VAL A N 1
ATOM 2919 C CA . VAL A 1 359 ? -4.987 -10.374 13.467 1.00 91.00 359 VAL A CA 1
ATOM 2920 C C . VAL A 1 359 ? -4.742 -10.096 14.945 1.00 91.00 359 VAL A C 1
ATOM 2922 O O . VAL A 1 359 ? -4.548 -8.955 15.355 1.00 91.00 359 VAL A O 1
ATOM 2925 N N . LYS A 1 360 ? -4.735 -11.147 15.772 1.00 85.19 360 LYS A N 1
ATOM 2926 C CA . LYS A 1 360 ? -4.619 -11.015 17.238 1.00 85.19 360 LYS A CA 1
ATOM 2927 C C . LYS A 1 360 ? -3.358 -10.256 17.668 1.00 85.19 360 LYS A C 1
ATOM 2929 O O . LYS A 1 360 ? -3.435 -9.382 18.523 1.00 85.19 360 LYS A O 1
ATOM 2934 N N . SER A 1 361 ? -2.219 -10.520 17.026 1.00 84.25 361 SER A N 1
ATOM 2935 C CA . SER A 1 361 ? -0.935 -9.880 17.354 1.00 84.25 361 SER A CA 1
ATOM 2936 C C . SER A 1 361 ? -0.904 -8.365 17.108 1.00 84.25 361 SER A C 1
ATOM 2938 O O . SER A 1 361 ? 0.029 -7.693 17.555 1.00 84.25 361 SER A O 1
ATOM 2940 N N . TYR A 1 362 ? -1.902 -7.806 16.416 1.00 85.25 362 TYR A N 1
ATOM 2941 C CA . TYR A 1 362 ? -1.988 -6.370 16.159 1.00 85.25 362 TYR A CA 1
ATOM 2942 C C . TYR A 1 362 ? -2.646 -5.584 17.291 1.00 85.25 362 TYR A C 1
ATOM 2944 O O . TYR A 1 362 ? -2.469 -4.372 17.317 1.00 85.25 362 TYR A O 1
ATOM 2952 N N . MET A 1 363 ? -3.351 -6.235 18.225 1.00 70.31 363 MET A N 1
ATOM 2953 C CA . MET A 1 363 ? -4.091 -5.547 19.297 1.00 70.31 363 MET A CA 1
ATOM 2954 C C . MET A 1 363 ? -3.204 -4.606 20.109 1.00 70.31 363 MET A C 1
ATOM 2956 O O . MET A 1 363 ? -3.493 -3.422 20.199 1.00 70.31 363 MET A O 1
ATOM 2960 N N . THR A 1 364 ? -2.041 -5.086 20.550 1.00 60.53 364 THR A N 1
ATOM 2961 C CA . THR A 1 364 ? -1.091 -4.289 21.343 1.00 60.53 364 THR A CA 1
ATOM 2962 C C . THR A 1 364 ? -0.579 -3.044 20.610 1.00 60.53 364 THR A C 1
ATOM 2964 O O . THR A 1 364 ? -0.227 -2.058 21.238 1.00 60.53 364 THR A O 1
ATOM 2967 N N . ALA A 1 365 ? -0.511 -3.086 19.274 1.00 56.16 365 ALA A N 1
ATOM 2968 C CA . ALA A 1 365 ? -0.060 -1.959 18.453 1.00 56.16 365 ALA A CA 1
ATOM 2969 C C . ALA A 1 365 ? -1.206 -1.016 18.046 1.00 56.16 365 ALA A C 1
ATOM 2971 O O . ALA A 1 365 ? -0.943 0.069 17.538 1.00 56.16 365 ALA A O 1
ATOM 2972 N N . ALA A 1 366 ? -2.459 -1.449 18.204 1.00 54.28 366 ALA A N 1
ATOM 2973 C CA . ALA A 1 366 ? -3.653 -0.639 17.980 1.00 54.28 366 ALA A CA 1
ATOM 2974 C C . ALA A 1 366 ? -4.133 0.050 19.272 1.00 54.28 366 ALA A C 1
ATOM 2976 O O . ALA A 1 366 ? -4.830 1.053 19.196 1.00 54.28 366 ALA A O 1
ATOM 2977 N N . GLU A 1 367 ? -3.752 -0.481 20.435 1.00 51.16 367 GLU A N 1
ATOM 2978 C CA . GLU A 1 367 ? -4.076 0.049 21.768 1.00 51.16 367 GLU A CA 1
ATOM 2979 C C . GLU A 1 367 ? -3.030 1.040 22.305 1.00 51.16 367 GLU A C 1
ATOM 2981 O O . GLU A 1 367 ? -3.222 1.601 23.382 1.00 51.16 367 GLU A O 1
ATOM 2986 N N . SER A 1 368 ? -1.918 1.269 21.591 1.00 50.28 368 SER A N 1
ATOM 2987 C CA . SER A 1 368 ? -0.945 2.289 21.996 1.00 50.28 368 SER A CA 1
ATOM 2988 C C . SER A 1 368 ? -1.628 3.661 22.031 1.00 50.28 368 SER A C 1
ATOM 2990 O O . SER A 1 368 ? -2.305 3.985 21.049 1.00 50.28 368 SER A O 1
ATOM 2992 N N . PRO A 1 369 ? -1.465 4.445 23.113 1.00 39.97 369 PRO A N 1
ATOM 2993 C CA . PRO A 1 369 ? -2.160 5.714 23.270 1.00 39.97 369 PRO A CA 1
ATOM 2994 C C . PRO A 1 369 ? -1.882 6.637 22.079 1.00 39.97 369 PRO A C 1
ATOM 2996 O O . PRO A 1 369 ? -0.765 6.673 21.558 1.00 39.97 369 PRO A O 1
ATOM 2999 N N . LEU A 1 370 ? -2.965 7.283 21.643 1.00 42.81 370 LEU A N 1
ATOM 3000 C CA . LEU A 1 370 ? -3.046 8.264 20.563 1.00 42.81 370 LEU A CA 1
ATOM 3001 C C . LEU A 1 370 ? -2.105 9.450 20.796 1.00 42.81 370 LEU A C 1
ATOM 3003 O O . LEU A 1 370 ? -2.042 9.919 21.953 1.00 42.81 370 LEU A O 1
#

Secondary structure (DSSP, 8-state):
----------------------------------HHHHHHHHHHHHHHHHHH--SS-SSSTTTTTSSSSSHHHHHHHHHHHHHHHHHHHHHHHHHTT-HHHHHHHHHHHHHHSTTGGGG-TT-TT-----------------S-SSHHHHHHHHHHHS-TTS-S---SS--SS--GGGS-HHHHHHHS--SEEEEEEEEEEEEPPP-SSTT---EEEEEEEEEEEE-TTSEEEEEEESS-HHHHTTGGGSTT---TTEEEEEEEEETTEEEEEEEE--TTGGGSTTSTT--S--------SEEEEEEEEEEEEEETTEEEEEEEEEEEEEEEEETTTTEEEEEEPP-TTT-PPEEEEE-GGGHHHHSS--

pLDDT: mean 70.2, std 21.01, range [29.0, 96.88]

Organism: Branchiostoma lanceolatum (NCBI:txid7740)

Solvent-accessible surface area (backbone atoms only — not comparable to full-atom values): 23177 Å² total; per-residue (Å²): 143,82,83,90,82,90,81,86,86,86,93,83,91,83,93,79,88,89,82,86,87,82,89,82,88,84,82,81,89,87,88,72,81,61,62,65,62,54,52,51,51,50,52,49,53,52,51,48,55,69,69,68,60,84,86,81,76,86,80,57,82,83,59,66,82,83,61,80,81,63,60,65,57,53,52,51,49,53,48,49,54,54,20,50,56,30,36,53,52,13,52,52,26,46,76,70,66,40,54,72,60,12,54,53,26,39,54,55,13,43,72,68,33,77,68,53,71,74,77,52,81,83,72,85,84,77,78,79,86,81,91,78,87,83,81,86,83,93,71,92,71,74,98,69,84,62,73,80,43,50,60,52,45,49,54,62,67,38,47,90,78,58,50,93,52,76,76,91,57,97,64,98,60,87,54,78,70,77,51,56,69,72,55,50,44,68,70,46,68,36,43,30,38,28,43,22,79,48,74,49,79,43,80,48,76,76,52,96,53,88,85,55,74,52,72,40,80,48,58,34,31,38,42,41,36,47,44,86,85,31,41,34,40,41,36,64,40,69,66,59,63,85,77,48,57,71,57,62,59,48,91,83,57,83,58,90,73,28,27,40,36,42,45,49,75,59,89,54,36,36,42,33,44,32,31,66,62,60,81,68,70,80,50,60,83,78,54,81,82,59,96,63,94,73,68,98,67,77,74,76,58,58,50,62,36,35,43,39,30,29,36,52,34,62,52,85,91,41,68,54,30,27,39,36,75,74,44,41,34,40,37,41,36,30,70,86,78,72,46,73,48,77,47,76,57,79,52,92,86,78,50,68,56,23,40,58,43,83,34,78,86,27,42,74,68,47,65,54,83,103

Foldseek 3Di:
DDDDDDDDDDDDDDDDDDDDDDDDDDDDDDDDPPVVVVVVVVVVVVVCVVVVPPPDPDPPPVVPPPPPPPPVVVVLVVLLVQLVVLQVVLVVCVVVVNNVSSVVSNVVSCVSPPPNVVVCPPPPPPPDDDDDDDDDDPDDDDPDDDPVVVVVVVCVVCPVVLQLDDPPDDDPDDDPSPDDVVVVCLQPPQQFKWKDKDWDKDWDDQDPDNPDIDIDIQIKMWIWHAAPSQKIKIAIGSDDCVVVRVQPLDLPRADPRMWIFGWDDDRQKIKTKTFRDDPVVVCPVVPPPDPDDDDPDDDPQKGKMKIWMWGQDADVPRGSFKTHGDWIKMWIQGNVVRDIDIDTDDCPRGPDIIGTDGDNSNPVRRPPRD

Sequence (370 aa):
MDGEGNANVPLGSDETAGDEDDEESSSSARAGVDLQAELDNFRARWRDELTSSPELSHKQQQRRKRQDSESDDDFNQDLEERAKRLFLRGVSAEQDGNLHDAVKFYKQAIQLVPDIESHITDYSEQKSDDESDSSDDEDLLSPDIEDADLLSQFHRLAVSDGRLCQPELPLRMTHISALPTELLTYIFRYDGVYISKTSYVRPGEQGLDTFYRPFHMVEYYRYMRFFPDGTMLLLTSADEPYGIVPKLRGKGTSMTGMYTGHYRLQGDKMAAFLKKRNPYEQNQYYRYTRGYGRSRENVPQTEQSFHVEMRLADVGQRKNAKLIWLRYSCQILNKRTRTTSVTDFDIDMKYPPLVFSRVKSYMTAAESPL

Radius of gyration: 37.43 Å; Cα contacts (8 Å, |Δi|>4): 405; chains: 1; bounding box: 109×102×61 Å